Protein AF-A0AAV2RAS2-F1 (afdb_monomer_lite)

Sequence (590 aa):
PCSGCARPYAFRNDLPLNDNPDSFKSKVSEVAISGNLDSPEGGLEALLQVMRCWEYVGWTNYSRRIIVYSTDAKFHVAGDGLLAGIINRHDGQCHLDPVTQEYTHYAHLDYPSVGQLNEIAKAEDINIIFAVSKYEKLYRDLADAIEPSTYGKLNKDSKNVVDLVEEQYLAISSKVELKDNSDQLDKFVRVEYLAKCPGKNIFANTSVCDSLREGDEIQYTLSVTLLKCPETAEPFVLEVKTSQEKLMIEIEPLCDCGCDELGHKMREENSPTCKGHGTLACGVCNCNQGYHGSNCLCSDSDLGPGEVRSCQKGEPDECSGNGFCSCGHCVCHPNYSGKRCQCNRRSCLSLSSAGEVCSGNGGCDCSSCRCDPGYHGPWCECPDENICIQPGSDLVCSGKGYCDCGTCKCNDTLGFFGKYCEECSACGEGKCNEYGDCVQCFAFSGGPTTIESCQKNCSALNNSLLYEDNLETEIAQDAHLCTYTDENDGCLFNFTYRYRHQEGDYVITVQRTKSCIPPPDVTSIVLGVVGAIVMVGLITLLLWKFITTVHDRKEYARFQEEQSRVRFADDNPLYNNPSTTIVNPTYGKT

Organism: Meganyctiphanes norvegica (NCBI:txid48144)

Structure (mmCIF, N/CA/C/O backbone):
data_AF-A0AAV2RAS2-F1
#
_entry.id   AF-A0AAV2RAS2-F1
#
loop_
_atom_site.group_PDB
_atom_site.id
_atom_site.type_symbol
_atom_site.label_atom_id
_atom_site.label_alt_id
_atom_site.label_comp_id
_atom_site.label_asym_id
_atom_site.label_entity_id
_atom_site.label_seq_id
_atom_site.pdbx_PDB_ins_code
_atom_site.Cartn_x
_atom_site.Cartn_y
_atom_site.Cartn_z
_atom_site.occupancy
_atom_site.B_iso_or_equiv
_atom_site.auth_seq_id
_atom_site.auth_comp_id
_atom_site.auth_asym_id
_atom_site.auth_atom_id
_atom_site.pdbx_PDB_model_num
ATOM 1 N N . PRO A 1 1 ? -30.838 -18.715 27.133 1.00 55.78 1 PRO A N 1
ATOM 2 C CA . PRO A 1 1 ? -31.689 -18.240 26.018 1.00 55.78 1 PRO A CA 1
ATOM 3 C C . PRO A 1 1 ? -32.686 -17.173 26.488 1.00 55.78 1 PRO A C 1
ATOM 5 O O . PRO A 1 1 ? -33.429 -17.401 27.439 1.00 55.78 1 PRO A O 1
ATOM 8 N N . CYS A 1 2 ? -32.668 -16.006 25.849 1.00 68.00 2 CYS A N 1
ATOM 9 C CA . CYS A 1 2 ? -33.693 -14.983 26.036 1.00 68.00 2 CYS A CA 1
ATOM 10 C C . CYS A 1 2 ? -35.041 -15.438 25.441 1.00 68.00 2 CYS A C 1
ATOM 12 O O . CYS A 1 2 ? -35.088 -16.260 24.525 1.00 68.00 2 CYS A O 1
ATOM 14 N N . SER A 1 3 ? -36.151 -14.954 26.006 1.00 75.81 3 SER A N 1
ATOM 15 C CA . SER A 1 3 ? -37.502 -15.304 25.546 1.00 75.81 3 SER A CA 1
ATOM 16 C C . SER A 1 3 ? -37.779 -14.663 24.185 1.00 75.81 3 SER A C 1
ATOM 18 O O . SER A 1 3 ? -37.695 -13.445 24.071 1.00 75.81 3 SER A O 1
ATOM 20 N N . GLY A 1 4 ? -38.131 -15.467 23.177 1.00 80.12 4 GLY A N 1
ATOM 21 C CA . GLY A 1 4 ? -38.383 -14.994 21.806 1.00 80.12 4 GLY A CA 1
ATOM 22 C C . GLY A 1 4 ? -37.135 -14.865 20.925 1.00 80.12 4 GLY A C 1
ATOM 23 O O . GLY A 1 4 ? -37.237 -14.356 19.815 1.00 80.12 4 GLY A O 1
ATOM 24 N N . CYS A 1 5 ? -35.977 -15.328 21.397 1.00 86.38 5 CYS A N 1
ATOM 25 C CA . CYS A 1 5 ? -34.735 -15.279 20.633 1.00 86.38 5 CYS A CA 1
ATOM 26 C C . CYS A 1 5 ? -34.600 -16.446 19.647 1.00 86.38 5 CYS A C 1
ATOM 28 O O . CYS A 1 5 ? -35.063 -17.561 19.913 1.00 86.38 5 CYS A O 1
ATOM 30 N N . ALA A 1 6 ? -33.940 -16.189 18.519 1.00 86.88 6 ALA A N 1
ATOM 31 C CA . ALA A 1 6 ? -33.575 -17.213 17.550 1.00 86.88 6 ALA A CA 1
ATOM 32 C C . ALA A 1 6 ? -32.544 -18.193 18.139 1.00 86.88 6 ALA A C 1
ATOM 34 O O . ALA A 1 6 ? -31.880 -17.909 19.141 1.00 86.88 6 ALA A O 1
ATOM 35 N N . ARG A 1 7 ? -32.401 -19.371 17.517 1.00 89.69 7 ARG A N 1
ATOM 36 C CA . ARG A 1 7 ? -31.274 -20.265 17.829 1.00 89.69 7 ARG A CA 1
ATOM 37 C C . ARG A 1 7 ? -29.960 -19.618 17.363 1.00 89.69 7 ARG A C 1
ATOM 39 O O . ARG A 1 7 ? -30.000 -18.844 16.409 1.00 89.69 7 ARG A O 1
ATOM 46 N N . PRO A 1 8 ? -28.816 -19.926 17.997 1.00 91.00 8 PRO A N 1
ATOM 47 C CA . PRO A 1 8 ? -27.516 -19.490 17.498 1.00 91.00 8 PRO A CA 1
ATOM 48 C C . PRO A 1 8 ? -27.275 -20.009 16.078 1.00 91.00 8 PRO A C 1
ATOM 50 O O . PRO A 1 8 ? -27.545 -21.177 15.796 1.00 91.00 8 PRO A O 1
ATOM 53 N N . TYR A 1 9 ? -26.773 -19.137 15.213 1.00 92.31 9 TYR A N 1
ATOM 54 C CA . TYR A 1 9 ? -26.326 -19.432 13.854 1.00 92.31 9 TYR A CA 1
ATOM 55 C C . TYR A 1 9 ? -25.067 -18.601 13.584 1.00 92.31 9 TYR A C 1
ATOM 57 O O . TYR A 1 9 ? -24.899 -17.543 14.188 1.00 92.31 9 TYR A O 1
ATOM 65 N N . ALA A 1 10 ? -24.184 -19.079 12.707 1.00 93.69 10 ALA A N 1
ATOM 66 C CA . ALA A 1 10 ? -22.944 -18.372 12.379 1.00 93.69 10 ALA A CA 1
ATOM 67 C C . ALA A 1 10 ? -23.201 -17.199 11.418 1.00 93.69 10 ALA A C 1
ATOM 69 O O . ALA A 1 10 ? -22.877 -16.054 11.715 1.00 93.69 10 ALA A O 1
ATOM 70 N N . PHE A 1 11 ? -23.852 -17.475 10.285 1.00 96.12 11 PHE A N 1
ATOM 71 C CA . PHE A 1 11 ? -24.254 -16.467 9.307 1.00 96.12 11 PHE A CA 1
ATOM 72 C C . PHE A 1 11 ? -25.534 -16.904 8.591 1.00 96.12 11 PHE A C 1
ATOM 74 O O . PHE A 1 11 ? -25.710 -18.090 8.305 1.00 96.12 11 PHE A O 1
ATOM 81 N N . ARG A 1 12 ? -26.411 -15.941 8.292 1.00 95.44 12 ARG A N 1
ATOM 82 C CA . ARG A 1 12 ? -27.591 -16.122 7.447 1.00 95.44 12 ARG A CA 1
ATOM 83 C C . ARG A 1 12 ? -27.765 -14.915 6.535 1.00 95.44 12 ARG A C 1
ATOM 85 O O . ARG A 1 12 ? -27.731 -13.781 7.006 1.00 95.44 12 ARG A O 1
ATOM 92 N N . ASN A 1 13 ? -27.995 -15.164 5.253 1.00 95.81 13 ASN A N 1
ATOM 93 C CA . ASN A 1 13 ? -28.387 -14.140 4.296 1.00 95.81 13 ASN A CA 1
ATOM 94 C C . ASN A 1 13 ? -29.918 -13.979 4.305 1.00 95.81 13 ASN A C 1
ATOM 96 O O . ASN A 1 13 ? -30.643 -14.724 3.651 1.00 95.81 13 ASN A O 1
ATOM 100 N N . ASP A 1 14 ? -30.421 -13.030 5.097 1.00 94.69 14 ASP A N 1
ATOM 101 C CA . ASP A 1 14 ? -31.864 -12.814 5.273 1.00 94.69 14 ASP A CA 1
ATOM 102 C C . ASP A 1 14 ? -32.538 -12.114 4.075 1.00 94.69 14 ASP A C 1
ATOM 104 O O . ASP A 1 14 ? -33.741 -12.298 3.861 1.00 94.69 14 ASP A O 1
ATOM 108 N N . LEU A 1 15 ? -31.801 -11.303 3.307 1.00 95.19 15 LEU A N 1
ATOM 109 C CA . LEU A 1 15 ? -32.332 -10.546 2.171 1.00 95.19 15 LEU A CA 1
ATOM 110 C C . LEU A 1 15 ? -31.245 -10.305 1.108 1.00 95.19 15 LEU A C 1
ATOM 112 O O . LEU A 1 15 ? -30.336 -9.514 1.361 1.00 95.19 15 LEU A O 1
ATOM 116 N N . PRO A 1 16 ? -31.369 -10.903 -0.090 1.00 95.06 16 PRO A N 1
ATOM 117 C CA . PRO A 1 16 ? -30.538 -10.543 -1.234 1.00 95.06 16 PRO A CA 1
ATOM 118 C C . PRO A 1 16 ? -30.723 -9.075 -1.636 1.00 95.06 16 PRO A C 1
ATOM 120 O O . PRO A 1 16 ? -31.815 -8.508 -1.487 1.00 95.06 16 PRO A O 1
ATOM 123 N N . LEU A 1 17 ? -29.669 -8.479 -2.195 1.00 95.06 17 LEU A N 1
ATOM 124 C CA . LEU A 1 17 ? -29.669 -7.107 -2.692 1.00 95.06 17 LEU A CA 1
ATOM 125 C C . LEU A 1 17 ? -30.805 -6.894 -3.699 1.00 95.06 17 LEU A C 1
ATOM 127 O O . LEU A 1 17 ? -30.970 -7.646 -4.660 1.00 95.06 17 LEU A O 1
ATOM 131 N N . ASN A 1 18 ? -31.599 -5.853 -3.464 1.00 92.69 18 ASN A N 1
ATOM 132 C CA . ASN A 1 18 ? -32.686 -5.433 -4.337 1.00 92.69 18 ASN A CA 1
ATOM 133 C C . ASN A 1 18 ? -32.910 -3.918 -4.221 1.00 92.69 18 ASN A C 1
ATOM 135 O O . ASN A 1 18 ? -32.363 -3.258 -3.339 1.00 92.69 18 ASN A O 1
ATOM 139 N N . ASP A 1 19 ? -33.713 -3.371 -5.126 1.00 92.75 19 ASP A N 1
ATOM 140 C CA . ASP A 1 19 ? -34.006 -1.943 -5.260 1.00 92.75 19 ASP A CA 1
ATOM 141 C C . ASP A 1 19 ? -35.193 -1.464 -4.402 1.00 92.75 19 ASP A C 1
ATOM 143 O O . ASP A 1 19 ? -35.515 -0.275 -4.402 1.00 92.75 19 ASP A O 1
ATOM 147 N N . ASN A 1 20 ? -35.846 -2.359 -3.650 1.00 94.69 20 ASN A N 1
ATOM 148 C CA . ASN A 1 20 ? -37.045 -2.056 -2.878 1.00 94.69 20 ASN A CA 1
ATOM 149 C C . ASN A 1 20 ? -36.731 -1.811 -1.383 1.00 94.69 20 ASN A C 1
ATOM 151 O O . ASN A 1 20 ? -36.598 -2.776 -0.618 1.00 94.69 20 ASN A O 1
ATOM 155 N N . PRO A 1 21 ? -36.724 -0.549 -0.905 1.00 93.44 21 PRO A N 1
ATOM 156 C CA . PRO A 1 21 ? -36.419 -0.228 0.492 1.00 93.44 21 PRO A CA 1
ATOM 157 C C . PRO A 1 21 ? -37.462 -0.762 1.488 1.00 93.44 21 PRO A C 1
ATOM 159 O O . PRO A 1 21 ? -37.134 -1.015 2.651 1.00 93.44 21 PRO A O 1
ATOM 162 N N . ASP A 1 22 ? -38.709 -0.980 1.058 1.00 95.50 22 ASP A N 1
ATOM 163 C CA . ASP A 1 22 ? -39.746 -1.544 1.928 1.00 95.50 22 ASP A CA 1
ATOM 164 C C . ASP A 1 22 ? -39.474 -3.019 2.251 1.00 95.50 22 ASP A C 1
ATOM 166 O O . ASP A 1 22 ? -39.800 -3.478 3.349 1.00 95.50 22 ASP A O 1
ATOM 170 N N . SER A 1 23 ? -38.821 -3.752 1.338 1.00 94.88 23 SER A N 1
ATOM 171 C CA . SER A 1 23 ? -38.416 -5.142 1.580 1.00 94.88 23 SER A CA 1
ATOM 172 C C . SER A 1 23 ? -37.393 -5.231 2.716 1.00 94.88 23 SER A C 1
ATOM 174 O O . SER A 1 23 ? -37.550 -6.043 3.630 1.00 94.88 23 SER A O 1
ATOM 176 N N . PHE A 1 24 ? -36.417 -4.316 2.725 1.00 94.19 24 PHE A N 1
ATOM 177 C CA . PHE A 1 24 ? -35.426 -4.182 3.788 1.00 94.19 24 PHE A CA 1
ATOM 178 C C . PHE A 1 24 ? -36.094 -3.858 5.123 1.00 94.19 24 PHE A C 1
ATOM 180 O O . PHE A 1 24 ? -35.861 -4.539 6.121 1.00 94.19 24 PHE A O 1
ATOM 187 N N . LYS A 1 25 ? -36.998 -2.871 5.135 1.00 93.81 25 LYS A N 1
ATOM 188 C CA . LYS A 1 25 ? -37.729 -2.480 6.345 1.00 93.81 25 LYS A CA 1
ATOM 189 C C . LYS A 1 25 ? -38.558 -3.629 6.923 1.00 93.81 25 LYS A C 1
ATOM 191 O O . LYS A 1 25 ? -38.528 -3.835 8.137 1.00 93.81 25 LYS A O 1
ATOM 196 N N . SER A 1 26 ? -39.277 -4.371 6.075 1.00 94.75 26 SER A N 1
ATOM 197 C CA . SER A 1 26 ? -40.038 -5.551 6.504 1.00 94.75 26 SER A CA 1
ATOM 198 C C . SER A 1 26 ? -39.102 -6.590 7.105 1.00 94.75 26 SER A C 1
ATOM 200 O O . SER A 1 26 ? -39.301 -7.006 8.247 1.00 94.75 26 SER A O 1
ATOM 202 N N . LYS A 1 27 ? -38.024 -6.941 6.393 1.00 93.69 27 LYS A N 1
ATOM 203 C CA . LYS A 1 27 ? -37.132 -8.016 6.823 1.00 93.69 27 LYS A CA 1
ATOM 204 C C . LYS A 1 27 ? -36.417 -7.698 8.130 1.00 93.69 27 LYS A C 1
ATOM 206 O O . LYS A 1 27 ? -36.419 -8.530 9.029 1.00 93.69 27 LYS A O 1
ATOM 211 N N . VAL A 1 28 ? -35.893 -6.483 8.288 1.00 92.31 28 VAL A N 1
ATOM 212 C CA . VAL A 1 28 ? -35.246 -6.046 9.537 1.00 92.31 28 VAL A CA 1
ATOM 213 C C . VAL A 1 28 ? -36.203 -6.138 10.729 1.00 92.31 28 VAL A C 1
ATOM 215 O O . VAL A 1 28 ? -35.779 -6.505 11.821 1.00 92.31 28 VAL A O 1
ATOM 218 N N . SER A 1 29 ? -37.496 -5.857 10.533 1.00 90.19 29 SER A N 1
ATOM 219 C CA . SER A 1 29 ? -38.494 -5.967 11.607 1.00 90.19 29 SER A CA 1
ATOM 220 C C . SER A 1 29 ? -38.855 -7.410 11.986 1.00 90.19 29 SER A C 1
ATOM 222 O O . SER A 1 29 ? -39.326 -7.651 13.096 1.00 90.19 29 SER A O 1
ATOM 224 N N . GLU A 1 30 ? -38.627 -8.365 11.081 1.00 90.69 30 GLU A N 1
ATOM 225 C CA . GLU A 1 30 ? -38.892 -9.793 11.286 1.00 90.69 30 GLU A CA 1
ATOM 226 C C . GLU A 1 30 ? -37.722 -10.527 11.960 1.00 90.69 30 GLU A C 1
ATOM 228 O O . GLU A 1 30 ? -37.934 -11.565 12.593 1.00 90.69 30 GLU A O 1
ATOM 233 N N . VAL A 1 31 ? -36.489 -10.024 11.822 1.00 88.38 31 VAL A N 1
ATOM 234 C CA . VAL A 1 31 ? -35.286 -10.686 12.345 1.00 88.38 31 VAL A CA 1
ATOM 235 C C . VAL A 1 31 ? -35.294 -10.681 13.877 1.00 88.38 31 VAL A C 1
ATOM 237 O O . VAL A 1 31 ? -35.255 -9.639 14.530 1.00 88.38 31 VAL A O 1
ATOM 240 N N . ALA A 1 32 ? -35.317 -11.879 14.463 1.00 86.31 32 ALA A N 1
ATOM 241 C CA . ALA A 1 32 ? -35.228 -12.070 15.905 1.00 86.31 32 ALA A CA 1
ATOM 242 C C . ALA A 1 32 ? -33.769 -12.063 16.384 1.00 86.31 32 ALA A C 1
ATOM 244 O O . ALA A 1 32 ? -32.893 -12.662 15.763 1.00 86.31 32 ALA A O 1
ATOM 245 N N . ILE A 1 33 ? -33.533 -11.447 17.543 1.00 86.31 33 ILE A N 1
ATOM 246 C CA . ILE A 1 33 ? -32.223 -11.427 18.207 1.00 86.31 33 ILE A CA 1
ATOM 247 C C . ILE A 1 33 ? -31.811 -12.861 18.583 1.00 86.31 33 ILE A C 1
ATOM 249 O O . ILE A 1 33 ? -32.646 -13.660 19.012 1.00 86.31 33 ILE A O 1
ATOM 253 N N . SER A 1 34 ? -30.528 -13.187 18.435 1.00 88.38 34 SER A N 1
ATOM 254 C CA . SER A 1 34 ? -29.929 -14.452 18.881 1.00 88.38 34 SER A CA 1
ATOM 255 C C . SER A 1 34 ? -28.967 -14.209 20.055 1.00 88.38 34 SER A C 1
ATOM 257 O O . SER A 1 34 ? -28.969 -13.135 20.652 1.00 88.38 34 SER A O 1
ATOM 259 N N . GLY A 1 35 ? -28.165 -15.198 20.442 1.00 84.25 35 GLY A N 1
ATOM 260 C CA . GLY A 1 35 ? -27.140 -15.002 21.468 1.00 84.25 35 GLY A CA 1
ATOM 261 C C . GLY A 1 35 ? -26.023 -16.036 21.415 1.00 84.25 35 GLY A C 1
ATOM 262 O O . GLY A 1 35 ? -26.219 -17.148 20.928 1.00 84.25 35 GLY A O 1
ATOM 263 N N . ASN A 1 36 ? -24.869 -15.663 21.959 1.00 84.62 36 ASN A N 1
ATOM 264 C CA . ASN A 1 36 ? -23.660 -16.472 22.096 1.00 84.62 36 ASN A CA 1
ATOM 265 C C . ASN A 1 36 ? -23.327 -16.747 23.577 1.00 84.62 36 ASN A C 1
ATOM 267 O O . ASN A 1 36 ? -24.020 -16.286 24.490 1.00 84.62 36 ASN A O 1
ATOM 271 N N . LEU A 1 37 ? -22.317 -17.590 23.813 1.00 84.62 37 LEU A N 1
ATOM 272 C CA . LEU A 1 37 ? -21.885 -17.994 25.156 1.00 84.62 37 LEU A CA 1
ATOM 273 C C . LEU A 1 37 ? -20.685 -17.176 25.646 1.00 84.62 37 LEU A C 1
ATOM 275 O O . LEU A 1 37 ? -20.617 -16.819 26.822 1.00 84.62 37 LEU A O 1
ATOM 279 N N . ASP A 1 38 ? -19.736 -16.917 24.758 1.00 85.38 38 ASP A N 1
ATOM 280 C CA . ASP A 1 38 ? -18.527 -16.145 24.989 1.00 85.38 38 ASP A CA 1
ATOM 281 C C . ASP A 1 38 ? -18.634 -14.730 24.402 1.00 85.38 38 ASP A C 1
ATOM 283 O O . ASP A 1 38 ? -19.688 -14.320 23.933 1.00 85.38 38 ASP A O 1
ATOM 287 N N . SER A 1 39 ? -17.579 -13.922 24.549 1.00 88.69 39 SER A N 1
ATOM 288 C CA . SER A 1 39 ? -17.626 -12.502 24.173 1.00 88.69 39 SER A CA 1
ATOM 289 C C . SER A 1 39 ? -17.288 -12.215 22.706 1.00 88.69 39 SER A C 1
ATOM 291 O O . SER A 1 39 ? -17.892 -11.279 22.184 1.00 88.69 39 SER A O 1
ATOM 293 N N . PRO A 1 40 ? -16.304 -12.872 22.061 1.00 91.94 40 PRO A N 1
ATOM 294 C CA . PRO A 1 40 ? -16.077 -12.695 20.631 1.00 91.94 40 PRO A CA 1
ATOM 295 C C . PRO A 1 40 ? -17.185 -13.346 19.791 1.00 91.94 40 PRO A C 1
ATOM 297 O O . PRO A 1 40 ? -17.852 -14.281 20.225 1.00 91.94 40 PRO A O 1
ATOM 300 N N . GLU A 1 41 ? -17.392 -12.827 18.585 1.00 93.62 41 GLU A N 1
ATOM 301 C CA . GLU A 1 41 ? -18.393 -13.315 17.635 1.00 93.62 41 GLU A CA 1
ATOM 302 C C . GLU A 1 41 ? -17.741 -13.784 16.326 1.00 93.62 41 GLU A C 1
ATOM 304 O O . GLU A 1 41 ? -16.650 -13.346 15.953 1.00 93.62 41 GLU A O 1
ATOM 309 N N . GLY A 1 42 ? -18.430 -14.656 15.587 1.00 93.81 42 GLY A N 1
ATOM 310 C CA . GLY A 1 42 ? -17.976 -15.215 14.304 1.00 93.81 42 GLY A CA 1
ATOM 311 C C . GLY A 1 42 ? -18.172 -14.296 13.094 1.00 93.81 42 GLY A C 1
ATOM 312 O O . GLY A 1 42 ? -18.351 -14.768 11.974 1.00 93.81 42 GLY A O 1
ATOM 313 N N . GLY A 1 43 ? -18.182 -12.974 13.277 1.00 95.38 43 GLY A N 1
ATOM 314 C CA . GLY A 1 43 ? -18.556 -12.056 12.198 1.00 95.38 43 GLY A CA 1
ATOM 315 C C . GLY A 1 43 ? -17.579 -12.034 11.012 1.00 95.38 43 GLY A C 1
ATOM 316 O O . GLY A 1 43 ? -17.992 -11.732 9.893 1.00 95.38 43 GLY A O 1
ATOM 317 N N . LEU A 1 44 ? -16.313 -12.427 11.195 1.00 96.88 44 LEU A N 1
ATOM 318 C CA . LEU A 1 44 ? -15.372 -12.544 10.074 1.00 96.88 44 LEU A CA 1
ATOM 319 C C . LEU A 1 44 ? -15.747 -13.666 9.088 1.00 96.88 44 LEU A C 1
ATOM 321 O O . LEU A 1 44 ? -15.489 -13.527 7.893 1.00 96.88 44 LEU A O 1
ATOM 325 N N . GLU A 1 45 ? -16.397 -14.742 9.544 1.00 95.19 45 GLU A N 1
ATOM 326 C CA . GLU A 1 45 ? -16.940 -15.775 8.647 1.00 95.19 45 GLU A CA 1
ATOM 327 C C . GLU A 1 45 ? -18.102 -15.224 7.826 1.00 95.19 45 GLU A C 1
ATOM 329 O O . GLU A 1 45 ? -18.145 -15.421 6.613 1.00 95.19 45 GLU A O 1
ATOM 334 N N . ALA A 1 46 ? -19.011 -14.483 8.471 1.00 96.94 46 ALA A N 1
ATOM 335 C CA . ALA A 1 46 ? -20.104 -13.803 7.783 1.00 96.94 46 ALA A CA 1
ATOM 336 C C . ALA A 1 46 ? -19.565 -12.856 6.703 1.00 96.94 46 ALA A C 1
ATOM 338 O O . ALA A 1 46 ? -20.017 -12.901 5.561 1.00 96.94 46 ALA A O 1
ATOM 339 N N . LEU A 1 47 ? -18.547 -12.056 7.037 1.00 97.81 47 LEU A N 1
ATOM 340 C CA . LEU A 1 47 ? -17.898 -11.145 6.099 1.00 97.81 47 LEU A CA 1
ATOM 341 C C . LEU A 1 47 ? -17.326 -11.890 4.884 1.00 97.81 47 LEU A C 1
ATOM 343 O O . LEU A 1 47 ? -17.567 -11.482 3.750 1.00 97.81 47 LEU A O 1
ATOM 347 N N . LEU A 1 48 ? -16.627 -13.009 5.097 1.00 97.44 48 LEU A N 1
ATOM 348 C CA . LEU A 1 48 ? -16.107 -13.822 3.997 1.00 97.44 48 LEU A CA 1
ATOM 349 C C . LEU A 1 48 ? -17.229 -14.396 3.127 1.00 97.44 48 LEU A C 1
ATOM 351 O O . LEU A 1 48 ? -17.160 -14.292 1.901 1.00 97.44 48 LEU A O 1
ATOM 355 N N . GLN A 1 49 ? -18.264 -14.977 3.740 1.00 97.56 49 GLN A N 1
ATOM 356 C CA . GLN A 1 49 ? -19.391 -15.550 3.003 1.00 97.56 49 GLN A CA 1
ATOM 357 C C . GLN A 1 49 ? -20.101 -14.481 2.164 1.00 97.56 49 GLN A C 1
ATOM 359 O O . GLN A 1 49 ? -20.379 -14.729 0.994 1.00 97.56 49 GLN A O 1
ATOM 364 N N . VAL A 1 50 ? -20.301 -13.268 2.689 1.00 97.50 50 VAL A N 1
ATOM 365 C CA . VAL A 1 50 ? -20.883 -12.153 1.920 1.00 97.50 50 VAL A CA 1
ATOM 366 C C . VAL A 1 50 ? -20.010 -11.762 0.722 1.00 97.50 50 VAL A C 1
ATOM 368 O O . VAL A 1 50 ? -20.540 -11.475 -0.351 1.00 97.50 50 VAL A O 1
ATOM 371 N N . MET A 1 51 ? -18.682 -11.773 0.864 1.00 96.94 51 MET A N 1
ATOM 372 C CA . MET A 1 51 ? -17.774 -11.439 -0.240 1.00 96.94 51 MET A CA 1
ATOM 373 C C . MET A 1 51 ? -17.718 -12.520 -1.330 1.00 96.94 51 MET A C 1
ATOM 375 O O . MET A 1 51 ? -17.507 -12.197 -2.495 1.00 96.94 51 MET A O 1
ATOM 379 N N . ARG A 1 52 ? -17.904 -13.801 -0.982 1.00 96.31 52 ARG A N 1
ATOM 380 C CA . ARG A 1 52 ? -17.745 -14.929 -1.924 1.00 96.31 52 ARG A CA 1
ATOM 381 C C . ARG A 1 52 ? -19.056 -15.458 -2.495 1.00 96.31 52 ARG A C 1
ATOM 383 O O . ARG A 1 52 ? -19.072 -15.953 -3.619 1.00 96.31 52 ARG A O 1
ATOM 390 N N . CYS A 1 53 ? -20.161 -15.352 -1.765 1.00 96.75 53 CYS A N 1
ATOM 391 C CA . CYS A 1 53 ? -21.473 -15.847 -2.183 1.00 96.75 53 CYS A CA 1
ATOM 392 C C . CYS A 1 53 ? -22.212 -14.867 -3.103 1.00 96.75 53 CYS A C 1
ATOM 394 O O . CYS A 1 53 ? -23.330 -14.444 -2.810 1.00 96.75 53 CYS A O 1
ATOM 396 N N . TRP A 1 54 ? -21.590 -14.529 -4.233 1.00 93.94 54 TRP A N 1
ATOM 397 C CA . TRP A 1 54 ? -22.064 -13.526 -5.189 1.00 93.94 54 TRP A CA 1
ATOM 398 C C . TRP A 1 54 ? -23.526 -13.677 -5.606 1.00 93.94 54 TRP A C 1
ATOM 400 O O . TRP A 1 54 ? -24.282 -12.712 -5.527 1.00 93.94 54 TRP A O 1
ATOM 410 N N . GLU A 1 55 ? -23.928 -14.877 -6.024 1.00 94.25 55 GLU A N 1
ATOM 411 C CA . GLU A 1 55 ? -25.283 -15.141 -6.520 1.00 94.25 55 GLU A CA 1
ATOM 412 C C . GLU A 1 55 ? -26.340 -15.000 -5.417 1.00 94.25 55 GLU A C 1
ATOM 414 O O . GLU A 1 55 ? -27.393 -14.408 -5.638 1.00 94.25 55 GLU A O 1
ATOM 419 N N . TYR A 1 56 ? -26.042 -15.492 -4.213 1.00 95.88 56 TYR A N 1
ATOM 420 C CA . TYR A 1 56 ? -26.969 -15.456 -3.083 1.00 95.88 56 TYR A CA 1
ATOM 421 C C . TYR A 1 56 ? -27.129 -14.050 -2.502 1.00 95.88 56 TYR A C 1
ATOM 423 O O . TYR A 1 56 ? -28.237 -13.645 -2.154 1.00 95.88 56 TYR A O 1
ATOM 431 N N . VAL A 1 57 ? -26.031 -13.296 -2.406 1.00 95.94 57 VAL A N 1
ATOM 432 C CA . VAL A 1 57 ? -26.058 -11.900 -1.948 1.00 95.94 57 VAL A CA 1
ATOM 433 C C . VAL A 1 57 ? -26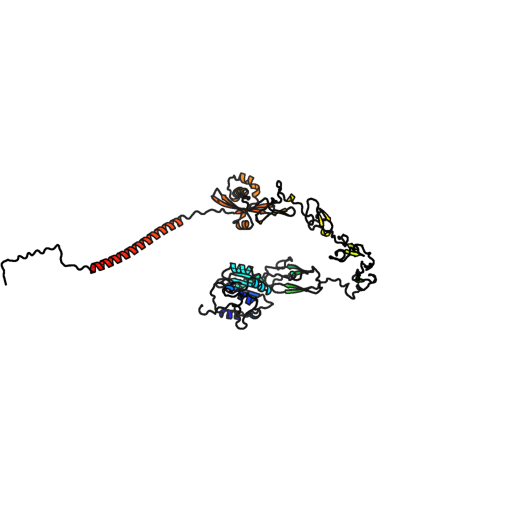.653 -10.987 -3.022 1.00 95.94 57 VAL A C 1
ATOM 435 O O . VAL A 1 57 ? -27.359 -10.042 -2.684 1.00 95.94 57 VAL A O 1
ATOM 438 N N . GLY A 1 58 ? -26.419 -11.278 -4.304 1.00 94.69 58 GLY A N 1
ATOM 439 C CA . GLY A 1 58 ? -26.911 -10.485 -5.433 1.00 94.69 58 GLY A CA 1
ATOM 440 C C . GLY A 1 58 ? -25.952 -9.376 -5.875 1.00 94.69 58 GLY A C 1
ATOM 441 O O . GLY A 1 58 ? -26.397 -8.302 -6.278 1.00 94.69 58 GLY A O 1
ATOM 442 N N . TRP A 1 59 ? -24.636 -9.599 -5.784 1.00 93.25 59 TRP A N 1
ATOM 443 C CA . TRP A 1 59 ? -23.646 -8.630 -6.269 1.00 93.25 59 TRP A CA 1
ATOM 444 C C . TRP A 1 59 ? -23.726 -8.448 -7.791 1.00 93.25 59 TRP A C 1
ATOM 446 O O . TRP A 1 59 ? -23.956 -9.401 -8.536 1.00 93.25 59 TRP A O 1
ATOM 456 N N . THR A 1 60 ? -23.491 -7.220 -8.266 1.00 86.25 60 THR A N 1
ATOM 457 C CA . THR A 1 60 ? -23.447 -6.906 -9.702 1.00 86.25 60 THR A CA 1
ATOM 458 C C . THR A 1 60 ? -22.058 -6.434 -10.123 1.00 86.25 60 THR A C 1
ATOM 460 O O . THR A 1 60 ? -21.315 -5.865 -9.325 1.00 86.25 60 THR A O 1
ATOM 463 N N . ASN A 1 61 ? -21.719 -6.631 -11.399 1.00 78.12 61 ASN A N 1
ATOM 464 C CA . ASN A 1 61 ? -20.415 -6.248 -11.951 1.00 78.12 61 ASN A CA 1
ATOM 465 C C . ASN A 1 61 ? -20.243 -4.737 -12.174 1.00 78.12 61 ASN A C 1
ATOM 467 O O . ASN A 1 61 ? -19.127 -4.300 -12.425 1.00 78.12 61 ASN A O 1
ATOM 471 N N . TYR A 1 62 ? -21.323 -3.953 -12.117 1.00 75.12 62 TYR A N 1
ATOM 472 C CA . TYR A 1 62 ? -21.330 -2.537 -12.516 1.00 75.12 62 TYR A CA 1
ATOM 473 C C . TYR A 1 62 ? -21.686 -1.590 -11.362 1.00 75.12 62 TYR A C 1
ATOM 475 O O . TYR A 1 62 ? -21.959 -0.413 -11.578 1.00 75.12 62 TYR A O 1
ATOM 483 N N . SER A 1 63 ? -21.724 -2.102 -10.131 1.00 80.50 63 SER A N 1
ATOM 484 C CA . SER A 1 63 ? -22.061 -1.336 -8.932 1.00 80.50 63 SER A CA 1
ATOM 485 C C . SER A 1 63 ? -20.895 -1.318 -7.959 1.00 80.50 63 SER A C 1
ATOM 487 O O . SER A 1 63 ? -20.226 -2.333 -7.775 1.00 80.50 63 SER A O 1
ATOM 489 N N . ARG A 1 64 ? -20.719 -0.202 -7.247 1.00 81.56 64 ARG A N 1
ATOM 490 C CA . ARG A 1 64 ? -19.811 -0.157 -6.100 1.00 81.56 64 ARG A CA 1
ATOM 491 C C . ARG A 1 64 ? -20.322 -1.097 -5.010 1.00 81.56 64 ARG A C 1
ATOM 493 O O . ARG A 1 64 ? -21.462 -0.970 -4.569 1.00 81.56 64 ARG A O 1
ATOM 500 N N . ARG A 1 65 ? -19.474 -2.025 -4.575 1.00 90.00 65 ARG A N 1
ATOM 501 C CA . ARG A 1 65 ? -19.817 -3.012 -3.548 1.00 90.00 65 ARG A CA 1
ATOM 502 C C . ARG A 1 65 ? -19.367 -2.501 -2.191 1.00 90.00 65 ARG A C 1
ATOM 504 O O . ARG A 1 65 ? -18.181 -2.235 -1.990 1.00 90.00 65 ARG A O 1
ATOM 511 N N . ILE A 1 66 ? -20.324 -2.325 -1.288 1.00 92.00 66 ILE A N 1
ATOM 512 C CA . ILE A 1 66 ? -20.090 -1.807 0.059 1.00 92.00 66 ILE A CA 1
ATOM 513 C C . ILE A 1 66 ? -20.722 -2.764 1.057 1.00 92.00 66 ILE A C 1
ATOM 515 O O . ILE A 1 66 ? -21.914 -3.054 0.974 1.00 92.00 66 ILE A O 1
ATOM 519 N N . ILE A 1 67 ? -19.922 -3.227 2.010 1.00 96.00 67 ILE A N 1
ATOM 520 C CA . ILE A 1 67 ? -20.379 -4.006 3.154 1.00 96.00 67 ILE A CA 1
ATOM 521 C C . ILE A 1 67 ? -20.309 -3.115 4.385 1.00 96.00 67 ILE A C 1
ATOM 523 O O . ILE A 1 67 ? -19.248 -2.599 4.721 1.00 96.00 67 ILE A O 1
ATOM 527 N N . VAL A 1 68 ? -21.426 -2.972 5.092 1.00 96.19 68 VAL A N 1
ATOM 528 C CA . VAL A 1 68 ? -21.455 -2.323 6.406 1.00 96.19 68 VAL A CA 1
ATOM 529 C C . VAL A 1 68 ? -21.419 -3.413 7.470 1.00 96.19 68 VAL A C 1
ATOM 531 O O . VAL A 1 68 ? -22.388 -4.145 7.656 1.00 96.19 68 VAL A O 1
ATOM 534 N N . TYR A 1 69 ? -20.287 -3.536 8.155 1.00 96.62 69 TYR A N 1
ATOM 535 C CA . TYR A 1 69 ? -20.086 -4.484 9.241 1.00 96.62 69 TYR A CA 1
ATOM 536 C C . TYR A 1 69 ? -20.360 -3.796 10.579 1.00 96.62 69 TYR A C 1
ATOM 538 O O . TYR A 1 69 ? -19.576 -2.953 11.016 1.00 96.62 69 TYR A O 1
ATOM 546 N N . SER A 1 70 ? -21.464 -4.150 11.241 1.00 94.62 70 SER A N 1
ATOM 547 C CA . SER A 1 70 ? -21.873 -3.533 12.507 1.00 94.62 70 SER A CA 1
ATOM 548 C C . SER A 1 70 ? -21.818 -4.499 13.686 1.00 94.62 70 SER A C 1
ATOM 550 O O . SER A 1 70 ? -22.456 -5.548 13.643 1.00 94.62 70 SER A O 1
ATOM 552 N N . THR A 1 71 ? -21.122 -4.129 14.764 1.00 94.06 71 THR A N 1
ATOM 553 C CA . THR A 1 71 ? -21.067 -4.929 16.004 1.00 94.06 71 THR A CA 1
ATOM 554 C C . THR A 1 71 ? -20.693 -4.083 17.228 1.00 94.06 71 THR A C 1
ATOM 556 O O . THR A 1 71 ? -20.172 -2.966 17.123 1.00 94.06 71 THR A O 1
ATOM 559 N N . ASP A 1 72 ? -20.958 -4.611 18.421 1.00 92.81 72 ASP A N 1
ATOM 560 C CA . ASP A 1 72 ? -20.486 -4.084 19.702 1.00 92.81 72 ASP A CA 1
ATOM 561 C C . ASP A 1 72 ? -19.550 -5.053 20.453 1.00 92.81 72 ASP A C 1
ATOM 563 O O . ASP A 1 72 ? -19.205 -4.798 21.614 1.00 92.81 72 ASP A O 1
ATOM 567 N N . ALA A 1 73 ? -19.112 -6.129 19.792 1.00 93.88 73 ALA A N 1
ATOM 568 C CA . ALA A 1 73 ? -18.302 -7.208 20.348 1.00 93.88 73 ALA A CA 1
ATOM 569 C C . ALA A 1 73 ? -16.934 -7.344 19.651 1.00 93.88 73 ALA A C 1
ATOM 571 O O . ALA A 1 73 ? -16.635 -6.669 18.664 1.00 93.88 73 ALA A O 1
ATOM 572 N N . LYS A 1 74 ? -16.064 -8.208 20.189 1.00 96.06 74 LYS A N 1
ATOM 573 C CA . LYS A 1 74 ? -14.824 -8.631 19.509 1.00 96.06 74 LYS A CA 1
ATOM 574 C C . LYS A 1 74 ? -15.151 -9.678 18.437 1.00 96.06 74 LYS A C 1
ATOM 576 O O . LYS A 1 74 ? -16.252 -10.212 18.429 1.00 96.06 74 LYS A O 1
ATOM 581 N N . PHE A 1 75 ? -14.187 -10.016 17.591 1.00 95.88 75 PHE A N 1
ATOM 582 C CA . PHE A 1 75 ? -14.318 -11.094 16.611 1.00 95.88 75 PHE A CA 1
ATOM 583 C C . PHE A 1 75 ? -13.378 -12.262 16.922 1.00 95.88 75 PHE A C 1
ATOM 585 O O . PHE A 1 75 ? -12.316 -12.056 17.515 1.00 95.88 75 PHE A O 1
ATOM 592 N N . HIS A 1 76 ? -13.767 -13.461 16.496 1.00 96.31 76 HIS A N 1
ATOM 593 C CA . HIS A 1 76 ? -12.858 -14.596 16.366 1.00 96.31 76 HIS A CA 1
ATOM 594 C C . HIS A 1 76 ? -12.039 -14.519 15.078 1.00 96.31 76 HIS A C 1
ATOM 596 O O . HIS A 1 76 ? -12.495 -13.978 14.068 1.00 96.31 76 HIS A O 1
ATOM 602 N N . VAL A 1 77 ? -10.829 -15.074 15.114 1.00 95.25 77 VAL A N 1
ATOM 603 C CA . VAL A 1 77 ? -9.891 -15.113 13.983 1.00 95.25 77 VAL A CA 1
ATOM 604 C C . VAL A 1 77 ? -9.332 -16.523 13.795 1.00 95.25 77 VAL A C 1
ATOM 606 O O . VAL A 1 77 ? -9.408 -17.350 14.703 1.00 95.25 77 VAL A O 1
ATOM 609 N N . ALA A 1 78 ? -8.773 -16.805 12.614 1.00 96.44 78 ALA A N 1
ATOM 610 C CA . ALA A 1 78 ? -8.097 -18.069 12.322 1.00 96.44 78 ALA A CA 1
ATOM 611 C C . ALA A 1 78 ? -7.183 -18.530 13.474 1.00 96.44 78 ALA A C 1
ATOM 613 O O . ALA A 1 78 ? -6.317 -17.785 13.937 1.00 96.44 78 ALA A O 1
ATOM 614 N N . GLY A 1 79 ? -7.364 -19.776 13.900 1.00 95.44 79 GLY A N 1
ATOM 615 C CA . GLY A 1 79 ? -6.730 -20.396 15.057 1.00 95.44 79 GLY A CA 1
ATOM 616 C C . GLY A 1 79 ? -7.671 -20.564 16.252 1.00 95.44 79 GLY A C 1
ATOM 617 O O . GLY A 1 79 ? -7.500 -21.519 17.012 1.00 95.44 79 GLY A O 1
ATOM 618 N N . ASP A 1 80 ? -8.684 -19.706 16.411 1.00 94.88 80 ASP A N 1
ATOM 619 C CA . ASP A 1 80 ? -9.613 -19.773 17.549 1.00 94.88 80 ASP A CA 1
ATOM 620 C C . ASP A 1 80 ? -10.509 -21.023 17.504 1.00 94.88 80 ASP A C 1
ATOM 622 O O . ASP A 1 80 ? -10.827 -21.597 18.552 1.00 94.88 80 ASP A O 1
ATOM 626 N N . GLY A 1 81 ? -10.867 -21.508 16.308 1.00 94.19 81 GLY A N 1
ATOM 627 C CA . GLY A 1 81 ? -11.676 -22.716 16.122 1.00 94.19 81 GLY A CA 1
ATOM 628 C C . GLY A 1 81 ? -11.017 -23.988 16.664 1.00 94.19 81 GLY A C 1
ATOM 629 O O . GLY A 1 81 ? -11.714 -24.963 16.965 1.00 94.19 81 GLY A O 1
ATOM 630 N N . LEU A 1 82 ? -9.700 -23.968 16.907 1.00 94.44 82 LEU A N 1
ATOM 631 C CA . LEU A 1 82 ? -8.974 -25.078 17.526 1.00 94.44 82 LEU A CA 1
ATOM 632 C C . LEU A 1 82 ? -9.543 -25.441 18.907 1.00 94.44 82 LEU A C 1
ATOM 634 O O . LEU A 1 82 ? -9.584 -26.620 19.264 1.00 94.44 82 LEU A O 1
ATOM 638 N N . LEU A 1 83 ? -10.039 -24.456 19.666 1.00 91.88 83 LEU A N 1
ATOM 639 C CA . LEU A 1 83 ? -10.682 -24.684 20.966 1.00 91.88 83 LEU A CA 1
ATOM 640 C C . LEU A 1 83 ? -11.995 -25.471 20.845 1.00 91.88 83 LEU A C 1
ATOM 642 O O . LEU A 1 83 ? -12.365 -26.195 21.770 1.00 91.88 83 LEU A O 1
ATOM 646 N N . ALA A 1 84 ? -12.672 -25.366 19.701 1.00 91.06 84 ALA A N 1
ATOM 647 C CA . ALA A 1 84 ? -13.870 -26.127 19.362 1.00 91.06 84 ALA A CA 1
ATOM 648 C C . ALA A 1 84 ? -13.554 -27.461 18.652 1.00 91.06 84 ALA A C 1
ATOM 650 O O . ALA A 1 84 ? -14.470 -28.181 18.255 1.00 91.06 84 ALA A O 1
ATOM 651 N N . GLY A 1 85 ? -12.271 -27.814 18.498 1.00 94.88 85 GLY A N 1
ATOM 652 C CA . GLY A 1 85 ? -11.829 -29.016 17.785 1.00 94.88 85 GLY A CA 1
ATOM 653 C C . GLY A 1 85 ? -11.849 -28.885 16.259 1.00 94.88 85 GLY A C 1
ATOM 654 O O . GLY A 1 85 ? -11.728 -29.893 15.562 1.00 94.88 85 GLY A O 1
ATOM 655 N N . ILE A 1 86 ? -11.989 -27.666 15.734 1.00 95.81 86 ILE A N 1
ATOM 656 C CA . ILE A 1 86 ? -11.966 -27.382 14.300 1.00 95.81 86 ILE A CA 1
ATOM 657 C C . ILE A 1 86 ? -10.515 -27.131 13.886 1.00 95.81 86 ILE A C 1
ATOM 659 O O . ILE A 1 86 ? -9.872 -26.202 14.363 1.00 95.81 86 ILE A O 1
ATOM 663 N N . ILE A 1 87 ? -9.982 -27.993 13.017 1.00 94.06 87 ILE A N 1
ATOM 664 C CA . ILE A 1 87 ? -8.566 -27.962 12.600 1.00 94.06 87 ILE A CA 1
ATOM 665 C C . ILE A 1 87 ? -8.368 -27.614 11.122 1.00 94.06 87 ILE A C 1
ATOM 667 O O . ILE A 1 87 ? -7.239 -27.385 10.686 1.00 94.06 87 ILE A O 1
ATOM 671 N N . ASN A 1 88 ? -9.442 -27.614 10.329 1.00 96.38 88 ASN A N 1
ATOM 672 C CA . ASN A 1 88 ? -9.348 -27.295 8.912 1.00 96.38 88 ASN A CA 1
ATOM 673 C C . ASN A 1 88 ? -9.372 -25.781 8.745 1.00 96.38 88 ASN A C 1
ATOM 675 O O . ASN A 1 88 ? -10.283 -25.116 9.227 1.00 96.38 88 ASN A O 1
ATOM 679 N N . ARG A 1 89 ? -8.391 -25.244 8.024 1.00 95.81 89 ARG A N 1
ATOM 680 C CA . ARG A 1 89 ? -8.366 -23.821 7.669 1.00 95.81 89 ARG A CA 1
ATOM 681 C C . ARG A 1 89 ? -9.546 -23.472 6.766 1.00 95.81 89 ARG A C 1
ATOM 683 O O . ARG A 1 89 ? -9.945 -24.297 5.946 1.00 95.81 89 ARG A O 1
ATOM 690 N N . HIS A 1 90 ? -10.023 -22.235 6.867 1.00 96.56 90 HIS A N 1
ATOM 691 C CA . HIS A 1 90 ? -11.028 -21.709 5.952 1.00 96.56 90 HIS A CA 1
ATOM 692 C C . HIS A 1 90 ? -10.534 -21.775 4.494 1.00 96.56 90 HIS A C 1
ATOM 694 O O . HIS A 1 90 ? -9.411 -21.357 4.194 1.00 96.56 90 HIS A O 1
ATOM 700 N N . ASP A 1 91 ? -11.364 -22.285 3.585 1.00 96.38 91 ASP A N 1
ATOM 701 C CA . ASP A 1 91 ? -11.018 -22.534 2.173 1.00 96.38 91 ASP A CA 1
ATOM 702 C C . ASP A 1 91 ? -11.259 -21.332 1.240 1.00 96.38 91 ASP A C 1
ATOM 704 O O . ASP A 1 91 ? -10.835 -21.331 0.084 1.00 96.38 91 ASP A O 1
ATOM 708 N N . GLY A 1 92 ? -11.942 -20.307 1.750 1.00 95.81 92 GLY A N 1
ATOM 709 C CA . GLY A 1 92 ? -12.222 -19.068 1.028 1.00 95.81 92 GLY A CA 1
ATOM 710 C C . GLY A 1 92 ? -13.360 -19.201 0.019 1.00 95.81 92 GLY A C 1
ATOM 711 O O . GLY A 1 92 ? -13.447 -18.387 -0.896 1.00 95.81 92 GLY A O 1
ATOM 712 N N . GLN A 1 93 ? -14.214 -20.219 0.141 1.00 96.38 93 GLN A N 1
ATOM 713 C CA . GLN A 1 93 ? -15.320 -20.465 -0.785 1.00 96.38 93 GLN A CA 1
ATOM 714 C C . GLN A 1 93 ? -16.689 -20.149 -0.165 1.00 96.38 93 GLN A C 1
ATOM 716 O O . GLN A 1 93 ? -16.829 -19.954 1.046 1.00 96.38 93 GLN A O 1
ATOM 721 N N . CYS A 1 94 ? -17.701 -20.069 -1.031 1.00 97.31 94 CYS A N 1
ATOM 722 C CA . CYS A 1 94 ? -19.093 -19.889 -0.634 1.00 97.31 94 CYS A CA 1
ATOM 723 C C . CYS A 1 94 ? -19.717 -21.216 -0.180 1.00 97.31 94 CYS A C 1
ATOM 725 O O . CYS A 1 94 ? -19.655 -22.206 -0.906 1.00 97.31 94 CYS A O 1
ATOM 727 N N . HIS A 1 95 ? -20.380 -21.199 0.977 1.00 97.25 95 HIS A N 1
ATOM 728 C CA . HIS A 1 95 ? -20.947 -22.374 1.652 1.00 97.25 95 HIS A CA 1
ATOM 729 C C . HIS A 1 95 ? -22.330 -22.097 2.261 1.00 97.25 95 HIS A C 1
ATOM 731 O O . HIS A 1 95 ? -22.672 -22.599 3.340 1.00 97.25 95 HIS A O 1
ATOM 737 N N . LEU A 1 96 ? -23.128 -21.267 1.591 1.00 96.88 96 LEU A N 1
ATOM 738 C CA . LEU A 1 96 ? -24.527 -21.048 1.954 1.00 96.88 96 LEU A CA 1
ATOM 739 C C . LEU A 1 96 ? -25.404 -22.206 1.482 1.00 96.88 96 LEU A C 1
ATOM 741 O O . LEU A 1 96 ? -25.281 -22.669 0.347 1.00 96.88 96 LEU A O 1
ATOM 745 N N . ASP A 1 97 ? -26.321 -22.645 2.342 1.00 95.56 97 ASP A N 1
ATOM 746 C CA . ASP A 1 97 ? -27.397 -23.533 1.919 1.00 95.56 97 ASP A CA 1
ATOM 747 C C . ASP A 1 97 ? -28.336 -22.778 0.956 1.00 95.56 97 ASP A C 1
ATOM 749 O O . ASP A 1 97 ? -28.826 -21.698 1.306 1.00 95.56 97 ASP A O 1
ATOM 753 N N . PRO A 1 98 ? -28.637 -23.322 -0.237 1.00 93.19 98 PRO A N 1
ATOM 754 C CA . PRO A 1 98 ? -29.464 -22.627 -1.220 1.00 93.19 98 PRO A CA 1
ATOM 755 C C . PRO A 1 98 ? -30.882 -22.306 -0.725 1.00 93.19 98 PRO A C 1
ATOM 757 O O . PRO A 1 98 ? -31.502 -21.361 -1.213 1.00 93.19 98 PRO A O 1
ATOM 760 N N . VAL A 1 99 ? -31.412 -23.087 0.224 1.00 93.00 99 VAL A N 1
ATOM 761 C CA . VAL A 1 99 ? -32.793 -22.986 0.710 1.00 93.00 99 VAL A CA 1
ATOM 762 C C . VAL A 1 99 ? -32.873 -22.146 1.977 1.00 93.00 99 VAL A C 1
ATOM 764 O O . VAL A 1 99 ? -33.686 -21.226 2.047 1.00 93.00 99 VAL A O 1
ATOM 767 N N . THR A 1 100 ? -32.067 -22.457 2.992 1.00 93.06 100 THR A N 1
ATOM 768 C CA . THR A 1 100 ? -32.109 -21.750 4.279 1.00 93.06 100 THR A CA 1
ATOM 769 C C . THR A 1 100 ? -31.314 -20.453 4.263 1.00 93.06 100 THR A C 1
ATOM 771 O O . THR A 1 100 ? -31.532 -19.618 5.139 1.00 93.06 100 THR A O 1
ATOM 774 N N . GLN A 1 101 ? -30.418 -20.277 3.283 1.00 95.25 101 GLN A N 1
ATOM 775 C CA . GLN A 1 101 ? -29.486 -19.152 3.203 1.00 95.25 101 GLN A CA 1
ATOM 776 C C . GLN A 1 101 ? -28.563 -19.048 4.432 1.00 95.25 101 GLN A C 1
ATOM 778 O O . GLN A 1 101 ? -27.998 -17.989 4.701 1.00 95.25 101 GLN A O 1
ATOM 783 N N . GLU A 1 102 ? -28.401 -20.138 5.190 1.00 96.19 102 GLU A N 1
ATOM 784 C CA . GLU A 1 102 ? -27.502 -20.217 6.343 1.00 96.19 102 GLU A CA 1
ATOM 785 C C . GLU A 1 102 ? -26.146 -20.798 5.932 1.00 96.19 102 GLU A C 1
ATOM 787 O O . GLU A 1 102 ? -26.057 -21.689 5.084 1.00 96.19 102 GLU A O 1
ATOM 792 N N . TYR A 1 103 ? -25.073 -20.297 6.543 1.00 97.06 103 TYR A N 1
ATOM 793 C CA . TYR A 1 103 ? -23.738 -20.861 6.374 1.00 97.06 103 TYR A CA 1
ATOM 794 C C . TYR A 1 103 ? -23.677 -22.251 7.007 1.00 97.06 103 TYR A C 1
ATOM 796 O O . TYR A 1 103 ? -24.050 -22.435 8.163 1.00 97.06 103 TYR A O 1
ATOM 804 N N . THR A 1 104 ? -23.204 -23.234 6.243 1.00 96.19 104 THR A N 1
ATOM 805 C CA . THR A 1 104 ? -23.278 -24.657 6.619 1.00 96.19 104 THR A CA 1
ATOM 806 C C . THR A 1 104 ? -21.978 -25.220 7.188 1.00 96.19 104 THR A C 1
ATOM 808 O O . THR A 1 104 ? -22.001 -26.243 7.869 1.00 96.19 104 THR A O 1
ATOM 811 N N . HIS A 1 105 ? -20.840 -24.567 6.937 1.00 95.69 105 HIS A N 1
ATOM 812 C CA . HIS A 1 105 ? -19.512 -25.119 7.235 1.00 95.69 105 HIS A CA 1
ATOM 813 C C . HIS A 1 105 ? -18.881 -24.596 8.539 1.00 95.69 105 HIS A C 1
ATOM 815 O O . HIS A 1 105 ? -17.739 -24.940 8.837 1.00 95.69 105 HIS A O 1
ATOM 821 N N . TYR A 1 106 ? -19.638 -23.867 9.366 1.00 92.69 106 TYR A N 1
ATOM 822 C CA . TYR A 1 106 ? -19.181 -23.288 10.644 1.00 92.69 106 TYR A CA 1
ATOM 823 C C . TYR A 1 106 ? -18.625 -24.306 11.656 1.00 92.69 106 TYR A C 1
ATOM 825 O O . TYR A 1 106 ? -17.914 -23.941 12.583 1.00 92.69 106 TYR A O 1
ATOM 833 N N . ALA A 1 107 ? -18.976 -25.590 11.526 1.00 93.25 107 ALA A N 1
ATOM 834 C CA . ALA A 1 107 ? -18.473 -26.666 12.387 1.00 93.25 107 ALA A CA 1
ATOM 835 C C . ALA A 1 107 ? -17.309 -27.457 11.757 1.00 93.25 107 ALA A C 1
ATOM 837 O O . ALA A 1 107 ? -16.796 -28.399 12.362 1.00 93.25 107 ALA A O 1
ATOM 838 N N . HIS A 1 108 ? -16.930 -27.126 10.522 1.00 95.50 108 HIS A N 1
ATOM 839 C CA . HIS A 1 108 ? -15.971 -27.883 9.718 1.00 95.50 108 HIS A CA 1
ATOM 840 C C . HIS A 1 108 ? -14.747 -27.068 9.319 1.00 95.50 108 HIS A C 1
ATOM 842 O O . HIS A 1 108 ? -13.670 -27.656 9.187 1.00 95.50 108 HIS A O 1
ATOM 848 N N . LEU A 1 109 ? -14.914 -25.760 9.132 1.00 97.25 109 LEU A N 1
ATOM 849 C CA . LEU A 1 109 ? -13.878 -24.808 8.755 1.00 97.25 109 LEU A CA 1
ATOM 850 C C . LEU A 1 109 ? -13.670 -23.811 9.895 1.00 97.25 109 LEU A C 1
ATOM 852 O O . LEU A 1 109 ? -14.629 -23.372 10.519 1.00 97.25 109 LEU A O 1
ATOM 856 N N . ASP A 1 110 ? -12.411 -23.504 10.180 1.00 97.44 110 ASP A N 1
ATOM 857 C CA . ASP A 1 110 ? -12.019 -22.479 11.146 1.00 97.44 110 ASP A CA 1
ATOM 858 C C . ASP A 1 110 ? -12.364 -21.077 10.618 1.00 97.44 110 ASP A C 1
ATOM 860 O O . ASP A 1 110 ? -12.616 -20.894 9.424 1.00 97.44 110 ASP A O 1
ATOM 864 N N . TYR A 1 111 ? -12.315 -20.074 11.491 1.00 97.44 111 TYR A N 1
ATOM 865 C CA . TYR A 1 111 ? -12.493 -18.675 11.118 1.00 97.44 111 TYR A CA 1
ATOM 866 C C . TYR A 1 111 ? -11.457 -18.251 10.059 1.00 97.44 111 TYR A C 1
ATOM 868 O O . TYR A 1 111 ? -10.323 -18.749 10.049 1.00 97.44 111 TYR A O 1
ATOM 876 N N . PRO A 1 112 ? -11.787 -17.307 9.161 1.00 97.31 112 PRO A N 1
ATOM 877 C CA . PRO A 1 112 ? -10.827 -16.820 8.184 1.00 97.31 112 PRO A CA 1
ATOM 878 C C . PRO A 1 112 ? -9.730 -15.970 8.826 1.00 97.31 112 PRO A C 1
ATOM 880 O O . PRO A 1 112 ? -9.915 -15.323 9.861 1.00 97.31 112 PRO A O 1
ATOM 883 N N . SER A 1 113 ? -8.563 -15.945 8.184 1.00 97.12 113 SER A N 1
ATOM 884 C CA . SER A 1 113 ? -7.492 -15.030 8.587 1.00 97.12 113 SER A CA 1
ATOM 885 C C . SER A 1 113 ? -7.724 -13.627 8.019 1.00 97.12 113 SER A C 1
ATOM 887 O O . SER A 1 113 ? -8.316 -13.466 6.952 1.00 97.12 113 SER A O 1
ATOM 889 N N . VAL A 1 114 ? -7.186 -12.601 8.685 1.00 97.25 114 VAL A N 1
ATOM 890 C CA . VAL A 1 114 ? -7.242 -11.209 8.193 1.00 97.25 114 VAL A CA 1
ATOM 891 C C . VAL A 1 114 ? -6.605 -11.081 6.802 1.00 97.25 114 VAL A C 1
ATOM 893 O O . VAL A 1 114 ? -7.126 -10.371 5.947 1.00 97.25 114 VAL A O 1
ATOM 896 N N . GLY A 1 115 ? -5.527 -11.829 6.538 1.00 96.75 115 GLY A N 1
ATOM 897 C CA . GLY A 1 115 ? -4.886 -11.870 5.221 1.00 96.75 115 GLY A CA 1
ATOM 898 C C . GLY A 1 115 ? -5.801 -12.422 4.126 1.00 96.75 115 GLY A C 1
ATOM 899 O O . GLY A 1 115 ? -5.886 -11.823 3.059 1.00 96.75 115 GLY A O 1
ATOM 900 N N . GLN A 1 116 ? -6.542 -13.501 4.411 1.00 96.44 116 GLN A N 1
ATOM 901 C CA . GLN A 1 116 ? -7.527 -14.056 3.471 1.00 96.44 116 GLN A CA 1
ATOM 902 C C . GLN A 1 116 ? -8.652 -13.060 3.172 1.00 96.44 116 GLN A C 1
ATOM 904 O O . GLN A 1 116 ? -9.049 -12.917 2.019 1.00 96.44 116 GLN A O 1
ATOM 909 N N . LEU A 1 117 ? -9.151 -12.350 4.189 1.00 97.69 117 LEU A N 1
ATOM 910 C CA . LEU A 1 117 ? -10.172 -11.318 3.990 1.00 97.69 117 LEU A CA 1
ATOM 911 C C . LEU A 1 117 ? -9.654 -10.173 3.115 1.00 97.69 117 LEU A C 1
ATOM 913 O O . LEU A 1 117 ? -10.363 -9.746 2.212 1.00 97.69 117 LEU A O 1
ATOM 917 N N . ASN A 1 118 ? -8.422 -9.710 3.345 1.00 96.44 118 ASN A N 1
ATOM 918 C CA . ASN A 1 118 ? -7.803 -8.650 2.548 1.00 96.44 118 ASN A CA 1
ATOM 919 C C . ASN A 1 118 ? -7.608 -9.067 1.083 1.00 96.44 118 ASN A C 1
ATOM 921 O O . ASN A 1 118 ? -7.904 -8.297 0.173 1.00 96.44 118 ASN A O 1
ATOM 925 N N . GLU A 1 119 ? -7.141 -10.293 0.845 1.00 94.19 119 GLU A N 1
ATOM 926 C CA . GLU A 1 119 ? -6.975 -10.840 -0.503 1.00 94.19 119 GLU A CA 1
ATOM 927 C C . GLU A 1 119 ? -8.313 -10.908 -1.249 1.00 94.19 119 GLU A C 1
ATOM 929 O O . GLU A 1 119 ? -8.419 -10.402 -2.366 1.00 94.19 119 GLU A O 1
ATOM 934 N N . ILE A 1 120 ? -9.349 -11.462 -0.609 1.00 95.69 120 ILE A N 1
ATOM 935 C CA . ILE A 1 120 ? -10.688 -11.575 -1.197 1.00 95.69 120 ILE A CA 1
ATOM 936 C C . ILE A 1 120 ? -11.293 -10.188 -1.436 1.00 95.69 120 ILE A C 1
ATOM 938 O O . ILE A 1 120 ? -11.759 -9.919 -2.537 1.00 95.69 120 ILE A O 1
ATOM 942 N N . ALA A 1 121 ? -11.251 -9.283 -0.455 1.00 94.31 121 ALA A N 1
ATOM 943 C CA . ALA A 1 121 ? -11.827 -7.946 -0.594 1.00 94.31 121 ALA A CA 1
ATOM 944 C C . ALA A 1 121 ? -11.186 -7.154 -1.748 1.00 94.31 121 ALA A C 1
ATOM 946 O O . ALA A 1 121 ? -11.881 -6.444 -2.471 1.00 94.31 121 ALA A O 1
ATOM 947 N N . LYS A 1 122 ? -9.873 -7.315 -1.968 1.00 89.25 122 LYS A N 1
ATOM 948 C CA . LYS A 1 122 ? -9.157 -6.725 -3.110 1.00 89.25 122 LYS A CA 1
ATOM 949 C C . LYS A 1 122 ? -9.513 -7.381 -4.437 1.00 89.25 122 LYS A C 1
ATOM 951 O O . LYS A 1 122 ? -9.702 -6.680 -5.426 1.00 89.25 122 LYS A O 1
ATOM 956 N N . ALA A 1 123 ? -9.548 -8.712 -4.471 1.00 87.62 123 ALA A N 1
ATOM 957 C CA . ALA A 1 123 ? -9.836 -9.464 -5.687 1.00 87.62 123 ALA A CA 1
ATOM 958 C C . ALA A 1 123 ? -11.261 -9.199 -6.188 1.00 87.62 123 ALA A C 1
ATOM 960 O O . ALA A 1 123 ? -11.475 -9.043 -7.388 1.00 87.62 123 ALA A O 1
ATOM 961 N N . GLU A 1 124 ? -12.210 -9.108 -5.259 1.00 88.25 124 GLU A N 1
ATOM 962 C CA . GLU A 1 124 ? -13.624 -8.873 -5.540 1.00 88.25 124 GLU A CA 1
ATOM 963 C C . GLU A 1 124 ? -13.978 -7.378 -5.596 1.00 88.25 124 GLU A C 1
ATOM 965 O O . GLU A 1 124 ? -15.128 -7.056 -5.866 1.00 88.25 124 GLU A O 1
ATOM 970 N N . ASP A 1 125 ? -13.028 -6.469 -5.335 1.00 84.62 125 ASP A N 1
ATOM 971 C CA . ASP A 1 125 ? -13.237 -5.016 -5.234 1.00 84.62 125 ASP A CA 1
ATOM 972 C C . ASP A 1 125 ? -14.470 -4.665 -4.367 1.00 84.62 125 ASP A C 1
ATOM 974 O O . ASP A 1 125 ? -15.503 -4.150 -4.808 1.00 84.62 125 ASP A O 1
ATOM 978 N N . ILE A 1 126 ? -14.379 -5.034 -3.089 1.00 91.12 126 ILE A N 1
ATOM 979 C CA . ILE A 1 126 ? -15.412 -4.806 -2.078 1.00 91.12 126 ILE A CA 1
ATOM 980 C C . ILE A 1 126 ? -14.867 -3.867 -1.011 1.00 91.12 126 ILE A C 1
ATOM 982 O O . ILE A 1 126 ? -13.827 -4.129 -0.413 1.00 91.12 126 ILE A O 1
ATOM 986 N N . ASN A 1 127 ? -15.616 -2.799 -0.736 1.00 91.19 127 ASN A N 1
ATOM 987 C CA . ASN A 1 127 ? -15.290 -1.844 0.316 1.00 91.19 127 ASN A CA 1
ATOM 988 C C . ASN A 1 127 ? -16.003 -2.233 1.613 1.00 91.19 127 ASN A C 1
ATOM 990 O O . ASN A 1 127 ? -17.216 -2.448 1.612 1.00 91.19 127 ASN A O 1
ATOM 994 N N . ILE A 1 128 ? -15.273 -2.303 2.722 1.00 95.38 128 ILE A N 1
ATOM 995 C CA . ILE A 1 128 ? -15.822 -2.729 4.016 1.00 95.38 128 ILE A CA 1
ATOM 996 C C . ILE A 1 128 ? -15.818 -1.551 4.987 1.00 95.38 128 ILE A C 1
ATOM 998 O O . ILE A 1 128 ? -14.782 -0.952 5.244 1.00 95.38 128 ILE A O 1
ATOM 1002 N N . ILE A 1 129 ? -16.970 -1.237 5.569 1.00 95.50 129 ILE A N 1
ATOM 1003 C CA . ILE A 1 129 ? -17.119 -0.198 6.588 1.00 95.50 129 ILE A CA 1
ATOM 1004 C C . ILE A 1 129 ? -17.362 -0.882 7.931 1.00 95.50 129 ILE A C 1
ATOM 1006 O O . ILE A 1 129 ? -18.439 -1.430 8.170 1.00 95.50 129 ILE A O 1
ATOM 1010 N N . PHE A 1 130 ? -16.383 -0.827 8.830 1.00 96.38 130 PHE A N 1
ATOM 1011 C CA . PHE A 1 130 ? -16.517 -1.309 10.203 1.00 96.38 130 PHE A CA 1
ATOM 1012 C C . PHE A 1 130 ? -17.208 -0.251 11.072 1.00 96.38 130 PHE A C 1
ATOM 1014 O O . PHE A 1 130 ? -16.567 0.657 11.599 1.00 96.38 130 PHE A O 1
ATOM 1021 N N . ALA A 1 131 ? -18.526 -0.377 11.228 1.00 95.12 131 ALA A N 1
ATOM 1022 C CA . ALA A 1 131 ? -19.375 0.493 12.035 1.00 95.12 131 ALA A CA 1
ATOM 1023 C C . ALA A 1 131 ? -19.552 -0.076 13.455 1.00 95.12 131 ALA A C 1
ATOM 1025 O O . ALA A 1 131 ? -20.499 -0.814 13.728 1.00 95.12 131 ALA A O 1
ATOM 1026 N N . VAL A 1 132 ? -18.652 0.253 14.386 1.00 94.56 132 VAL A N 1
ATOM 1027 C CA . VAL A 1 132 ? -18.616 -0.404 15.709 1.00 94.56 132 VAL A CA 1
ATOM 1028 C C . VAL A 1 132 ? -18.842 0.547 16.876 1.00 94.56 132 VAL A C 1
ATOM 1030 O O . VAL A 1 132 ? -18.426 1.704 16.852 1.00 94.56 132 VAL A O 1
ATOM 1033 N N . SER A 1 133 ? -19.505 0.055 17.926 1.00 92.00 133 SER A N 1
ATOM 1034 C CA . SER A 1 133 ? -19.833 0.865 19.116 1.00 92.00 133 SER A CA 1
ATOM 1035 C C . SER A 1 133 ? -18.904 0.643 20.316 1.00 92.00 133 SER A C 1
ATOM 1037 O O . SER A 1 133 ? -18.909 1.431 21.269 1.00 92.00 133 SER A O 1
ATOM 1039 N N . LYS A 1 134 ? -18.086 -0.416 20.284 1.00 91.88 134 LYS A N 1
ATOM 1040 C CA . LYS A 1 134 ? -17.052 -0.741 21.278 1.00 91.88 134 LYS A CA 1
ATOM 1041 C C . LYS A 1 134 ? -15.799 -1.263 20.576 1.00 91.88 134 LYS A C 1
ATOM 1043 O O . LYS A 1 134 ? -15.834 -1.604 19.401 1.00 91.88 134 LYS A O 1
ATOM 1048 N N . TYR A 1 135 ? -14.699 -1.350 21.328 1.00 94.19 135 TYR A N 1
ATOM 1049 C CA . TYR A 1 135 ? -13.414 -1.867 20.839 1.00 94.19 135 TYR A CA 1
ATOM 1050 C C . TYR A 1 135 ? -12.860 -1.074 19.643 1.00 94.19 135 TYR A C 1
ATOM 1052 O O . TYR A 1 135 ? -12.265 -1.645 18.737 1.00 94.19 135 TYR A O 1
ATOM 1060 N N . GLU A 1 136 ? -13.013 0.254 19.677 1.00 93.81 136 GLU A N 1
ATOM 1061 C CA . GLU A 1 136 ? -12.653 1.176 18.586 1.00 93.81 136 GLU A CA 1
ATOM 1062 C C . GLU A 1 136 ? -11.243 0.940 18.035 1.00 93.81 136 GLU A C 1
ATOM 1064 O O . GLU A 1 136 ? -11.052 0.833 16.829 1.00 93.81 136 GLU A O 1
ATOM 1069 N N . LYS A 1 137 ? -10.256 0.795 18.928 1.00 96.25 137 LYS A N 1
ATOM 1070 C CA . LYS A 1 137 ? -8.868 0.537 18.536 1.00 96.25 137 LYS A CA 1
ATOM 1071 C C . LYS A 1 137 ? -8.712 -0.787 17.782 1.00 96.25 137 LYS A C 1
ATOM 1073 O O . LYS A 1 137 ? -8.007 -0.824 16.790 1.00 96.25 137 LYS A O 1
ATOM 1078 N N . LEU A 1 138 ? -9.393 -1.848 18.220 1.00 96.50 138 LEU A N 1
ATOM 1079 C CA . LEU A 1 138 ? -9.296 -3.169 17.592 1.00 96.50 138 LEU A CA 1
ATOM 1080 C C . LEU A 1 138 ? -9.804 -3.142 16.145 1.00 96.50 138 LEU A C 1
ATOM 1082 O O . LEU A 1 138 ? -9.163 -3.703 15.266 1.00 96.50 138 LEU A O 1
ATOM 1086 N N . TYR A 1 139 ? -10.940 -2.488 15.901 1.00 96.88 139 TYR A N 1
ATOM 1087 C CA . TYR A 1 139 ? -11.510 -2.400 14.555 1.00 96.88 139 TYR A CA 1
ATOM 1088 C C . TYR A 1 139 ? -10.826 -1.352 13.679 1.00 96.88 139 TYR A C 1
ATOM 1090 O O . TYR A 1 139 ? -10.825 -1.512 12.466 1.00 96.88 139 TYR A O 1
ATOM 1098 N N . ARG A 1 140 ? -10.207 -0.321 14.267 1.00 95.94 140 ARG A N 1
ATOM 1099 C CA . ARG A 1 140 ? -9.294 0.569 13.540 1.00 95.94 140 ARG A CA 1
ATOM 1100 C C . ARG A 1 140 ? -8.061 -0.195 13.059 1.00 95.94 140 ARG A C 1
ATOM 1102 O O . ARG A 1 140 ? -7.780 -0.171 11.873 1.00 95.94 140 ARG A O 1
ATOM 1109 N N . ASP A 1 141 ? -7.420 -0.952 13.952 1.00 97.25 141 ASP A N 1
ATOM 1110 C CA . ASP A 1 141 ? -6.259 -1.784 13.616 1.00 97.25 141 ASP A CA 1
ATOM 1111 C C . ASP A 1 141 ? -6.635 -2.866 12.566 1.00 97.25 141 ASP A C 1
ATOM 1113 O O . ASP A 1 141 ? -5.839 -3.180 11.683 1.00 97.25 141 ASP A O 1
ATOM 1117 N N . LEU A 1 142 ? -7.861 -3.419 12.616 1.00 96.94 142 LEU A N 1
ATOM 1118 C CA . LEU A 1 142 ? -8.377 -4.333 11.583 1.00 96.94 142 LEU A CA 1
ATOM 1119 C C . LEU A 1 142 ? -8.610 -3.624 10.242 1.00 96.94 142 LEU A C 1
ATOM 1121 O O . LEU A 1 142 ? -8.285 -4.193 9.201 1.00 96.94 142 LEU A O 1
ATOM 1125 N N . ALA A 1 143 ? -9.169 -2.412 10.269 1.00 95.56 143 ALA A N 1
ATOM 1126 C CA . ALA A 1 143 ? -9.408 -1.631 9.063 1.00 95.56 143 ALA A CA 1
ATOM 1127 C C . ALA A 1 143 ? -8.089 -1.275 8.360 1.00 95.56 143 ALA A C 1
ATOM 1129 O O . ALA A 1 143 ? -7.967 -1.427 7.152 1.00 95.56 143 ALA A O 1
ATOM 1130 N N . ASP A 1 144 ? -7.059 -0.918 9.129 1.00 94.94 144 ASP A N 1
ATOM 1131 C CA . ASP A 1 144 ? -5.722 -0.639 8.596 1.00 94.94 144 ASP A CA 1
ATOM 1132 C C . ASP A 1 144 ? -5.066 -1.894 7.974 1.00 94.94 144 ASP A C 1
ATOM 1134 O O . ASP A 1 144 ? -4.247 -1.791 7.059 1.00 94.94 144 ASP A O 1
ATOM 1138 N N . ALA A 1 145 ? -5.429 -3.096 8.441 1.00 96.38 145 ALA A N 1
ATOM 1139 C CA . ALA A 1 145 ? -4.916 -4.364 7.916 1.00 96.38 145 ALA A CA 1
ATOM 1140 C C . ALA A 1 145 ? -5.633 -4.853 6.639 1.00 96.38 145 ALA A C 1
ATOM 1142 O O . ALA A 1 145 ? -5.058 -5.630 5.868 1.00 96.38 145 ALA A O 1
ATOM 1143 N N . ILE A 1 146 ? -6.879 -4.428 6.411 1.00 95.25 146 ILE A N 1
ATOM 1144 C CA . ILE A 1 146 ? -7.682 -4.763 5.228 1.00 95.25 146 ILE A CA 1
ATOM 1145 C C . ILE A 1 146 ? -7.761 -3.511 4.351 1.00 95.25 146 ILE A C 1
ATOM 1147 O O . ILE A 1 146 ? -8.552 -2.614 4.609 1.00 95.25 146 ILE A O 1
ATOM 1151 N N . GLU A 1 147 ? -6.950 -3.451 3.294 1.00 88.50 147 GLU A N 1
ATOM 1152 C CA . GLU A 1 147 ? -6.734 -2.220 2.514 1.00 88.50 147 GLU A CA 1
ATOM 1153 C C . GLU A 1 147 ? -8.031 -1.552 2.007 1.00 88.50 147 GLU A C 1
ATOM 1155 O O . GLU A 1 147 ? -8.151 -0.338 2.166 1.00 88.50 147 GLU A O 1
ATOM 1160 N N . PRO A 1 148 ? -9.027 -2.275 1.443 1.00 87.69 148 PRO A N 1
ATOM 1161 C CA . PRO A 1 148 ? -10.280 -1.662 1.002 1.00 87.69 148 PRO A CA 1
ATOM 1162 C C . PRO A 1 148 ? -11.292 -1.533 2.155 1.00 87.69 148 PRO A C 1
ATOM 1164 O O . PRO A 1 148 ? -12.459 -1.903 2.015 1.00 87.69 148 PRO A O 1
ATOM 1167 N N . SER A 1 149 ? -10.872 -1.059 3.329 1.00 92.38 149 SER A N 1
ATOM 1168 C CA . SER A 1 149 ? -11.782 -0.912 4.464 1.00 92.38 149 SER A CA 1
ATOM 1169 C C . SER A 1 149 ? -11.586 0.370 5.260 1.00 92.38 149 SER A C 1
ATOM 1171 O O . SER A 1 149 ? -10.536 1.006 5.227 1.00 92.38 149 SER A O 1
ATOM 1173 N N . THR A 1 150 ? -12.641 0.771 5.965 1.00 92.19 150 THR A N 1
ATOM 1174 C CA . THR A 1 150 ? -12.651 1.954 6.820 1.00 92.19 150 THR A CA 1
ATOM 1175 C C . THR A 1 150 ? -13.314 1.660 8.158 1.00 92.19 150 THR A C 1
ATOM 1177 O O . THR A 1 150 ? -14.070 0.701 8.322 1.00 92.19 150 THR A O 1
ATOM 1180 N N . TYR A 1 151 ? -13.024 2.507 9.141 1.00 93.69 151 TYR A N 1
ATOM 1181 C CA . TYR A 1 151 ? -13.603 2.442 10.476 1.00 93.69 151 TYR A CA 1
ATOM 1182 C C . TYR A 1 151 ? -14.530 3.637 10.720 1.00 93.69 151 TYR A C 1
ATOM 1184 O O . TYR A 1 151 ? -14.144 4.784 10.490 1.00 93.69 151 TYR A O 1
ATOM 1192 N N . GLY A 1 152 ? -15.708 3.374 11.287 1.00 91.81 152 GLY A N 1
ATOM 1193 C CA . GLY A 1 152 ? -16.642 4.390 11.757 1.00 91.81 152 GLY A CA 1
ATOM 1194 C C . GLY A 1 152 ? -17.185 4.067 13.151 1.00 91.81 152 GLY A C 1
ATOM 1195 O O . GLY A 1 152 ? -17.533 2.928 13.464 1.00 91.81 152 GLY A O 1
ATOM 1196 N N . LYS A 1 153 ? -17.307 5.089 14.005 1.00 91.38 153 LYS A N 1
ATOM 1197 C CA . LYS A 1 153 ? -17.858 4.931 15.356 1.00 91.38 153 LYS A CA 1
ATOM 1198 C C . LYS A 1 153 ? -19.387 4.917 15.333 1.00 91.38 153 LYS A C 1
ATOM 1200 O O . LYS A 1 153 ? -20.022 5.929 15.040 1.00 91.38 153 LYS A O 1
ATOM 1205 N N . LEU A 1 154 ? -19.979 3.798 15.728 1.00 90.88 154 LEU A N 1
ATOM 1206 C CA . LEU A 1 154 ? -21.423 3.638 15.866 1.00 90.88 154 LEU A CA 1
ATOM 1207 C C . LEU A 1 154 ? -21.883 4.021 17.282 1.00 90.88 154 LEU A C 1
ATOM 1209 O O . LEU A 1 154 ? -21.275 3.645 18.287 1.00 90.88 154 LEU A O 1
ATOM 1213 N N . ASN A 1 155 ? -22.989 4.750 17.390 1.00 88.31 155 ASN A N 1
ATOM 1214 C CA . ASN A 1 155 ? -23.631 5.017 18.672 1.00 88.31 155 ASN A CA 1
ATOM 1215 C C . ASN A 1 155 ? -24.196 3.720 19.264 1.00 88.31 155 ASN A C 1
ATOM 1217 O O . ASN A 1 155 ? -24.577 2.804 18.542 1.00 88.31 155 ASN A O 1
ATOM 1221 N N . LYS A 1 156 ? -24.320 3.644 20.595 1.00 83.75 156 LYS A N 1
ATOM 1222 C CA . LYS A 1 156 ? -24.860 2.447 21.273 1.00 83.75 156 LYS A CA 1
ATOM 1223 C C . LYS A 1 156 ? -26.282 2.077 20.833 1.00 83.75 156 LYS A C 1
ATOM 1225 O O . LYS A 1 156 ? -26.674 0.927 20.960 1.00 83.75 156 LYS A O 1
ATOM 1230 N N . ASP A 1 157 ? -27.053 3.050 20.360 1.00 83.00 157 ASP A N 1
ATOM 1231 C CA . ASP A 1 157 ? -28.403 2.874 19.821 1.00 83.00 157 ASP A CA 1
ATOM 1232 C C . ASP A 1 157 ? -28.437 2.821 18.284 1.00 83.00 157 ASP A C 1
ATOM 1234 O O . ASP A 1 157 ? -29.516 2.809 17.699 1.00 83.00 157 ASP A O 1
ATOM 1238 N N . SER A 1 158 ? -27.269 2.797 17.633 1.00 86.50 158 SER A N 1
ATOM 1239 C CA . SER A 1 158 ? -27.078 2.742 16.177 1.00 86.50 158 SER A CA 1
ATOM 1240 C C . SER A 1 158 ? -27.758 3.865 15.383 1.00 86.50 158 SER A C 1
ATOM 1242 O O . SER A 1 158 ? -27.903 3.763 14.167 1.00 86.50 158 SER A O 1
ATOM 1244 N N . LYS A 1 159 ? -28.158 4.969 16.031 1.00 86.81 159 LYS A N 1
ATOM 1245 C CA . LYS A 1 159 ? -28.915 6.045 15.366 1.00 86.81 159 LYS A CA 1
ATOM 1246 C C . LYS A 1 159 ? -28.134 6.797 14.292 1.00 86.81 159 LYS A C 1
ATOM 1248 O O . LYS A 1 159 ? -28.755 7.352 13.398 1.00 86.81 159 LYS A O 1
ATOM 1253 N N . ASN A 1 160 ? -26.806 6.822 14.379 1.00 91.94 160 ASN A N 1
ATOM 1254 C CA . ASN A 1 160 ? -25.942 7.510 13.417 1.00 91.94 160 ASN A CA 1
ATOM 1255 C C . ASN A 1 160 ? -25.489 6.612 12.255 1.00 91.94 160 ASN A C 1
ATOM 1257 O O . ASN A 1 160 ? -24.584 7.000 11.528 1.00 91.94 160 ASN A O 1
ATOM 1261 N N . VAL A 1 161 ? -26.056 5.408 12.087 1.00 89.44 161 VAL A N 1
ATOM 1262 C CA . VAL A 1 161 ? -25.621 4.483 11.025 1.00 89.44 161 VAL A CA 1
ATOM 1263 C C . VAL A 1 161 ? -25.796 5.077 9.625 1.00 89.44 161 VAL A C 1
ATOM 1265 O O . VAL A 1 161 ? -24.955 4.846 8.768 1.00 89.44 161 VAL A O 1
ATOM 1268 N N . VAL A 1 162 ? -26.846 5.874 9.401 1.00 89.81 162 VAL A N 1
ATOM 1269 C CA . VAL A 1 162 ? -27.113 6.505 8.098 1.00 89.81 162 VAL A CA 1
ATOM 1270 C C . VAL A 1 162 ? -26.042 7.545 7.782 1.00 89.81 162 VAL A C 1
ATOM 1272 O O . VAL A 1 162 ? -25.370 7.416 6.764 1.00 89.81 162 VAL A O 1
ATOM 1275 N N . ASP A 1 163 ? -25.826 8.498 8.694 1.00 89.75 163 ASP A N 1
ATOM 1276 C CA . ASP A 1 163 ? -24.809 9.546 8.542 1.00 89.75 163 ASP A CA 1
ATOM 1277 C C . ASP A 1 163 ? -23.408 8.940 8.364 1.00 89.75 163 ASP A C 1
ATOM 1279 O O . ASP A 1 163 ? -22.616 9.400 7.549 1.00 89.75 163 ASP A O 1
ATOM 1283 N N . LEU A 1 164 ? -23.114 7.862 9.100 1.00 89.81 164 LEU A N 1
ATOM 1284 C CA . LEU A 1 164 ? -21.842 7.151 9.023 1.00 89.81 164 LEU A CA 1
ATOM 1285 C C . LEU A 1 164 ? -21.644 6.495 7.656 1.00 89.81 164 LEU A C 1
ATOM 1287 O O . LEU A 1 164 ? -20.576 6.622 7.067 1.00 89.81 164 LEU A O 1
ATOM 1291 N N . VAL A 1 165 ? -22.654 5.795 7.138 1.00 89.44 165 VAL A N 1
ATOM 1292 C CA . VAL A 1 165 ? -22.567 5.166 5.813 1.00 89.44 165 VAL A CA 1
ATOM 1293 C C . VAL A 1 165 ? -22.445 6.225 4.720 1.00 89.44 165 VAL A C 1
ATOM 1295 O O . VAL A 1 165 ? -21.652 6.036 3.803 1.00 89.44 165 VAL A O 1
ATOM 1298 N N . GLU A 1 166 ? -23.162 7.345 4.831 1.00 89.56 166 GLU A N 1
ATOM 1299 C CA . GLU A 1 166 ? -23.056 8.468 3.895 1.00 89.56 166 GLU A CA 1
ATOM 1300 C C . GLU A 1 166 ? -21.654 9.095 3.910 1.00 89.56 166 GLU A C 1
ATOM 1302 O O . GLU A 1 166 ? -21.032 9.236 2.858 1.00 89.56 166 GLU A O 1
ATOM 1307 N N . GLU A 1 167 ? -21.110 9.403 5.089 1.00 87.19 167 GLU A N 1
ATOM 1308 C CA . GLU A 1 167 ? -19.764 9.967 5.242 1.00 87.19 167 GLU A CA 1
ATOM 1309 C C . GLU A 1 167 ? -18.695 9.041 4.648 1.00 87.19 167 GLU A C 1
ATOM 1311 O O . GLU A 1 167 ? -17.830 9.481 3.887 1.00 87.19 167 GLU A O 1
ATOM 1316 N N . GLN A 1 168 ? -18.767 7.744 4.961 1.00 85.25 168 GLN A N 1
ATOM 1317 C CA . GLN A 1 168 ? -17.809 6.761 4.458 1.00 85.25 168 GLN A CA 1
ATOM 1318 C C . GLN A 1 168 ? -17.973 6.529 2.953 1.00 85.25 168 GLN A C 1
ATOM 1320 O O . GLN A 1 168 ? -16.976 6.434 2.240 1.00 85.25 168 GLN A O 1
ATOM 1325 N N . TYR A 1 169 ? -19.205 6.509 2.440 1.00 85.06 169 TYR A N 1
ATOM 1326 C CA . TYR A 1 169 ? -19.461 6.455 1.002 1.00 85.06 169 TYR A CA 1
ATOM 1327 C C . TYR A 1 169 ? -18.810 7.636 0.280 1.00 85.06 169 TYR A C 1
ATOM 1329 O O . TYR A 1 169 ? -18.076 7.424 -0.687 1.00 85.06 169 TYR A O 1
ATOM 1337 N N . LEU A 1 170 ? -19.019 8.855 0.788 1.00 84.25 170 LEU A N 1
ATOM 1338 C CA . LEU A 1 170 ? -18.435 10.075 0.235 1.00 84.25 170 LEU A CA 1
ATOM 1339 C C . LEU A 1 170 ? -16.906 10.051 0.295 1.00 84.25 170 LEU A C 1
ATOM 1341 O O . LEU A 1 170 ? -16.251 10.441 -0.671 1.00 84.25 170 LEU A O 1
ATOM 1345 N N . ALA A 1 171 ? -16.324 9.544 1.384 1.00 81.50 171 ALA A N 1
ATOM 1346 C CA . ALA A 1 171 ? -14.879 9.376 1.504 1.00 81.50 171 ALA A CA 1
ATOM 1347 C C . ALA A 1 171 ? -14.329 8.438 0.415 1.00 81.50 171 ALA A C 1
ATOM 1349 O O . ALA A 1 171 ? -13.378 8.798 -0.279 1.00 81.50 171 ALA A O 1
ATOM 1350 N N . ILE A 1 172 ? -14.972 7.288 0.189 1.00 79.00 172 ILE A N 1
ATOM 1351 C CA . ILE A 1 172 ? -14.564 6.330 -0.851 1.00 79.00 172 ILE A CA 1
ATOM 1352 C C . ILE A 1 172 ? -14.823 6.911 -2.253 1.00 79.00 172 ILE A C 1
ATOM 1354 O O . ILE A 1 172 ? -14.064 6.649 -3.184 1.00 79.00 172 ILE A O 1
ATOM 1358 N N . SER A 1 173 ? -15.900 7.672 -2.478 1.00 80.31 173 SER A N 1
ATOM 1359 C CA . SER A 1 173 ? -16.188 8.275 -3.795 1.00 80.31 173 SER A CA 1
ATOM 1360 C C . SER A 1 173 ? -15.318 9.487 -4.104 1.00 80.31 173 SER A C 1
ATOM 1362 O O . SER A 1 173 ? -15.153 9.835 -5.268 1.00 80.31 173 SER A O 1
ATOM 1364 N N . SER A 1 174 ? -14.734 10.107 -3.080 1.00 85.19 174 SER A N 1
ATOM 1365 C CA . SER A 1 174 ? -13.873 11.277 -3.238 1.00 85.19 174 SER A CA 1
ATOM 1366 C C . SER A 1 174 ? -12.488 10.963 -3.807 1.00 85.19 174 SER A C 1
ATOM 1368 O O . SER A 1 174 ? -11.733 11.893 -4.086 1.00 85.19 174 SER A O 1
ATOM 1370 N N . LYS A 1 175 ? -12.140 9.685 -3.992 1.00 85.31 175 LYS A N 1
ATOM 1371 C CA . LYS A 1 175 ? -10.838 9.251 -4.499 1.00 85.31 175 LYS A CA 1
ATOM 1372 C C . LYS A 1 175 ? -10.991 8.314 -5.692 1.00 85.31 175 LYS A C 1
ATOM 1374 O O . LYS A 1 175 ? -11.724 7.329 -5.632 1.00 85.31 175 LYS A O 1
ATOM 1379 N N . VAL A 1 176 ? -10.243 8.595 -6.755 1.00 86.44 176 VAL A N 1
ATOM 1380 C CA . VAL A 1 176 ? -10.086 7.712 -7.917 1.00 86.44 176 VAL A CA 1
ATOM 1381 C C . VAL A 1 176 ? -8.598 7.501 -8.175 1.00 86.44 176 VAL A C 1
ATOM 1383 O O . VAL A 1 176 ? -7.814 8.450 -8.214 1.00 86.44 176 VAL A O 1
ATOM 1386 N N . GLU A 1 177 ? -8.213 6.240 -8.343 1.00 88.00 177 GLU A N 1
ATOM 1387 C CA . GLU A 1 177 ? -6.845 5.805 -8.611 1.00 88.00 177 GLU A CA 1
ATOM 1388 C C . GLU A 1 177 ? -6.847 4.813 -9.776 1.00 88.00 177 GLU A C 1
ATOM 1390 O O . GLU A 1 177 ? -7.641 3.870 -9.782 1.00 88.00 177 GLU A O 1
ATOM 1395 N N . LEU A 1 178 ? -5.957 5.030 -10.748 1.00 90.75 178 LEU A N 1
ATOM 1396 C CA . LEU A 1 178 ? -5.669 4.059 -11.804 1.00 90.75 178 LEU A CA 1
ATOM 1397 C C . LEU A 1 178 ? -4.517 3.141 -11.390 1.00 90.75 178 LEU A C 1
ATOM 1399 O O . LEU A 1 178 ? -3.475 3.608 -10.927 1.00 90.75 178 LEU A O 1
ATOM 1403 N N . LYS A 1 179 ? -4.708 1.840 -11.600 1.00 89.75 179 LYS A N 1
ATOM 1404 C CA . LYS A 1 179 ? -3.715 0.781 -11.391 1.00 89.75 179 LYS A CA 1
ATOM 1405 C C . LYS A 1 179 ? -3.603 -0.051 -12.664 1.00 89.75 179 LYS A C 1
ATOM 1407 O O . LYS A 1 179 ? -4.622 -0.331 -13.288 1.00 89.75 179 LYS A O 1
ATOM 1412 N N . ASP A 1 180 ? -2.404 -0.486 -13.024 1.00 92.06 180 ASP A N 1
ATOM 1413 C CA . ASP A 1 180 ? -2.178 -1.358 -14.181 1.00 92.06 180 ASP A CA 1
ATOM 1414 C C . ASP A 1 180 ? -1.464 -2.664 -13.826 1.00 92.06 180 ASP A C 1
ATOM 1416 O O . ASP A 1 180 ? -1.008 -2.859 -12.699 1.00 92.06 180 ASP A O 1
ATOM 1420 N N . ASN A 1 181 ? -1.402 -3.578 -14.793 1.00 90.25 181 ASN A N 1
ATOM 1421 C CA . ASN A 1 181 ? -0.743 -4.874 -14.656 1.00 90.25 181 ASN A CA 1
ATOM 1422 C C . ASN A 1 181 ? 0.643 -4.948 -15.329 1.00 90.25 181 ASN A C 1
ATOM 1424 O O . ASN A 1 181 ? 1.121 -6.056 -15.568 1.00 90.25 181 ASN A O 1
ATOM 1428 N N . SER A 1 182 ? 1.310 -3.824 -15.631 1.00 89.00 182 SER A N 1
ATOM 1429 C CA . SER A 1 182 ? 2.599 -3.829 -16.352 1.00 89.00 182 SER A CA 1
ATOM 1430 C C . SER A 1 182 ? 3.698 -4.631 -15.645 1.00 89.00 182 SER A C 1
ATOM 1432 O O . SER A 1 182 ? 4.494 -5.295 -16.312 1.00 89.00 182 SER A O 1
ATOM 1434 N N . ASP A 1 183 ? 3.694 -4.673 -14.310 1.00 84.88 183 ASP A N 1
ATOM 1435 C CA . ASP A 1 183 ? 4.618 -5.494 -13.517 1.00 84.88 183 ASP A CA 1
ATOM 1436 C C . ASP A 1 183 ? 4.464 -7.004 -13.767 1.00 84.88 183 ASP A C 1
ATOM 1438 O O . ASP A 1 183 ? 5.417 -7.758 -13.572 1.00 84.88 183 ASP A O 1
ATOM 1442 N N . GLN A 1 184 ? 3.284 -7.454 -14.209 1.00 84.88 184 GLN A N 1
ATOM 1443 C CA . GLN A 1 184 ? 2.996 -8.859 -14.519 1.00 84.88 184 GLN A CA 1
ATOM 1444 C C . GLN A 1 184 ? 3.374 -9.239 -15.959 1.00 84.88 184 GLN A C 1
ATOM 1446 O O . GLN A 1 184 ? 3.406 -10.420 -16.287 1.00 84.88 184 GLN A O 1
ATOM 1451 N N . LEU A 1 185 ? 3.663 -8.255 -16.818 1.00 84.69 185 LEU A N 1
ATOM 1452 C CA . LEU A 1 185 ? 3.983 -8.438 -18.238 1.00 84.69 185 LEU A CA 1
ATOM 1453 C C . LEU A 1 185 ? 5.502 -8.490 -18.480 1.00 84.69 185 LEU A C 1
ATOM 1455 O O . LEU A 1 185 ? 6.000 -7.832 -19.392 1.00 84.69 185 LEU A O 1
ATOM 1459 N N . ASP A 1 186 ? 6.255 -9.176 -17.610 1.00 79.81 186 ASP A N 1
ATOM 1460 C CA . ASP A 1 186 ? 7.729 -9.297 -17.645 1.00 79.81 186 ASP A CA 1
ATOM 1461 C C . ASP A 1 186 ? 8.482 -7.963 -17.853 1.00 79.81 186 ASP A C 1
ATOM 1463 O O . ASP A 1 186 ? 9.620 -7.923 -18.331 1.00 79.81 186 ASP A O 1
ATOM 1467 N N . LYS A 1 187 ? 7.849 -6.844 -17.474 1.00 75.50 187 LYS A N 1
ATOM 1468 C CA . LYS A 1 187 ? 8.337 -5.472 -17.679 1.00 75.50 187 LYS A CA 1
ATOM 1469 C C . LYS A 1 187 ? 8.622 -5.127 -19.149 1.00 75.50 187 LYS A C 1
ATOM 1471 O O . LYS A 1 187 ? 9.470 -4.275 -19.425 1.00 75.50 187 LYS A O 1
ATOM 1476 N N . PHE A 1 188 ? 7.910 -5.738 -20.103 1.00 83.56 188 PHE A N 1
ATOM 1477 C CA . PHE A 1 188 ? 7.977 -5.340 -21.516 1.00 83.56 188 PHE A CA 1
ATOM 1478 C C . PHE A 1 188 ? 7.526 -3.899 -21.724 1.00 83.56 188 PHE A C 1
ATOM 1480 O O . PHE A 1 188 ? 8.033 -3.225 -22.617 1.00 83.56 188 PHE A O 1
ATOM 1487 N N . VAL A 1 189 ? 6.596 -3.418 -20.899 1.00 90.38 189 VAL A N 1
ATOM 1488 C CA . VAL A 1 189 ? 5.994 -2.090 -21.007 1.00 90.38 189 VAL A CA 1
ATOM 1489 C C . VAL A 1 189 ? 6.148 -1.297 -19.716 1.00 90.38 189 VAL A C 1
ATOM 1491 O O . VAL A 1 189 ? 6.152 -1.856 -18.623 1.00 90.38 189 VAL A O 1
ATOM 1494 N N . ARG A 1 190 ? 6.247 0.025 -19.851 1.00 92.25 190 ARG A N 1
ATOM 1495 C CA . ARG A 1 190 ? 6.151 0.992 -18.754 1.00 92.25 190 ARG A CA 1
ATOM 1496 C C . ARG A 1 190 ? 4.975 1.921 -19.004 1.00 92.25 190 ARG A C 1
ATOM 1498 O O . ARG A 1 190 ? 4.837 2.434 -20.115 1.00 92.25 190 ARG A O 1
ATOM 1505 N N . VAL A 1 191 ? 4.177 2.161 -17.969 1.00 93.75 191 VAL A N 1
ATOM 1506 C CA . VAL A 1 191 ? 3.051 3.098 -18.002 1.00 93.75 191 VAL A CA 1
ATOM 1507 C C . VAL A 1 191 ? 3.371 4.293 -17.112 1.00 93.75 191 VAL A C 1
ATOM 1509 O O . VAL A 1 191 ? 3.739 4.135 -15.951 1.00 93.75 191 VAL A O 1
ATOM 1512 N N . GLU A 1 192 ? 3.250 5.497 -17.662 1.00 94.44 192 GLU A N 1
ATOM 1513 C CA . GLU A 1 192 ? 3.379 6.750 -16.918 1.00 94.44 192 GLU A CA 1
ATOM 1514 C C . GLU A 1 192 ? 2.050 7.512 -16.955 1.00 94.44 192 GLU A C 1
ATOM 1516 O O . GLU A 1 192 ? 1.421 7.635 -18.010 1.00 94.44 192 GLU A O 1
ATOM 1521 N N . TYR A 1 193 ? 1.630 8.028 -15.798 1.00 95.06 193 TYR A N 1
ATOM 1522 C CA . TYR A 1 193 ? 0.329 8.669 -15.617 1.00 95.06 193 TYR A CA 1
ATOM 1523 C C . TYR A 1 193 ? 0.450 10.178 -15.448 1.00 95.06 193 TYR A C 1
ATOM 1525 O O . TYR A 1 193 ? 1.166 10.674 -14.574 1.00 95.06 193 TYR A O 1
ATOM 1533 N N . LEU A 1 194 ? -0.333 10.901 -16.242 1.00 94.81 194 LEU A N 1
ATOM 1534 C CA . LEU A 1 194 ? -0.598 12.320 -16.070 1.00 94.81 194 LEU A CA 1
ATOM 1535 C C . LEU A 1 194 ? -2.085 12.517 -15.800 1.00 94.81 194 LEU A C 1
ATOM 1537 O O . LEU A 1 194 ? -2.907 12.204 -16.657 1.00 94.81 194 LEU A O 1
ATOM 1541 N N . ALA A 1 195 ? -2.435 13.088 -14.653 1.00 94.06 195 ALA A N 1
ATOM 1542 C CA . ALA A 1 195 ? -3.823 13.365 -14.305 1.00 94.06 195 ALA A CA 1
ATOM 1543 C C . ALA A 1 195 ? -4.080 14.865 -14.177 1.00 94.06 195 ALA A C 1
ATOM 1545 O O . ALA A 1 195 ? -3.310 15.605 -13.556 1.00 94.06 195 ALA A O 1
ATOM 1546 N N . LYS A 1 196 ? -5.207 15.313 -14.725 1.00 94.31 196 LYS A N 1
ATOM 1547 C CA . LYS A 1 196 ? -5.792 16.625 -14.465 1.00 94.31 196 LYS A CA 1
ATOM 1548 C C . LYS A 1 196 ? -7.021 16.430 -13.582 1.00 94.31 196 LYS A C 1
ATOM 1550 O O . LYS A 1 196 ? -8.118 16.174 -14.072 1.00 94.31 196 LYS A O 1
ATOM 1555 N N . CYS A 1 197 ? -6.801 16.531 -12.274 1.00 91.00 197 CYS A N 1
ATOM 1556 C CA . CYS A 1 197 ? -7.866 16.431 -11.282 1.00 91.00 197 CYS A CA 1
ATOM 1557 C C . CYS A 1 197 ? -8.738 17.706 -11.259 1.00 91.00 197 CYS A C 1
ATOM 1559 O O . CYS A 1 197 ? -8.239 18.797 -11.567 1.00 91.00 197 CYS A O 1
ATOM 1561 N N . PRO A 1 198 ? -10.006 17.608 -10.830 1.00 87.88 198 PRO A N 1
ATOM 1562 C CA . PRO A 1 198 ? -10.904 18.745 -10.644 1.00 87.88 198 PRO A CA 1
ATOM 1563 C C . PRO A 1 198 ? -10.286 19.850 -9.782 1.00 87.88 198 PRO A C 1
ATOM 1565 O O . PRO A 1 198 ? -9.544 19.597 -8.833 1.00 87.88 198 PRO A O 1
ATOM 1568 N N . GLY A 1 199 ? -10.545 21.107 -10.146 1.00 83.44 199 GLY A N 1
ATOM 1569 C CA . GLY A 1 199 ? -9.967 22.278 -9.474 1.00 83.44 199 GLY A CA 1
ATOM 1570 C C . GLY A 1 199 ? -8.489 22.551 -9.791 1.00 83.44 199 GLY A C 1
ATOM 1571 O O . GLY A 1 199 ? -7.985 23.615 -9.429 1.00 83.44 199 GLY A O 1
ATOM 1572 N N . LYS A 1 200 ? -7.794 21.653 -10.507 1.00 82.62 200 LYS A N 1
ATOM 1573 C CA . LYS A 1 200 ? -6.427 21.875 -11.000 1.00 82.62 200 LYS A CA 1
ATOM 1574 C C . LYS A 1 200 ? -6.441 22.186 -12.498 1.00 82.62 200 LYS A C 1
ATOM 1576 O O . LYS A 1 200 ? -7.049 21.491 -13.306 1.00 82.62 200 LYS A O 1
ATOM 1581 N N . ASN A 1 201 ? -5.715 23.232 -12.890 1.00 81.12 201 ASN A N 1
ATOM 1582 C CA . ASN A 1 201 ? -5.620 23.650 -14.295 1.00 81.12 201 ASN A CA 1
ATOM 1583 C C . ASN A 1 201 ? -4.479 22.969 -15.068 1.00 81.12 201 ASN A C 1
ATOM 1585 O O . ASN A 1 201 ? -4.367 23.166 -16.275 1.00 81.12 201 ASN A O 1
ATOM 1589 N N . ILE A 1 202 ? -3.634 22.188 -14.392 1.00 89.12 202 ILE A N 1
ATOM 1590 C CA . ILE A 1 202 ? -2.398 21.620 -14.941 1.00 89.12 202 ILE A CA 1
ATOM 1591 C C . ILE A 1 202 ? -2.390 20.111 -14.680 1.00 89.12 202 ILE A C 1
ATOM 1593 O O . ILE A 1 202 ? -2.871 19.664 -13.638 1.00 89.12 202 ILE A O 1
ATOM 1597 N N . PHE A 1 203 ? -1.844 19.346 -15.627 1.00 91.50 203 PHE A N 1
ATOM 1598 C CA . PHE A 1 203 ? -1.581 17.919 -15.455 1.00 91.50 203 PHE A CA 1
ATOM 1599 C C . PHE A 1 203 ? -0.453 17.697 -14.444 1.00 91.50 203 PHE A C 1
ATOM 1601 O O . PHE A 1 203 ? 0.591 18.345 -14.519 1.00 91.50 203 PHE A O 1
ATOM 1608 N N . ALA A 1 204 ? -0.655 16.768 -13.516 1.00 90.88 204 ALA A N 1
ATOM 1609 C CA . ALA A 1 204 ? 0.352 16.337 -12.555 1.00 90.88 204 ALA A CA 1
ATOM 1610 C C . ALA A 1 204 ? 0.752 14.881 -12.821 1.00 90.88 204 ALA A C 1
ATOM 1612 O O . ALA A 1 204 ? -0.084 14.083 -13.245 1.00 90.88 204 ALA A O 1
ATOM 1613 N N . ASN A 1 205 ? 2.011 14.535 -12.534 1.00 92.31 205 ASN A N 1
ATOM 1614 C CA . ASN A 1 205 ? 2.518 13.160 -12.583 1.00 92.31 205 ASN A CA 1
ATOM 1615 C C . ASN A 1 205 ? 1.915 12.350 -11.425 1.00 92.31 205 ASN A C 1
ATOM 1617 O O . ASN A 1 205 ? 2.506 12.263 -10.351 1.00 92.31 205 ASN A O 1
ATOM 1621 N N . THR A 1 206 ? 0.705 11.832 -11.610 1.00 92.44 206 THR A N 1
ATOM 1622 C CA . THR A 1 206 ? -0.027 11.047 -10.611 1.00 92.44 206 THR A CA 1
ATOM 1623 C C . THR A 1 206 ? -1.073 10.179 -11.304 1.00 92.44 206 THR A C 1
ATOM 1625 O O . THR A 1 206 ? -1.659 10.590 -12.306 1.00 92.44 206 THR A O 1
ATOM 1628 N N . SER A 1 207 ? -1.332 8.992 -10.757 1.00 91.56 207 SER A N 1
ATOM 1629 C CA . SER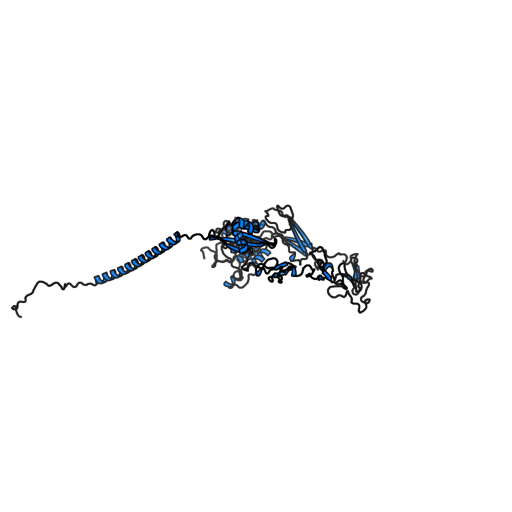 A 1 207 ? -2.485 8.148 -11.105 1.00 91.56 207 SER A CA 1
ATOM 1630 C C . SER A 1 207 ? -3.688 8.386 -10.181 1.00 91.56 207 SER A C 1
ATOM 1632 O O . SER A 1 207 ? -4.770 7.851 -10.424 1.00 91.56 207 SER A O 1
ATOM 1634 N N . VAL A 1 208 ? -3.517 9.212 -9.143 1.00 91.69 208 VAL A N 1
ATOM 1635 C CA . VAL A 1 208 ? -4.489 9.442 -8.067 1.00 91.69 208 VAL A CA 1
ATOM 1636 C C . VAL A 1 208 ? -5.045 10.861 -8.124 1.00 91.69 208 VAL A C 1
ATOM 1638 O O . VAL A 1 208 ? -4.284 11.833 -8.206 1.00 91.69 208 VAL A O 1
ATOM 1641 N N . CYS A 1 209 ? -6.367 10.969 -8.008 1.00 89.88 209 CYS A N 1
ATOM 1642 C CA . CYS A 1 209 ? -7.084 12.209 -7.741 1.00 89.88 209 CYS A CA 1
ATOM 1643 C C . CYS A 1 209 ? -7.973 12.046 -6.503 1.00 89.88 209 CYS A C 1
ATOM 1645 O O . CYS A 1 209 ? -8.821 11.157 -6.463 1.00 89.88 209 CYS A O 1
ATOM 1647 N N . ASP A 1 210 ? -7.795 12.937 -5.528 1.00 88.31 210 ASP A N 1
ATOM 1648 C CA . ASP A 1 210 ? -8.551 12.976 -4.271 1.00 88.31 210 ASP A CA 1
ATOM 1649 C C . ASP A 1 210 ? -9.496 14.191 -4.217 1.00 88.31 210 ASP A C 1
ATOM 1651 O O . ASP A 1 210 ? -9.381 15.123 -5.018 1.00 88.31 210 ASP A O 1
ATOM 1655 N N . SER A 1 211 ? -10.368 14.228 -3.201 1.00 84.88 211 SER A N 1
ATOM 1656 C CA . SER A 1 211 ? -11.337 15.310 -2.940 1.00 84.88 211 SER A CA 1
ATOM 1657 C C . SER A 1 211 ? -12.350 15.551 -4.066 1.00 84.88 211 SER A C 1
ATOM 1659 O O . SER A 1 211 ? -12.801 16.678 -4.279 1.00 84.88 211 SER A O 1
ATOM 1661 N N . LEU A 1 212 ? -12.705 14.485 -4.777 1.00 86.56 212 LEU A N 1
ATOM 1662 C CA . LEU A 1 212 ? -13.674 14.490 -5.865 1.00 86.56 212 LEU A CA 1
ATOM 1663 C C . LEU A 1 212 ? -15.103 14.620 -5.337 1.00 86.56 212 LEU A C 1
ATOM 1665 O O . LEU A 1 212 ? -15.442 14.128 -4.257 1.00 86.56 212 LEU A O 1
ATOM 1669 N N . ARG A 1 213 ? -15.955 15.262 -6.129 1.00 84.88 213 ARG A N 1
ATOM 1670 C CA . ARG A 1 213 ? -17.400 15.330 -5.922 1.00 84.88 213 ARG A CA 1
ATOM 1671 C C . ARG A 1 213 ? -18.117 14.584 -7.034 1.00 84.88 213 ARG A C 1
ATOM 1673 O O . ARG A 1 213 ? -17.590 14.389 -8.126 1.00 84.88 213 ARG A O 1
ATOM 1680 N N . GLU A 1 214 ? -19.344 14.171 -6.756 1.00 80.00 214 GLU A N 1
ATOM 1681 C CA . GLU A 1 214 ? -20.176 13.536 -7.770 1.00 80.00 214 GLU A CA 1
ATOM 1682 C C . GLU A 1 214 ? -20.396 14.484 -8.962 1.00 80.00 214 GLU A C 1
ATOM 1684 O O . GLU A 1 214 ? -20.734 15.657 -8.787 1.00 80.00 214 GLU A O 1
ATOM 1689 N N . GLY A 1 215 ? -20.172 13.971 -10.174 1.00 82.19 215 GLY A N 1
ATOM 1690 C CA . GLY A 1 215 ? -20.239 14.742 -11.418 1.00 82.19 215 GLY A CA 1
ATOM 1691 C C . GLY A 1 215 ? -18.933 15.431 -11.829 1.00 82.19 215 GLY A C 1
ATOM 1692 O O . GLY A 1 215 ? -18.887 16.010 -12.914 1.00 82.19 215 GLY A O 1
ATOM 1693 N N . ASP A 1 216 ? -17.878 15.359 -11.015 1.00 87.56 216 ASP A N 1
ATOM 1694 C CA . ASP A 1 216 ? -16.558 15.840 -11.412 1.00 87.56 216 ASP A CA 1
ATOM 1695 C C . ASP A 1 216 ? -15.951 14.969 -12.528 1.00 87.56 216 ASP A C 1
ATOM 1697 O O . ASP A 1 216 ? -16.018 13.740 -12.494 1.00 87.56 216 ASP A O 1
ATOM 1701 N N . GLU A 1 217 ? -15.299 15.608 -13.504 1.00 88.19 217 GLU A N 1
ATOM 1702 C CA . GLU A 1 217 ? -14.623 14.929 -14.614 1.00 88.19 217 GLU A CA 1
ATOM 1703 C C . GLU A 1 217 ? -13.100 14.974 -14.427 1.00 88.19 217 GLU A C 1
ATOM 1705 O O . GLU A 1 217 ? -12.511 16.038 -14.210 1.00 88.19 217 GLU A O 1
ATOM 1710 N N . ILE A 1 218 ? -12.454 13.812 -14.532 1.00 90.19 218 ILE A N 1
ATOM 1711 C CA . ILE A 1 218 ? -11.000 13.661 -14.429 1.00 90.19 218 ILE A CA 1
ATOM 1712 C C . ILE A 1 218 ? -10.456 13.302 -15.804 1.00 90.19 218 ILE A C 1
ATOM 1714 O O . ILE A 1 218 ? -10.964 12.397 -16.461 1.00 90.19 218 ILE A O 1
ATOM 1718 N N . GLN A 1 219 ? -9.384 13.971 -16.225 1.00 92.06 219 GLN A N 1
ATOM 1719 C CA . GLN A 1 219 ? -8.696 13.631 -17.469 1.00 92.06 219 GLN A CA 1
ATOM 1720 C C . GLN A 1 219 ? -7.357 12.971 -17.166 1.00 92.06 219 GLN A C 1
ATOM 1722 O O . GLN A 1 219 ? -6.483 13.588 -16.552 1.00 92.06 219 GLN A O 1
ATOM 1727 N N . TYR A 1 220 ? -7.193 11.737 -17.635 1.00 92.81 220 TYR A N 1
ATOM 1728 C CA . TYR A 1 220 ? -5.937 11.000 -17.578 1.00 92.81 220 TYR A CA 1
ATOM 1729 C C . TYR A 1 220 ? -5.293 10.931 -18.964 1.00 92.81 220 TYR A C 1
ATOM 1731 O O . TYR A 1 220 ? -5.955 10.629 -19.954 1.00 92.81 220 TYR A O 1
ATOM 1739 N N . THR A 1 221 ? -3.988 11.177 -19.018 1.00 94.12 221 THR A N 1
ATOM 1740 C CA . THR A 1 221 ? -3.133 10.920 -20.178 1.00 94.12 221 THR A CA 1
ATOM 1741 C C . THR A 1 221 ? -2.148 9.829 -19.785 1.00 94.12 221 THR A C 1
ATOM 1743 O O . THR A 1 221 ? -1.374 10.003 -18.842 1.00 94.12 221 THR A O 1
ATOM 1746 N N . LEU A 1 222 ? -2.201 8.701 -20.489 1.00 94.44 222 LEU A N 1
ATOM 1747 C CA . LEU A 1 222 ? -1.331 7.555 -20.252 1.00 94.44 222 LEU A CA 1
ATOM 1748 C C . LEU A 1 222 ? -0.237 7.532 -21.317 1.00 94.44 222 LEU A C 1
ATOM 1750 O O . LEU A 1 222 ? -0.533 7.524 -22.512 1.00 94.44 222 LEU A O 1
ATOM 1754 N N . SER A 1 223 ? 1.016 7.476 -20.881 1.00 94.50 223 SER A N 1
ATOM 1755 C CA . SER A 1 223 ? 2.168 7.261 -21.755 1.00 94.50 223 SER A CA 1
ATOM 1756 C C . SER A 1 223 ? 2.634 5.818 -21.611 1.00 94.50 223 SER A C 1
ATOM 1758 O O . SER A 1 223 ? 3.258 5.460 -20.613 1.00 94.50 223 SER A O 1
ATOM 1760 N N . VAL A 1 224 ? 2.323 4.982 -22.603 1.00 93.75 224 VAL A N 1
ATOM 1761 C CA . VAL A 1 224 ? 2.723 3.568 -22.642 1.00 93.75 224 VAL A CA 1
ATOM 1762 C C . VAL A 1 224 ? 3.983 3.428 -23.494 1.00 93.75 224 VAL A C 1
ATOM 1764 O O . VAL A 1 224 ? 3.987 3.793 -24.667 1.00 93.75 224 VAL A O 1
ATOM 1767 N N . THR A 1 225 ? 5.064 2.913 -22.908 1.00 92.12 225 THR A N 1
ATOM 1768 C CA . THR A 1 225 ? 6.367 2.744 -23.571 1.00 92.12 225 THR A CA 1
ATOM 1769 C C . THR A 1 225 ? 6.765 1.276 -23.600 1.00 92.12 225 THR A C 1
ATOM 1771 O O . THR A 1 225 ? 6.866 0.657 -22.544 1.00 92.12 225 THR A O 1
ATOM 1774 N N . LEU A 1 226 ? 7.058 0.731 -24.782 1.00 89.81 226 LEU A N 1
ATOM 1775 C CA . LEU A 1 226 ? 7.656 -0.598 -24.927 1.00 89.81 226 LEU A CA 1
ATOM 1776 C C . LEU A 1 226 ? 9.161 -0.519 -24.608 1.00 89.81 226 LEU A C 1
ATOM 1778 O O . LEU A 1 226 ? 9.911 0.170 -25.295 1.00 89.81 226 LEU A O 1
ATOM 1782 N N . LEU A 1 227 ? 9.596 -1.191 -23.544 1.00 89.25 227 LEU A N 1
ATOM 1783 C CA . LEU A 1 227 ? 10.985 -1.236 -23.077 1.00 89.25 227 LEU A CA 1
ATOM 1784 C C . LEU A 1 227 ? 11.802 -2.331 -23.768 1.00 89.25 227 LEU A C 1
ATOM 1786 O O . LEU A 1 227 ? 12.995 -2.150 -24.012 1.00 89.25 227 LEU A O 1
ATOM 1790 N N . LYS A 1 228 ? 11.171 -3.473 -24.054 1.00 86.31 228 LYS A N 1
ATOM 1791 C CA . LYS A 1 228 ? 11.804 -4.630 -24.689 1.00 86.31 228 LYS A CA 1
ATOM 1792 C C . LYS A 1 228 ? 10.822 -5.292 -25.650 1.00 86.31 228 LYS A C 1
ATOM 1794 O O . LYS A 1 228 ? 9.643 -5.424 -25.340 1.00 86.31 228 LYS A O 1
ATOM 1799 N N . CYS A 1 229 ? 11.344 -5.743 -26.785 1.00 85.25 229 CYS A N 1
ATOM 1800 C CA . CYS A 1 229 ? 10.622 -6.607 -27.706 1.00 85.25 229 CYS A CA 1
ATOM 1801 C C . CYS A 1 229 ? 10.407 -8.004 -27.098 1.00 85.25 229 CYS A C 1
ATOM 1803 O O . CYS A 1 229 ? 11.395 -8.634 -26.699 1.00 85.25 229 CYS A O 1
ATOM 1805 N N . PRO A 1 230 ? 9.154 -8.484 -27.004 1.00 84.06 230 PRO A N 1
ATOM 1806 C CA . PRO A 1 230 ? 8.868 -9.859 -26.611 1.00 84.06 230 PRO A CA 1
ATOM 1807 C C . PRO A 1 230 ? 9.524 -10.855 -27.581 1.00 84.06 230 PRO A C 1
ATOM 1809 O O . PRO A 1 230 ? 9.733 -10.540 -28.751 1.00 84.06 230 PRO A O 1
ATOM 1812 N N . GLU A 1 231 ? 9.875 -12.050 -27.098 1.00 76.38 231 GLU A N 1
ATOM 1813 C CA . GLU A 1 231 ? 10.537 -13.074 -27.929 1.00 76.38 231 GLU A CA 1
ATOM 1814 C C . GLU A 1 231 ? 9.611 -13.614 -29.023 1.00 76.38 231 GLU A C 1
ATOM 1816 O O . GLU A 1 231 ? 10.041 -13.898 -30.139 1.00 76.38 231 GLU A O 1
ATOM 1821 N N . THR A 1 232 ? 8.325 -13.720 -28.700 1.00 71.56 232 THR A N 1
ATOM 1822 C CA . THR A 1 232 ? 7.246 -13.965 -29.646 1.00 71.56 232 THR A CA 1
ATOM 1823 C C . THR A 1 232 ? 6.589 -12.623 -29.951 1.00 71.56 232 THR A C 1
ATOM 1825 O O . THR A 1 232 ? 6.087 -11.968 -29.044 1.00 71.56 232 THR A O 1
ATOM 1828 N N . ALA A 1 233 ? 6.569 -12.190 -31.215 1.00 69.31 233 ALA A N 1
ATOM 1829 C CA . ALA A 1 233 ? 5.912 -10.947 -31.653 1.00 69.31 233 ALA A CA 1
ATOM 1830 C C . ALA A 1 233 ? 4.365 -11.018 -31.583 1.00 69.31 233 ALA A C 1
ATOM 1832 O O . ALA A 1 233 ? 3.662 -10.458 -32.419 1.00 69.31 233 ALA A O 1
ATOM 1833 N N . GLU A 1 234 ? 3.824 -11.757 -30.614 1.00 83.00 234 GLU A N 1
ATOM 1834 C CA . GLU A 1 234 ? 2.391 -11.915 -30.406 1.00 83.00 234 GLU A CA 1
ATOM 1835 C C . GLU A 1 234 ? 1.819 -10.683 -29.686 1.00 83.00 234 GLU A C 1
ATOM 1837 O O . GLU A 1 234 ? 2.448 -10.161 -28.757 1.00 83.00 234 GLU A O 1
ATOM 1842 N N . PRO A 1 235 ? 0.626 -10.210 -30.088 1.00 88.19 235 PRO A N 1
ATOM 1843 C CA . PRO A 1 235 ? -0.076 -9.158 -29.369 1.00 88.19 235 PRO A CA 1
ATOM 1844 C C . PRO A 1 235 ? -0.378 -9.561 -27.923 1.00 88.19 235 PRO A C 1
ATOM 1846 O O . PRO A 1 235 ? -0.728 -10.707 -27.638 1.00 88.19 235 PRO A O 1
ATOM 1849 N N . PHE A 1 236 ? -0.296 -8.600 -27.007 1.00 90.31 236 PHE A N 1
ATOM 1850 C CA . PHE A 1 236 ? -0.628 -8.793 -25.594 1.00 90.31 236 PHE A CA 1
ATOM 1851 C C . PHE A 1 236 ? -1.480 -7.639 -25.065 1.00 90.31 236 PHE A C 1
ATOM 1853 O O . PHE A 1 236 ? -1.587 -6.589 -25.694 1.00 90.31 236 PHE A O 1
ATOM 1860 N N . VAL A 1 237 ? -2.114 -7.830 -23.904 1.00 92.38 237 VAL A N 1
ATOM 1861 C CA . VAL A 1 237 ? -3.072 -6.861 -23.356 1.00 92.38 237 VAL A CA 1
ATOM 1862 C C . VAL A 1 237 ? -2.558 -6.245 -22.059 1.00 92.38 237 VAL A C 1
ATOM 1864 O O . VAL A 1 237 ? -2.297 -6.947 -21.083 1.00 92.38 237 VAL A O 1
ATOM 1867 N N . LEU A 1 238 ? -2.463 -4.917 -22.051 1.00 93.81 238 LEU A N 1
ATOM 1868 C CA . LEU A 1 238 ? -2.264 -4.094 -20.864 1.00 93.81 238 LEU A CA 1
ATOM 1869 C C . LEU A 1 238 ? -3.635 -3.754 -20.267 1.00 93.81 238 LEU A C 1
ATOM 1871 O O . LEU A 1 238 ? -4.478 -3.145 -20.928 1.00 93.81 238 LEU A O 1
ATOM 1875 N N . GLU A 1 239 ? -3.860 -4.147 -19.018 1.00 92.06 239 GLU A N 1
ATOM 1876 C CA . GLU A 1 239 ? -5.064 -3.801 -18.263 1.00 92.06 239 GLU A CA 1
ATOM 1877 C C . GLU A 1 239 ? -4.758 -2.594 -17.377 1.00 92.06 239 GLU A C 1
ATOM 1879 O O . GLU A 1 239 ? -3.852 -2.648 -16.547 1.00 92.06 239 GLU A O 1
ATOM 1884 N N . VAL A 1 240 ? -5.537 -1.523 -17.533 1.00 92.31 240 VAL A N 1
ATOM 1885 C CA . VAL A 1 240 ? -5.550 -0.376 -16.620 1.00 92.31 240 VAL A CA 1
ATOM 1886 C C . VAL A 1 240 ? -6.931 -0.299 -15.993 1.00 92.31 240 VAL A C 1
ATOM 1888 O O . VAL A 1 240 ? -7.930 -0.226 -16.700 1.00 92.31 240 VAL A O 1
ATOM 1891 N N . LYS A 1 241 ? -7.017 -0.295 -14.670 1.00 86.69 241 LYS A N 1
ATOM 1892 C CA . LYS A 1 241 ? -8.283 -0.338 -13.942 1.00 86.69 241 LYS A CA 1
ATOM 1893 C C . LYS A 1 241 ? -8.388 0.740 -12.877 1.00 86.69 241 LYS A C 1
ATOM 1895 O O . LYS A 1 241 ? -7.393 1.152 -12.285 1.00 86.69 241 LYS A O 1
ATOM 1900 N N . THR A 1 242 ? -9.618 1.159 -12.626 1.00 80.69 242 THR A N 1
ATOM 1901 C CA . THR A 1 242 ? -10.033 1.774 -11.362 1.00 80.69 242 THR A CA 1
ATOM 1902 C C . THR A 1 242 ? -10.588 0.678 -10.445 1.00 80.69 242 THR A C 1
ATOM 1904 O O . THR A 1 242 ? -10.527 -0.507 -10.777 1.00 80.69 242 THR A O 1
ATOM 1907 N N . SER A 1 243 ? -11.161 1.048 -9.299 1.00 69.06 243 SER A N 1
ATOM 1908 C CA . SER A 1 243 ? -12.014 0.123 -8.543 1.00 69.06 243 SER A CA 1
ATOM 1909 C C . SER A 1 243 ? -13.231 -0.328 -9.364 1.00 69.06 243 SER A C 1
ATOM 1911 O O . SER A 1 243 ? -13.619 -1.484 -9.321 1.00 69.06 243 SER A O 1
ATOM 1913 N N . GLN A 1 244 ? -13.806 0.544 -10.194 1.00 67.31 244 GLN A N 1
ATOM 1914 C CA . GLN A 1 244 ? -15.125 0.307 -10.796 1.00 67.31 244 GLN A CA 1
ATOM 1915 C C . GLN A 1 244 ? -15.080 -0.223 -12.230 1.00 67.31 244 GLN A C 1
ATOM 1917 O O . GLN A 1 244 ? -15.961 -0.971 -12.646 1.00 67.31 244 GLN A O 1
ATOM 1922 N N . GLU A 1 245 ? -14.077 0.185 -13.000 1.00 76.19 245 GLU A N 1
ATOM 1923 C CA . GLU A 1 245 ? -14.000 -0.061 -14.438 1.00 76.19 245 GLU A CA 1
ATOM 1924 C C . GLU A 1 245 ? -12.584 -0.430 -14.862 1.00 76.19 245 GLU A C 1
ATOM 1926 O O . GLU A 1 245 ? -11.604 -0.070 -14.207 1.00 76.19 245 GLU A O 1
ATOM 1931 N N . LYS A 1 246 ? -12.477 -1.109 -16.004 1.00 84.44 246 LYS A N 1
ATOM 1932 C CA . LYS A 1 246 ? -11.199 -1.462 -16.614 1.00 84.44 246 LYS A CA 1
ATOM 1933 C C . LYS A 1 246 ? -11.143 -1.067 -18.083 1.00 84.44 246 LYS A C 1
ATOM 1935 O O . LYS A 1 246 ? -12.102 -1.251 -18.830 1.00 84.44 246 LYS A O 1
ATOM 1940 N N . LEU A 1 247 ? -9.985 -0.567 -18.481 1.00 90.31 247 LEU A N 1
ATOM 1941 C CA . LEU A 1 247 ? -9.576 -0.272 -19.840 1.00 90.31 247 LEU A CA 1
ATOM 1942 C C . LEU A 1 247 ? -8.587 -1.352 -20.285 1.00 90.31 247 LEU A C 1
ATOM 1944 O O . LEU A 1 247 ? -7.535 -1.536 -19.673 1.00 90.31 247 LEU A O 1
ATOM 1948 N N . MET A 1 248 ? -8.929 -2.051 -21.364 1.00 92.12 248 MET A N 1
ATOM 1949 C CA . MET A 1 248 ? -8.069 -3.060 -21.981 1.00 92.12 248 MET A CA 1
ATOM 1950 C C . MET A 1 248 ? -7.373 -2.437 -23.190 1.00 92.12 248 MET A C 1
ATOM 1952 O O . MET A 1 248 ? -8.045 -1.978 -24.114 1.00 92.12 248 MET A O 1
ATOM 1956 N N . ILE A 1 249 ? -6.043 -2.411 -23.180 1.00 93.94 249 ILE A N 1
ATOM 1957 C CA . ILE A 1 249 ? -5.214 -1.864 -24.256 1.00 93.94 249 ILE A CA 1
ATOM 1958 C C . ILE A 1 249 ? -4.480 -3.028 -24.919 1.00 93.94 249 ILE A C 1
ATOM 1960 O O . ILE A 1 249 ? -3.575 -3.613 -24.328 1.00 93.94 249 ILE A O 1
ATOM 1964 N N . GLU A 1 250 ? -4.874 -3.375 -26.141 1.00 94.06 250 GLU A N 1
ATOM 1965 C CA . GLU A 1 250 ? -4.170 -4.365 -26.958 1.00 94.06 250 GLU A CA 1
ATOM 1966 C C . GLU A 1 250 ? -2.924 -3.727 -27.585 1.00 94.06 250 GLU A C 1
ATOM 1968 O O . GLU A 1 250 ? -3.003 -2.678 -28.229 1.00 94.06 250 GLU A O 1
ATOM 1973 N N . ILE A 1 251 ? -1.765 -4.337 -27.350 1.00 91.56 251 ILE A N 1
ATOM 1974 C CA . ILE A 1 251 ? -0.458 -3.857 -27.792 1.00 91.56 251 ILE A CA 1
ATOM 1975 C C . ILE A 1 251 ? 0.100 -4.852 -28.803 1.00 91.56 251 ILE A C 1
ATOM 1977 O O . ILE A 1 251 ? 0.385 -6.000 -28.469 1.00 91.56 251 ILE A O 1
ATOM 1981 N N . GLU A 1 252 ? 0.298 -4.376 -30.030 1.00 91.31 252 GLU A N 1
ATOM 1982 C CA . GLU A 1 252 ? 0.980 -5.098 -31.102 1.00 91.31 252 GLU A CA 1
ATOM 1983 C C . GLU A 1 252 ? 2.425 -4.573 -31.223 1.00 91.31 252 GLU A C 1
ATOM 1985 O O . GLU A 1 252 ? 2.636 -3.434 -31.660 1.00 91.31 252 GLU A O 1
ATOM 1990 N N . PRO A 1 253 ? 3.440 -5.338 -30.777 1.00 88.06 253 PRO A N 1
ATOM 1991 C CA . PRO A 1 253 ? 4.821 -4.869 -30.771 1.00 88.06 253 PRO A CA 1
ATOM 1992 C C . PRO A 1 253 ? 5.431 -4.890 -32.182 1.00 88.06 253 PRO A C 1
ATOM 1994 O O . PRO A 1 253 ? 5.547 -5.935 -32.817 1.00 88.06 253 PRO A O 1
ATOM 1997 N N . LEU A 1 254 ? 5.903 -3.734 -32.655 1.00 86.75 254 LEU A N 1
ATOM 1998 C CA . LEU A 1 254 ? 6.614 -3.607 -33.933 1.00 86.75 254 LEU A CA 1
ATOM 1999 C C . LEU A 1 254 ? 8.126 -3.760 -33.728 1.00 86.75 254 LEU A C 1
ATOM 2001 O O . LEU A 1 254 ? 8.843 -2.776 -33.544 1.00 86.75 254 LEU A O 1
ATOM 2005 N N . CYS A 1 255 ? 8.594 -5.007 -33.730 1.00 84.56 255 CYS A N 1
ATOM 2006 C CA . CYS A 1 255 ? 9.989 -5.355 -33.440 1.00 84.56 255 CYS A CA 1
ATOM 2007 C C . CYS A 1 255 ? 10.847 -5.612 -34.683 1.00 84.56 255 CYS A C 1
ATOM 2009 O O . CYS A 1 255 ? 12.056 -5.383 -34.646 1.00 84.56 255 CYS A O 1
ATOM 2011 N N . ASP A 1 256 ? 10.221 -6.023 -35.786 1.00 80.62 256 ASP A N 1
ATOM 2012 C CA . ASP A 1 256 ? 10.903 -6.356 -37.031 1.00 80.62 256 ASP A CA 1
ATOM 2013 C C . ASP A 1 256 ? 10.733 -5.268 -38.095 1.00 80.62 256 ASP A C 1
ATOM 2015 O O . ASP A 1 256 ? 9.722 -4.571 -38.177 1.00 80.62 256 ASP A O 1
ATOM 2019 N N . CYS A 1 257 ? 11.731 -5.148 -38.973 1.00 81.62 257 CYS A N 1
ATOM 2020 C CA . CYS A 1 257 ? 11.719 -4.189 -40.080 1.00 81.62 257 CYS A CA 1
ATOM 2021 C C . CYS A 1 257 ? 10.860 -4.641 -41.280 1.00 81.62 257 CYS A C 1
ATOM 2023 O O . CYS A 1 257 ? 10.763 -3.902 -42.261 1.00 81.62 257 CYS A O 1
ATOM 2025 N N . GLY A 1 258 ? 10.336 -5.875 -41.275 1.00 80.31 258 GLY A N 1
ATOM 2026 C CA . GLY A 1 258 ? 9.560 -6.491 -42.369 1.00 80.31 258 GLY A CA 1
ATOM 2027 C C . GLY A 1 258 ? 10.337 -6.773 -43.669 1.00 80.31 258 GLY A C 1
ATOM 2028 O O . GLY A 1 258 ? 9.874 -7.493 -44.549 1.00 80.31 258 GLY A O 1
ATOM 2029 N N . CYS A 1 259 ? 11.553 -6.241 -43.826 1.00 84.12 259 CYS A N 1
ATOM 2030 C CA . CYS A 1 259 ? 12.329 -6.356 -45.065 1.00 84.12 259 CYS A CA 1
ATOM 2031 C C . CYS A 1 259 ? 13.016 -7.714 -45.278 1.00 84.12 259 CYS A C 1
ATOM 2033 O O . CYS A 1 259 ? 13.482 -7.970 -46.394 1.00 84.12 259 CYS A O 1
ATOM 2035 N N . ASP A 1 260 ? 13.065 -8.550 -44.239 1.00 81.00 260 ASP A N 1
ATOM 2036 C CA . ASP A 1 260 ? 13.541 -9.937 -44.281 1.00 81.00 260 ASP A CA 1
ATOM 2037 C C . ASP A 1 260 ? 12.382 -10.946 -44.412 1.00 81.00 260 ASP A C 1
ATOM 2039 O O . ASP A 1 260 ? 12.582 -12.152 -44.333 1.00 81.00 260 ASP A O 1
ATOM 2043 N N . GLU A 1 261 ? 11.148 -10.497 -44.646 1.00 84.12 261 GLU A N 1
ATOM 2044 C CA . GLU A 1 261 ? 10.031 -11.413 -44.882 1.00 84.12 261 GLU A CA 1
ATOM 2045 C C . GLU A 1 261 ? 10.178 -12.165 -46.216 1.00 84.12 261 GLU A C 1
ATOM 2047 O O . GLU A 1 261 ? 10.661 -11.636 -47.227 1.00 84.12 261 GLU A O 1
ATOM 2052 N N . LEU A 1 262 ? 9.735 -13.427 -46.241 1.00 79.69 262 LEU A N 1
ATOM 2053 C CA . LEU A 1 262 ? 9.742 -14.254 -47.449 1.00 79.69 262 LEU A CA 1
ATOM 2054 C C . LEU A 1 262 ? 8.905 -13.599 -48.559 1.00 79.69 262 LEU A C 1
ATOM 2056 O O . LEU A 1 262 ? 7.716 -13.343 -48.395 1.00 79.69 262 LEU A O 1
ATOM 2060 N N . GLY A 1 263 ? 9.527 -13.355 -49.715 1.00 78.38 263 GLY A N 1
ATOM 2061 C CA . GLY A 1 263 ? 8.886 -12.699 -50.861 1.00 78.38 263 GLY A CA 1
ATOM 2062 C C . GLY A 1 263 ? 8.984 -11.169 -50.865 1.00 78.38 263 GLY A C 1
ATOM 2063 O O . GLY A 1 263 ? 8.545 -10.537 -51.831 1.00 78.38 263 GLY A O 1
ATOM 2064 N N . HIS A 1 264 ? 9.595 -10.559 -49.845 1.00 84.75 264 HIS A N 1
ATOM 2065 C CA . HIS A 1 264 ? 9.882 -9.130 -49.851 1.00 84.75 264 HIS A CA 1
ATOM 2066 C C . HIS A 1 264 ? 10.950 -8.784 -50.906 1.00 84.75 264 HIS A C 1
ATOM 2068 O O . HIS A 1 264 ? 11.925 -9.504 -51.094 1.00 84.75 264 HIS A O 1
ATOM 2074 N N . LYS A 1 265 ? 10.810 -7.641 -51.595 1.00 85.44 265 LYS A N 1
ATOM 2075 C CA . LYS A 1 265 ? 11.703 -7.249 -52.712 1.00 85.44 265 LYS A CA 1
ATOM 2076 C C . LYS A 1 265 ? 13.163 -7.034 -52.307 1.00 85.44 265 LYS A C 1
ATOM 2078 O O . LYS A 1 265 ? 14.037 -7.026 -53.166 1.00 85.44 265 LYS A O 1
ATOM 2083 N N . MET A 1 266 ? 13.406 -6.787 -51.021 1.00 83.75 266 MET A N 1
ATOM 2084 C CA . MET A 1 266 ? 14.747 -6.610 -50.452 1.00 83.75 266 MET A CA 1
ATOM 2085 C C . MET A 1 266 ? 15.328 -7.907 -49.879 1.00 83.75 266 MET A C 1
ATOM 2087 O O . MET A 1 266 ? 16.400 -7.855 -49.278 1.00 83.75 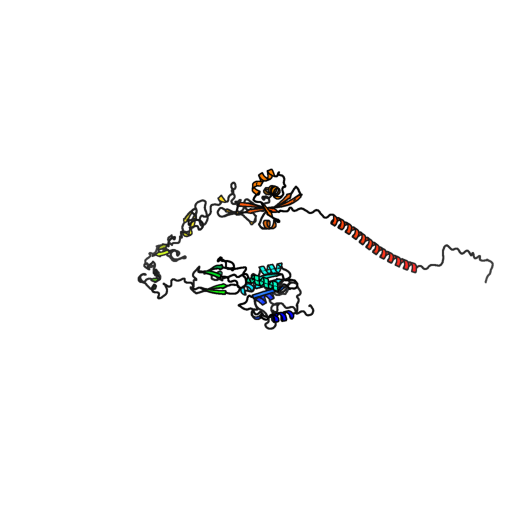266 MET A O 1
ATOM 2091 N N . ARG A 1 267 ? 14.628 -9.035 -50.060 1.00 90.00 267 ARG A N 1
ATOM 2092 C CA . ARG A 1 267 ? 15.106 -10.372 -49.738 1.00 90.00 267 ARG A CA 1
ATOM 2093 C C . ARG A 1 267 ? 15.394 -11.135 -51.030 1.00 90.00 267 ARG A C 1
ATOM 2095 O O . ARG A 1 267 ? 14.501 -11.368 -51.839 1.00 90.00 267 ARG A O 1
ATOM 2102 N N . GLU A 1 268 ? 16.643 -11.535 -51.221 1.00 90.94 268 GLU A N 1
ATOM 2103 C CA . GLU A 1 268 ? 17.089 -12.337 -52.360 1.00 90.94 268 GLU A CA 1
ATOM 2104 C C . GLU A 1 268 ? 17.912 -13.522 -51.846 1.00 90.94 268 GLU A C 1
ATOM 2106 O O . GLU A 1 268 ? 19.047 -13.366 -51.384 1.00 90.94 268 GLU A O 1
ATOM 2111 N N . GLU A 1 269 ? 17.331 -14.720 -51.907 1.00 90.38 269 GLU A N 1
ATOM 2112 C CA . GLU A 1 269 ? 18.026 -15.952 -51.534 1.00 90.38 269 GLU A CA 1
ATOM 2113 C C . GLU A 1 269 ? 19.159 -16.254 -52.515 1.00 90.38 269 GLU A C 1
ATOM 2115 O O . GLU A 1 269 ? 18.995 -16.136 -53.729 1.00 90.38 269 GLU A O 1
ATOM 2120 N N . ASN A 1 270 ? 20.313 -16.671 -51.988 1.00 90.62 270 ASN A N 1
ATOM 2121 C CA . ASN A 1 270 ? 21.526 -16.929 -52.772 1.00 90.62 270 ASN A CA 1
ATOM 2122 C C . ASN A 1 270 ? 21.908 -15.747 -53.684 1.00 90.62 270 ASN A C 1
ATOM 2124 O O . ASN A 1 270 ? 22.297 -15.937 -54.839 1.00 90.62 270 ASN A O 1
ATOM 2128 N N . SER A 1 271 ? 21.803 -14.521 -53.159 1.00 91.38 271 SER A N 1
ATOM 2129 C CA . SER A 1 271 ? 22.043 -13.299 -53.927 1.00 91.38 271 SER A CA 1
ATOM 2130 C C . SER A 1 271 ? 23.449 -13.285 -54.544 1.00 91.38 271 SER A C 1
ATOM 2132 O O . SER A 1 271 ? 24.435 -13.600 -53.860 1.00 91.38 271 SER A O 1
ATOM 2134 N N . PRO A 1 272 ? 23.601 -12.834 -55.8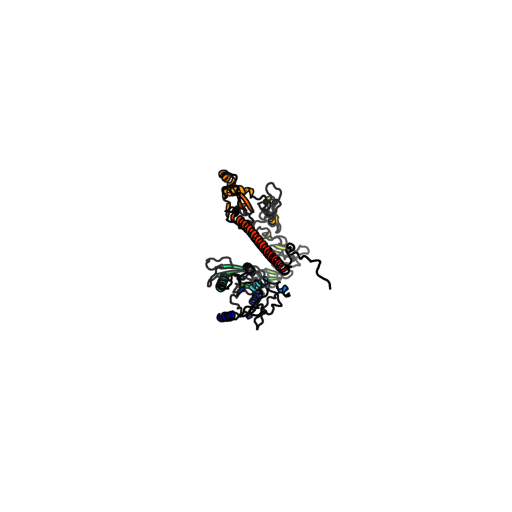04 1.00 90.75 272 PRO A N 1
ATOM 2135 C CA . PRO A 1 272 ? 24.907 -12.587 -56.414 1.00 90.75 272 PRO A CA 1
ATOM 2136 C C . PRO A 1 272 ? 25.771 -11.597 -55.617 1.00 90.75 272 PRO A C 1
ATOM 2138 O O . PRO A 1 272 ? 27.003 -11.691 -55.631 1.00 90.75 272 PRO A O 1
ATOM 2141 N N . THR A 1 273 ? 25.136 -10.669 -54.892 1.00 89.69 273 THR A N 1
ATOM 2142 C CA . THR A 1 273 ? 25.803 -9.718 -53.986 1.00 89.69 273 THR A CA 1
ATOM 2143 C C . THR A 1 273 ? 26.518 -10.457 -52.854 1.00 89.69 273 THR A C 1
ATOM 2145 O O . THR A 1 273 ? 27.667 -10.150 -52.543 1.00 89.69 273 THR A O 1
ATOM 2148 N N . CYS A 1 274 ? 25.887 -11.519 -52.350 1.00 90.50 274 CYS A N 1
ATOM 2149 C CA . CYS A 1 274 ? 26.418 -12.450 -51.354 1.00 90.50 274 CYS A CA 1
ATOM 2150 C C . CYS A 1 274 ? 27.182 -13.625 -51.990 1.00 90.50 274 CYS A C 1
ATOM 2152 O O . CYS A 1 274 ? 27.295 -14.696 -51.398 1.00 90.50 274 CYS A O 1
ATOM 2154 N N . LYS A 1 275 ? 27.641 -13.463 -53.241 1.00 89.88 275 LYS A N 1
ATOM 2155 C CA . LYS A 1 275 ? 28.386 -14.467 -54.023 1.00 89.88 275 LYS A CA 1
ATOM 2156 C C . LYS A 1 275 ? 27.678 -15.813 -54.194 1.00 89.88 275 LYS A C 1
ATOM 2158 O O . LYS A 1 275 ? 28.335 -16.815 -54.447 1.00 89.88 275 LYS A O 1
ATOM 2163 N N . GLY A 1 276 ? 26.350 -15.838 -54.097 1.00 89.94 276 GLY A N 1
ATOM 2164 C CA . GLY A 1 276 ? 25.573 -17.078 -54.147 1.00 89.94 276 GLY A CA 1
ATOM 2165 C C . GLY A 1 276 ? 25.695 -17.939 -52.886 1.00 89.94 276 GLY A C 1
ATOM 2166 O O . GLY A 1 276 ? 25.219 -19.069 -52.874 1.00 89.94 276 GLY A O 1
ATOM 2167 N N . HIS A 1 277 ? 26.320 -17.414 -51.829 1.00 89.50 277 HIS A N 1
ATOM 2168 C CA . HIS A 1 277 ? 26.591 -18.114 -50.575 1.00 89.50 277 HIS A CA 1
ATOM 2169 C C . HIS A 1 277 ? 25.853 -17.493 -49.383 1.00 89.50 277 HIS A C 1
ATOM 2171 O O . HIS A 1 277 ? 26.276 -17.649 -48.242 1.00 89.50 277 HIS A O 1
ATOM 2177 N N . GLY A 1 278 ? 24.752 -16.785 -49.629 1.00 90.12 278 GLY A N 1
ATOM 2178 C CA . GLY A 1 278 ? 23.934 -16.190 -48.580 1.00 90.12 278 GLY A CA 1
ATOM 2179 C C . GLY A 1 278 ? 22.676 -15.528 -49.120 1.00 90.12 278 GLY A C 1
ATOM 2180 O O . GLY A 1 278 ? 22.532 -15.317 -50.325 1.00 90.12 278 GLY A O 1
ATOM 2181 N N . THR A 1 279 ? 21.772 -15.185 -48.213 1.00 91.31 279 THR A N 1
ATOM 2182 C CA . THR A 1 279 ? 20.555 -14.424 -48.509 1.00 91.31 279 THR A CA 1
ATOM 2183 C C . THR A 1 279 ? 20.834 -12.945 -48.295 1.00 91.31 279 THR A C 1
ATOM 2185 O O . THR A 1 279 ? 21.270 -12.555 -47.217 1.00 91.31 279 THR A O 1
ATOM 2188 N N . LEU A 1 280 ? 20.593 -12.111 -49.303 1.00 90.88 280 LEU A N 1
ATOM 2189 C CA . LEU A 1 280 ? 20.609 -10.662 -49.123 1.00 90.88 280 LEU A CA 1
ATOM 2190 C C . LEU A 1 280 ? 19.272 -10.264 -48.507 1.00 90.88 280 LEU A C 1
ATOM 2192 O O . LEU A 1 280 ? 18.251 -10.463 -49.153 1.00 90.88 280 LEU A O 1
ATOM 2196 N N . ALA A 1 281 ? 19.275 -9.716 -47.298 1.00 90.75 281 ALA A N 1
ATOM 2197 C CA . ALA A 1 281 ? 18.086 -9.252 -46.594 1.00 90.75 281 ALA A CA 1
ATOM 2198 C C . ALA A 1 281 ? 18.333 -7.851 -46.037 1.00 90.75 281 ALA A C 1
ATOM 2200 O O . ALA A 1 281 ? 19.377 -7.584 -45.442 1.00 90.75 281 ALA A O 1
ATOM 2201 N N . CYS A 1 282 ? 17.399 -6.926 -46.267 1.00 88.06 282 CYS A N 1
ATOM 2202 C CA . CYS A 1 282 ? 17.504 -5.541 -45.786 1.00 88.06 282 CYS A CA 1
ATOM 2203 C C . CYS A 1 282 ? 18.828 -4.833 -46.173 1.00 88.06 282 CYS A C 1
ATOM 2205 O O . CYS A 1 282 ? 19.297 -3.942 -45.469 1.00 88.06 282 CYS A O 1
ATOM 2207 N N . GLY A 1 283 ? 19.448 -5.232 -47.292 1.00 86.62 283 GLY A N 1
ATOM 2208 C CA . GLY A 1 283 ? 20.726 -4.683 -47.763 1.00 86.62 283 GLY A CA 1
ATOM 2209 C C . GLY A 1 283 ? 21.987 -5.304 -47.146 1.00 86.62 283 GLY A C 1
ATOM 2210 O O . GLY A 1 283 ? 23.084 -4.840 -47.453 1.00 86.62 283 GLY A O 1
ATOM 2211 N N . VAL A 1 284 ? 21.859 -6.351 -46.326 1.00 87.62 284 VAL A N 1
ATOM 2212 C CA . VAL A 1 284 ? 22.978 -7.077 -45.701 1.00 87.62 284 VAL A CA 1
ATOM 2213 C C . VAL A 1 284 ? 22.919 -8.562 -46.070 1.00 87.62 284 VAL A C 1
ATOM 2215 O O . VAL A 1 284 ? 21.843 -9.131 -46.225 1.00 87.62 284 VAL A O 1
ATOM 2218 N N . CYS A 1 285 ? 24.074 -9.203 -46.244 1.00 87.50 285 CYS A N 1
ATOM 2219 C CA . CYS A 1 285 ? 24.148 -10.633 -46.531 1.00 87.50 285 CYS A CA 1
ATOM 2220 C C . CYS A 1 285 ? 24.099 -11.472 -45.251 1.00 87.50 285 CYS A C 1
ATOM 2222 O O . CYS A 1 285 ? 24.982 -11.366 -44.403 1.00 87.50 285 CYS A O 1
ATOM 2224 N N . ASN A 1 286 ? 23.115 -12.362 -45.159 1.00 88.69 286 ASN A N 1
ATOM 2225 C CA . ASN A 1 286 ? 23.065 -13.445 -44.189 1.00 88.69 286 ASN A CA 1
ATOM 2226 C C . ASN A 1 286 ? 23.673 -14.710 -44.816 1.00 88.69 286 ASN A C 1
ATOM 2228 O O . ASN A 1 286 ? 23.065 -15.333 -45.692 1.00 88.69 286 ASN A O 1
ATOM 2232 N N . CYS A 1 287 ? 24.908 -15.042 -44.442 1.00 86.44 287 CYS A N 1
ATOM 2233 C CA . CYS A 1 287 ? 25.680 -16.092 -45.102 1.00 86.44 287 CYS A CA 1
ATOM 2234 C C . CYS A 1 287 ? 25.201 -17.502 -44.749 1.00 86.44 287 CYS A C 1
ATOM 2236 O O . CYS A 1 287 ? 24.829 -17.803 -43.616 1.00 86.44 287 CYS A O 1
ATOM 2238 N N . ASN A 1 288 ? 25.259 -18.389 -45.740 1.00 86.25 288 ASN A N 1
ATOM 2239 C CA . ASN A 1 288 ? 25.012 -19.810 -45.560 1.00 86.25 288 ASN A CA 1
ATOM 2240 C C . ASN A 1 288 ? 26.085 -20.411 -44.637 1.00 86.25 288 ASN A C 1
ATOM 2242 O O . ASN A 1 288 ? 27.208 -19.912 -44.538 1.00 86.25 288 ASN A O 1
ATOM 2246 N N . GLN A 1 289 ? 25.751 -21.523 -43.982 1.00 82.25 289 GLN A N 1
ATOM 2247 C CA . GLN A 1 289 ? 26.654 -22.197 -43.050 1.00 82.25 289 GLN A CA 1
ATOM 2248 C C . GLN A 1 289 ? 28.029 -22.482 -43.689 1.00 82.25 289 GLN A C 1
ATOM 2250 O O . GLN A 1 289 ? 28.112 -23.116 -44.739 1.00 82.25 289 GLN A O 1
ATOM 2255 N N . GLY A 1 290 ? 29.102 -22.022 -43.035 1.00 74.88 290 GLY A N 1
ATOM 2256 C CA . GLY A 1 290 ? 30.493 -22.201 -43.477 1.00 74.88 290 GLY A CA 1
ATOM 2257 C C . GLY A 1 290 ? 31.069 -21.067 -44.335 1.00 74.88 290 GLY A C 1
ATOM 2258 O O . GLY A 1 290 ? 32.242 -21.138 -44.710 1.00 74.88 290 GLY A O 1
ATOM 2259 N N . TYR A 1 291 ? 30.278 -20.027 -44.624 1.00 79.50 291 TYR A N 1
ATOM 2260 C CA . TYR A 1 291 ? 30.708 -18.815 -45.323 1.00 79.50 291 TYR A CA 1
ATOM 2261 C C . TYR A 1 291 ? 30.601 -17.584 -44.422 1.00 79.50 291 TYR A C 1
ATOM 2263 O O . TYR A 1 291 ? 29.653 -17.454 -43.653 1.00 79.50 291 TYR A O 1
ATOM 2271 N N . HIS A 1 292 ? 31.559 -16.664 -44.545 1.00 75.44 292 HIS A N 1
ATOM 2272 C CA . HIS A 1 292 ? 31.713 -15.522 -43.638 1.00 75.44 292 HIS A CA 1
ATOM 2273 C C . HIS A 1 292 ? 32.080 -14.227 -44.373 1.00 75.44 292 HIS A C 1
ATOM 2275 O O . HIS A 1 292 ? 32.576 -14.231 -45.506 1.00 75.44 292 HIS A O 1
ATOM 2281 N N . GLY A 1 293 ? 31.902 -13.103 -43.676 1.00 72.31 293 GLY A N 1
ATOM 2282 C CA . GLY A 1 293 ? 32.202 -11.756 -44.161 1.00 72.31 293 GLY A CA 1
ATOM 2283 C C . GLY A 1 293 ? 30.998 -11.055 -44.792 1.00 72.31 293 GLY A C 1
ATOM 2284 O O . GLY A 1 293 ? 30.007 -11.684 -45.145 1.00 72.31 293 GLY A O 1
ATOM 2285 N N . SER A 1 294 ? 31.102 -9.735 -44.974 1.00 78.00 294 SER A N 1
ATOM 2286 C CA . SER A 1 294 ? 29.984 -8.863 -45.380 1.00 78.00 294 SER A CA 1
ATOM 2287 C C . SER A 1 294 ? 29.294 -9.243 -46.697 1.00 78.00 294 SER A C 1
ATOM 2289 O O . SER A 1 294 ? 28.130 -8.912 -46.880 1.00 78.00 294 SER A O 1
ATOM 2291 N N . ASN A 1 295 ? 29.996 -9.954 -47.586 1.00 85.44 295 ASN A N 1
ATOM 2292 C CA . ASN A 1 295 ? 29.479 -10.462 -48.861 1.00 85.44 295 ASN A CA 1
ATOM 2293 C C . ASN A 1 295 ? 29.637 -11.993 -48.996 1.00 85.44 295 ASN A C 1
ATOM 2295 O O . ASN A 1 295 ? 29.663 -12.499 -50.116 1.00 85.44 295 ASN A O 1
ATOM 2299 N N . CYS A 1 296 ? 29.820 -12.721 -47.887 1.00 83.81 296 CYS A N 1
ATOM 2300 C CA . CYS A 1 296 ? 30.021 -14.181 -47.864 1.00 83.81 296 CYS A CA 1
ATOM 2301 C C . CYS A 1 296 ? 31.204 -14.667 -48.724 1.00 83.81 296 CYS A C 1
ATOM 2303 O O . CYS A 1 296 ? 31.131 -15.684 -49.410 1.00 83.81 296 CYS A O 1
ATOM 2305 N N . LEU A 1 297 ? 32.296 -13.895 -48.721 1.00 83.44 297 LEU A N 1
ATOM 2306 C CA . LEU A 1 297 ? 33.470 -14.114 -49.574 1.00 83.44 297 LEU A CA 1
ATOM 2307 C C . LEU A 1 297 ? 34.410 -15.211 -49.065 1.00 83.44 297 LEU A C 1
ATOM 2309 O O . LEU A 1 297 ? 35.169 -15.757 -49.857 1.00 83.44 297 LEU A O 1
ATOM 2313 N N . CYS A 1 298 ? 34.405 -15.484 -47.762 1.00 76.25 298 CYS A N 1
ATOM 2314 C CA . CYS A 1 298 ? 35.389 -16.347 -47.117 1.00 76.25 298 CYS A CA 1
ATOM 2315 C C . CYS A 1 298 ? 34.750 -17.681 -46.743 1.00 76.25 298 CYS A C 1
ATOM 2317 O O . CYS A 1 298 ? 33.703 -17.683 -46.100 1.00 76.25 298 CYS A O 1
ATOM 2319 N N . SER A 1 299 ? 35.378 -18.798 -47.114 1.00 76.31 299 SER A N 1
ATOM 2320 C CA . SER A 1 299 ? 34.946 -20.134 -46.695 1.00 76.31 299 SER A CA 1
ATOM 2321 C C . SER A 1 299 ? 35.770 -20.640 -45.510 1.00 76.31 299 SER A C 1
ATOM 2323 O O . SER A 1 299 ? 36.931 -20.261 -45.337 1.00 76.31 299 SER A O 1
ATOM 2325 N N . ASP A 1 300 ? 35.211 -21.552 -44.715 1.00 67.69 300 ASP A N 1
ATOM 2326 C CA . ASP A 1 300 ? 35.946 -22.238 -43.638 1.00 67.69 300 ASP A CA 1
ATOM 2327 C C . ASP A 1 300 ? 37.233 -22.948 -44.126 1.00 67.69 300 ASP A C 1
ATOM 2329 O O . ASP A 1 300 ? 38.132 -23.205 -43.321 1.00 67.69 300 ASP A O 1
ATOM 2333 N N . SER A 1 301 ? 37.336 -23.248 -45.429 1.00 64.69 301 SER A N 1
ATOM 2334 C CA . SER A 1 301 ? 38.502 -23.850 -46.093 1.00 64.69 301 SER A CA 1
ATOM 2335 C C . SER A 1 301 ? 39.626 -22.873 -46.455 1.00 64.69 301 SER A C 1
ATOM 2337 O O . SER A 1 301 ? 40.750 -23.324 -46.668 1.00 64.69 301 SER A O 1
ATOM 2339 N N . ASP A 1 302 ? 39.359 -21.565 -46.502 1.00 61.94 302 ASP A N 1
ATOM 2340 C CA . ASP A 1 302 ? 40.363 -20.545 -46.854 1.00 61.94 302 ASP A CA 1
ATOM 2341 C C . ASP A 1 302 ? 41.211 -20.101 -45.645 1.00 61.94 302 ASP A C 1
ATOM 2343 O O . ASP A 1 302 ? 42.232 -19.429 -45.795 1.00 61.94 302 ASP A O 1
ATOM 2347 N N . LEU A 1 303 ? 40.802 -20.488 -44.433 1.00 56.44 303 LEU A N 1
ATOM 2348 C CA . LEU A 1 303 ? 41.435 -20.116 -43.169 1.00 56.44 303 LEU A CA 1
ATOM 2349 C C . LEU A 1 303 ? 42.363 -21.245 -42.698 1.00 56.44 303 LEU A C 1
ATOM 2351 O O . LEU A 1 303 ? 41.908 -22.320 -42.299 1.00 56.44 303 LEU A O 1
ATOM 2355 N N . GLY A 1 304 ? 43.676 -21.005 -42.749 1.00 54.47 304 GLY A N 1
ATOM 2356 C CA . GLY A 1 304 ? 44.702 -21.995 -42.411 1.00 54.47 304 GLY A CA 1
ATOM 2357 C C . GLY A 1 304 ? 44.582 -22.558 -40.980 1.00 54.47 304 GLY A C 1
ATOM 2358 O O . GLY A 1 304 ? 44.149 -21.858 -40.059 1.00 54.47 304 GLY A O 1
ATOM 2359 N N . PRO A 1 305 ? 44.986 -23.821 -40.745 1.00 46.38 305 PRO A N 1
ATOM 2360 C CA . PRO A 1 305 ? 44.940 -24.433 -39.422 1.00 46.38 305 PRO A CA 1
ATOM 2361 C C . PRO A 1 305 ? 46.004 -23.799 -38.513 1.00 46.38 305 PRO A C 1
ATOM 2363 O O . PRO A 1 305 ? 47.189 -24.096 -38.637 1.00 46.38 305 PRO A O 1
ATOM 2366 N N . GLY A 1 306 ? 45.587 -22.921 -37.598 1.00 52.91 306 GLY A N 1
ATOM 2367 C CA . GLY A 1 306 ? 46.470 -22.340 -36.578 1.00 52.91 306 GLY A CA 1
ATOM 2368 C C . GLY A 1 306 ? 46.331 -20.835 -36.350 1.00 52.91 306 GLY A C 1
ATOM 2369 O O . GLY A 1 306 ? 46.850 -20.338 -35.352 1.00 52.91 306 GLY A O 1
ATOM 2370 N N . GLU A 1 307 ? 45.605 -20.102 -37.197 1.00 52.62 307 GLU A N 1
ATOM 2371 C CA . GLU A 1 307 ? 45.190 -18.742 -36.842 1.00 52.62 307 GLU A CA 1
ATOM 2372 C C . GLU A 1 307 ? 44.076 -18.818 -35.794 1.00 52.62 307 GLU A C 1
ATOM 2374 O O . GLU A 1 307 ? 43.055 -19.481 -35.989 1.00 52.62 307 GLU A O 1
ATOM 2379 N N . VAL A 1 308 ? 44.284 -18.169 -34.644 1.00 51.41 308 VAL A N 1
ATOM 2380 C CA . VAL A 1 308 ? 43.265 -18.053 -33.595 1.00 51.41 308 VAL A CA 1
ATOM 2381 C C . VAL A 1 308 ? 42.069 -17.319 -34.198 1.00 51.41 308 VAL A C 1
ATOM 2383 O O . VAL A 1 308 ? 42.079 -16.091 -34.302 1.00 51.41 308 VAL A O 1
ATOM 2386 N N . ARG A 1 309 ? 41.046 -18.078 -34.607 1.00 60.62 309 ARG A N 1
ATOM 2387 C CA . ARG A 1 309 ? 39.771 -17.562 -35.112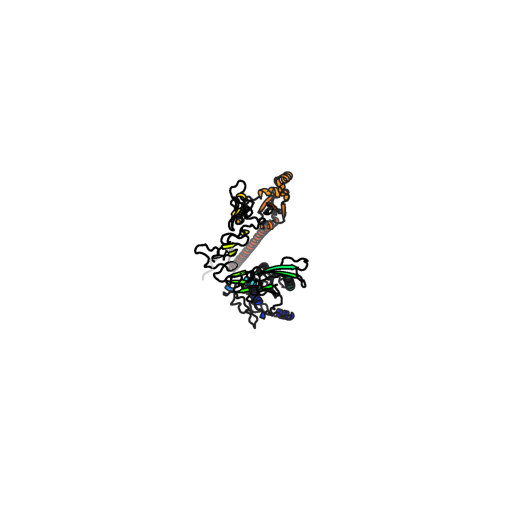 1.00 60.62 309 ARG A CA 1
ATOM 2388 C C . ARG A 1 309 ? 39.209 -16.612 -34.055 1.00 60.62 309 ARG A C 1
ATOM 2390 O O . ARG A 1 309 ? 38.736 -17.036 -32.999 1.00 60.62 309 ARG A O 1
ATOM 2397 N N . SER A 1 310 ? 39.304 -15.309 -34.304 1.00 61.56 310 SER A N 1
ATOM 2398 C CA . SER A 1 310 ? 38.839 -14.302 -33.343 1.00 61.56 310 SER A CA 1
ATOM 2399 C C . SER A 1 310 ? 37.309 -14.288 -33.269 1.00 61.56 310 SER A C 1
ATOM 2401 O O . SER A 1 310 ? 36.752 -13.950 -32.233 1.00 61.56 310 SER A O 1
ATOM 2403 N N . CYS A 1 311 ? 36.654 -14.778 -34.323 1.00 65.38 311 CYS A N 1
ATOM 2404 C CA . CYS A 1 311 ? 35.206 -14.928 -34.452 1.00 65.38 311 CYS A CA 1
ATOM 2405 C C . CYS A 1 311 ? 34.655 -16.294 -34.006 1.00 65.38 311 CYS A C 1
ATOM 2407 O O . CYS A 1 311 ? 33.505 -16.612 -34.288 1.00 65.38 311 CYS A O 1
ATOM 2409 N N . GLN A 1 312 ? 35.470 -17.165 -33.399 1.00 62.16 312 GLN A N 1
ATOM 2410 C CA . GLN A 1 312 ? 35.026 -18.523 -33.077 1.00 62.16 312 GLN A CA 1
ATOM 2411 C C . GLN A 1 312 ? 33.835 -18.502 -32.106 1.00 62.16 312 GLN A C 1
ATOM 2413 O O . GLN A 1 312 ? 33.947 -17.928 -31.025 1.00 62.16 312 GLN A O 1
ATOM 2418 N N . LYS A 1 313 ? 32.735 -19.172 -32.483 1.00 53.03 313 LYS A N 1
ATOM 2419 C CA . LYS A 1 313 ? 31.553 -19.382 -31.634 1.00 53.03 313 LYS A CA 1
ATOM 2420 C C . LYS A 1 313 ? 31.948 -20.060 -30.319 1.00 53.03 313 LYS A C 1
ATOM 2422 O O . LYS A 1 313 ? 32.282 -21.243 -30.290 1.00 53.03 313 LYS A O 1
ATOM 2427 N N . GLY A 1 314 ? 31.892 -19.285 -29.249 1.00 52.00 314 GLY A N 1
ATOM 2428 C CA . GLY A 1 314 ? 31.891 -19.700 -27.855 1.00 52.00 314 GLY A CA 1
ATOM 2429 C C . GLY A 1 314 ? 31.308 -18.534 -27.070 1.00 52.00 314 GLY A C 1
ATOM 2430 O O . GLY A 1 314 ? 31.661 -17.393 -27.362 1.00 52.00 314 GLY A O 1
ATOM 2431 N N . GLU A 1 315 ? 30.371 -18.810 -26.166 1.00 42.47 315 GLU A N 1
ATOM 2432 C CA . GLU A 1 315 ? 29.625 -17.766 -25.462 1.00 42.47 315 GLU A CA 1
ATOM 2433 C C . GLU A 1 315 ? 30.545 -16.729 -24.785 1.00 42.47 315 GLU A C 1
ATOM 2435 O O . GLU A 1 315 ? 31.538 -17.114 -24.153 1.00 42.47 315 GLU A O 1
ATOM 2440 N N . PRO A 1 316 ? 30.209 -15.426 -24.873 1.00 51.06 316 PRO A N 1
ATOM 2441 C CA . PRO A 1 316 ? 29.121 -14.849 -25.667 1.00 51.06 316 PRO A CA 1
ATOM 2442 C C . PRO A 1 316 ? 29.589 -14.495 -27.094 1.00 51.06 316 PRO A C 1
ATOM 2444 O O . PRO A 1 316 ? 30.639 -13.875 -27.251 1.00 51.06 316 PRO A O 1
ATOM 2447 N N . ASP A 1 317 ? 28.779 -14.904 -28.080 1.00 65.62 317 ASP A N 1
ATOM 2448 C CA . ASP A 1 317 ? 28.665 -14.518 -29.501 1.00 65.62 317 ASP A CA 1
ATOM 2449 C C . ASP A 1 317 ? 29.898 -14.167 -30.362 1.00 65.62 317 ASP A C 1
ATOM 2451 O O . ASP A 1 317 ? 30.985 -13.791 -29.925 1.00 65.62 317 ASP A O 1
ATOM 2455 N N . GLU A 1 318 ? 29.709 -14.290 -31.677 1.00 68.00 318 GLU A N 1
ATOM 2456 C CA . GLU A 1 318 ? 30.668 -13.849 -32.689 1.00 68.00 318 GLU A CA 1
ATOM 2457 C C . GLU A 1 318 ? 31.086 -12.391 -32.424 1.00 68.00 318 GLU A C 1
ATOM 2459 O O . GLU A 1 318 ? 30.254 -11.487 -32.377 1.00 68.00 318 GLU A O 1
ATOM 2464 N N . CYS A 1 319 ? 32.381 -12.163 -32.173 1.00 74.44 319 CYS A N 1
ATOM 2465 C CA . CYS A 1 319 ? 32.916 -10.848 -31.797 1.00 74.44 319 CYS A CA 1
ATOM 2466 C C . CYS A 1 319 ? 32.252 -10.220 -30.557 1.00 74.44 319 CYS A C 1
ATOM 2468 O O . CYS A 1 319 ? 32.082 -8.998 -30.484 1.00 74.44 319 CYS A O 1
ATOM 2470 N N . SER A 1 320 ? 31.866 -11.062 -29.590 1.00 77.69 320 SER A N 1
ATOM 2471 C CA . SER A 1 320 ? 31.224 -10.661 -28.335 1.00 77.69 320 SER A CA 1
ATOM 2472 C C . SER A 1 320 ? 29.955 -9.824 -28.537 1.00 77.69 320 SER A C 1
ATOM 2474 O O . SER A 1 320 ? 29.623 -9.011 -27.678 1.00 77.69 320 SER A O 1
ATOM 2476 N N . GLY A 1 321 ? 29.284 -9.971 -29.690 1.00 77.31 321 GLY A N 1
ATOM 2477 C CA . GLY A 1 321 ? 28.090 -9.204 -30.068 1.00 77.31 321 GLY A CA 1
ATOM 2478 C C . GLY A 1 321 ? 28.336 -7.711 -30.334 1.00 77.31 321 GLY A C 1
ATOM 2479 O O . GLY A 1 321 ? 27.393 -6.965 -30.573 1.00 77.31 321 GLY A O 1
ATOM 2480 N N . ASN A 1 322 ? 29.594 -7.257 -30.299 1.00 84.25 322 ASN A N 1
ATOM 2481 C CA . ASN A 1 322 ? 29.974 -5.840 -30.355 1.00 84.25 322 ASN A CA 1
ATOM 2482 C C . ASN A 1 322 ? 30.791 -5.488 -31.610 1.00 84.25 322 ASN A C 1
ATOM 2484 O O . ASN A 1 322 ? 31.535 -4.501 -31.659 1.00 84.25 322 ASN A O 1
ATOM 2488 N N . GLY A 1 323 ? 30.665 -6.310 -32.640 1.00 79.00 323 GLY A N 1
ATOM 2489 C CA . GLY A 1 323 ? 31.295 -6.136 -33.934 1.00 79.00 323 GLY A CA 1
ATOM 2490 C C . GLY A 1 323 ? 30.803 -7.198 -34.903 1.00 79.00 323 GLY A C 1
ATOM 2491 O O . GLY A 1 323 ? 30.043 -8.086 -34.531 1.00 79.00 323 GLY A O 1
ATOM 2492 N N . PHE A 1 324 ? 31.271 -7.129 -36.142 1.00 74.38 324 PHE A N 1
ATOM 2493 C CA . PHE A 1 324 ? 30.993 -8.153 -37.145 1.00 74.38 324 PHE A CA 1
ATOM 2494 C C . PHE A 1 324 ? 32.276 -8.896 -37.504 1.00 74.38 324 PHE A C 1
ATOM 2496 O O . PHE A 1 324 ? 33.365 -8.311 -37.546 1.00 74.38 324 PHE A O 1
ATOM 2503 N N . CYS A 1 325 ? 32.160 -10.194 -37.773 1.00 71.19 325 CYS A N 1
ATOM 2504 C CA . CYS A 1 325 ? 33.294 -10.958 -38.255 1.00 71.19 325 CYS A CA 1
ATOM 2505 C C . CYS A 1 325 ? 33.529 -10.714 -39.741 1.00 71.19 325 CYS A C 1
ATOM 2507 O O . CYS A 1 325 ? 32.648 -10.892 -40.583 1.00 71.19 325 CYS A O 1
ATOM 2509 N N . SER A 1 326 ? 34.766 -10.382 -40.077 1.00 70.69 326 SER A N 1
ATOM 2510 C CA . SER A 1 326 ? 35.252 -10.360 -41.444 1.00 70.69 326 SER A CA 1
ATOM 2511 C C . SER A 1 326 ? 36.407 -11.345 -41.561 1.00 70.69 326 SER A C 1
ATOM 2513 O O . SER A 1 326 ? 37.527 -11.048 -41.149 1.00 70.69 326 SER A O 1
ATOM 2515 N N . CYS A 1 327 ? 36.127 -12.525 -42.122 1.00 69.06 327 CYS A N 1
ATOM 2516 C CA . CYS A 1 327 ? 37.129 -13.544 -42.458 1.00 69.06 327 CYS A CA 1
ATOM 2517 C C . CYS A 1 327 ? 38.037 -13.934 -41.276 1.00 69.06 327 CYS A C 1
ATOM 2519 O O . CYS A 1 327 ? 39.258 -13.907 -41.378 1.00 69.06 327 CYS A O 1
ATOM 2521 N N . GLY A 1 328 ? 37.438 -14.269 -40.129 1.00 68.00 328 GLY A N 1
ATOM 2522 C CA . GLY A 1 328 ? 38.170 -14.730 -38.944 1.00 68.00 328 GLY A CA 1
ATOM 2523 C C . GLY A 1 328 ? 38.676 -13.624 -38.008 1.00 68.00 328 GLY A C 1
ATOM 2524 O O . GLY A 1 328 ? 39.136 -13.946 -36.907 1.00 68.00 328 GLY A O 1
ATOM 2525 N N . HIS A 1 329 ? 38.518 -12.347 -38.381 1.00 76.12 329 HIS A N 1
ATOM 2526 C CA . HIS A 1 329 ? 38.842 -11.181 -37.555 1.00 76.12 329 HIS A CA 1
ATOM 2527 C C . HIS A 1 329 ? 37.606 -10.348 -37.217 1.00 76.12 329 HIS A C 1
ATOM 2529 O O . HIS A 1 329 ? 36.740 -10.126 -38.061 1.00 76.12 329 HIS A O 1
ATOM 2535 N N . CYS A 1 330 ? 37.553 -9.839 -35.989 1.00 78.50 330 CYS A N 1
ATOM 2536 C CA . CYS A 1 330 ? 36.463 -8.986 -35.544 1.00 78.50 330 CYS A CA 1
ATOM 2537 C C . CYS A 1 330 ? 36.696 -7.525 -35.921 1.00 78.50 330 CYS A C 1
ATOM 2539 O O . CYS A 1 330 ? 37.736 -6.950 -35.595 1.00 78.50 330 CYS A O 1
ATOM 2541 N N . VAL A 1 331 ? 35.706 -6.918 -36.573 1.00 82.81 331 VAL A N 1
ATOM 2542 C CA . VAL A 1 331 ? 35.643 -5.476 -36.812 1.00 82.81 331 VAL A CA 1
ATOM 2543 C C . VAL A 1 331 ? 34.669 -4.881 -35.802 1.00 82.81 331 VAL A C 1
ATOM 2545 O O . VAL A 1 331 ? 33.462 -5.099 -35.885 1.00 82.81 331 VAL A O 1
ATOM 2548 N N . CYS A 1 332 ? 35.203 -4.159 -34.820 1.00 83.50 332 CYS A N 1
ATOM 2549 C CA . CYS A 1 332 ? 34.420 -3.666 -33.690 1.00 83.50 332 CYS A CA 1
ATOM 2550 C C . CYS A 1 332 ? 33.556 -2.463 -34.054 1.00 83.50 332 CYS A C 1
ATOM 2552 O O . CYS A 1 332 ? 33.979 -1.578 -34.802 1.00 83.50 332 CYS A O 1
ATOM 2554 N N . HIS A 1 333 ? 32.357 -2.406 -33.477 1.00 83.31 333 HIS A N 1
ATOM 2555 C CA . HIS A 1 333 ? 31.524 -1.212 -33.516 1.00 83.31 333 HIS A CA 1
ATOM 2556 C C . HIS A 1 333 ? 32.216 -0.035 -32.798 1.00 83.31 333 HIS A C 1
ATOM 2558 O O . HIS A 1 333 ? 33.095 -0.242 -31.952 1.00 83.31 333 HIS A O 1
ATOM 2564 N N . PRO A 1 334 ? 31.844 1.225 -33.099 1.00 79.81 334 PRO A N 1
ATOM 2565 C CA . PRO A 1 334 ? 32.418 2.388 -32.428 1.00 79.81 334 PRO A CA 1
ATOM 2566 C C . PRO A 1 334 ? 32.329 2.279 -30.898 1.00 79.81 334 PRO A C 1
ATOM 2568 O O . PRO A 1 334 ? 31.268 1.975 -30.357 1.00 79.81 334 PRO A O 1
ATOM 2571 N N . ASN A 1 335 ? 33.423 2.607 -30.202 1.00 78.75 335 ASN A N 1
ATOM 2572 C CA . ASN A 1 335 ? 33.629 2.476 -28.745 1.00 78.75 335 ASN A CA 1
ATOM 2573 C C . ASN A 1 335 ? 33.950 1.067 -28.220 1.00 78.75 335 ASN A C 1
ATOM 2575 O O . ASN A 1 335 ? 34.221 0.943 -27.024 1.00 78.75 335 ASN A O 1
ATOM 2579 N N . TYR A 1 336 ? 34.004 0.055 -29.087 1.00 84.25 336 TYR A N 1
ATOM 2580 C CA . TYR A 1 336 ? 34.460 -1.287 -28.735 1.00 84.25 336 TYR A CA 1
ATOM 2581 C C . TYR A 1 336 ? 35.848 -1.572 -29.315 1.00 84.25 336 TYR A C 1
ATOM 2583 O O . TYR A 1 336 ? 36.219 -1.067 -30.376 1.00 84.25 336 TYR A O 1
ATOM 2591 N N . SER A 1 337 ? 36.651 -2.352 -28.599 1.00 82.81 337 SER A N 1
ATOM 2592 C CA . SER A 1 337 ? 38.021 -2.697 -28.975 1.00 82.81 337 SER A CA 1
ATOM 2593 C C . SER A 1 337 ? 38.424 -4.080 -28.448 1.00 82.81 337 SER A C 1
ATOM 2595 O O . SER A 1 337 ? 37.653 -4.768 -27.778 1.00 82.81 337 SER A O 1
ATOM 2597 N N . GLY A 1 338 ? 39.640 -4.517 -28.781 1.00 78.62 338 GLY A N 1
ATOM 2598 C CA . GLY A 1 338 ? 40.136 -5.858 -28.465 1.00 78.62 338 GLY A CA 1
ATOM 2599 C C . GLY A 1 338 ? 39.938 -6.846 -29.617 1.00 78.62 338 GLY A C 1
ATOM 2600 O O . GLY A 1 338 ? 39.161 -6.612 -30.537 1.00 78.62 338 GLY A O 1
ATOM 2601 N N . LYS A 1 339 ? 40.674 -7.965 -29.587 1.00 79.44 339 LYS A N 1
ATOM 2602 C CA . LYS A 1 339 ? 40.682 -8.963 -30.678 1.00 79.44 339 LYS A CA 1
ATOM 2603 C C . LYS A 1 339 ? 39.306 -9.580 -30.957 1.00 79.44 339 LYS A C 1
ATOM 2605 O O . LYS A 1 339 ? 39.070 -10.011 -32.078 1.00 79.44 339 LYS A O 1
ATOM 2610 N N . ARG A 1 340 ? 38.423 -9.621 -29.956 1.00 80.31 340 ARG A N 1
ATOM 2611 C CA . ARG A 1 340 ? 37.043 -10.112 -30.052 1.00 80.31 340 ARG A CA 1
ATOM 2612 C C . ARG A 1 340 ? 36.011 -9.011 -29.794 1.00 80.31 340 ARG A C 1
ATOM 2614 O O . ARG A 1 340 ? 34.875 -9.331 -29.500 1.00 80.31 340 ARG A O 1
ATOM 2621 N N . CYS A 1 341 ? 36.394 -7.733 -29.860 1.00 84.75 341 CYS A N 1
ATOM 2622 C CA . CYS A 1 341 ? 35.520 -6.598 -29.519 1.00 84.75 341 CYS A CA 1
ATOM 2623 C C . CYS A 1 341 ? 34.935 -6.649 -28.101 1.00 84.75 341 CYS A C 1
ATOM 2625 O O . CYS A 1 341 ? 33.891 -6.068 -27.819 1.00 84.75 341 CYS A O 1
ATOM 2627 N N . GLN A 1 342 ? 35.638 -7.329 -27.197 1.00 83.94 342 GLN A N 1
ATOM 2628 C CA . GLN A 1 342 ? 35.188 -7.562 -25.833 1.00 83.94 342 GLN A CA 1
ATOM 2629 C C . GLN A 1 342 ? 35.352 -6.341 -24.915 1.00 83.94 342 GLN A C 1
ATOM 2631 O O . GLN A 1 342 ? 34.776 -6.310 -23.835 1.00 83.94 342 GLN A O 1
ATOM 2636 N N . CYS A 1 343 ? 36.148 -5.344 -25.315 1.00 84.94 343 CYS A N 1
ATOM 2637 C CA . CYS A 1 343 ? 36.420 -4.165 -24.501 1.00 84.94 343 CYS A CA 1
ATOM 2638 C C . CYS A 1 343 ? 35.496 -3.013 -24.919 1.00 84.94 343 CYS A C 1
ATOM 2640 O O . CYS A 1 343 ? 35.686 -2.412 -25.971 1.00 84.94 343 CYS A O 1
ATOM 2642 N N . ASN A 1 344 ? 34.533 -2.654 -24.083 1.00 84.38 344 ASN A N 1
ATOM 2643 C CA . ASN A 1 344 ? 33.720 -1.447 -24.195 1.00 84.38 344 ASN A CA 1
ATOM 2644 C C . ASN A 1 344 ? 34.373 -0.260 -23.463 1.00 84.38 344 ASN A C 1
ATOM 2646 O O . ASN A 1 344 ? 34.580 -0.310 -22.251 1.00 84.38 344 ASN A O 1
ATOM 2650 N N . ARG A 1 345 ? 34.657 0.833 -24.180 1.00 75.69 345 ARG A N 1
ATOM 2651 C CA . ARG A 1 345 ? 35.223 2.070 -23.612 1.00 75.69 345 ARG A CA 1
ATOM 2652 C C . ARG A 1 345 ? 34.185 2.932 -22.883 1.00 75.69 345 ARG A C 1
ATOM 2654 O O . ARG A 1 345 ? 34.560 3.737 -22.036 1.00 75.69 345 ARG A O 1
ATOM 2661 N N . ARG A 1 346 ? 32.891 2.783 -23.199 1.00 76.62 346 ARG A N 1
ATOM 2662 C CA . ARG A 1 346 ? 31.800 3.480 -22.490 1.00 76.62 346 ARG A CA 1
ATOM 2663 C C . ARG A 1 346 ? 31.551 2.901 -21.109 1.00 76.62 346 ARG A C 1
ATOM 2665 O O . ARG A 1 346 ? 31.176 3.645 -20.216 1.00 76.62 346 ARG A O 1
ATOM 2672 N N . SER A 1 347 ? 31.866 1.624 -20.913 1.00 76.88 347 SER A N 1
ATOM 2673 C CA . SER A 1 347 ? 31.939 0.978 -19.600 1.00 76.88 347 SER A CA 1
ATOM 2674 C C . SER A 1 347 ? 33.103 1.482 -18.750 1.00 76.88 347 SER A C 1
ATOM 2676 O O . SER A 1 347 ? 33.586 0.727 -17.937 1.00 76.88 347 SER A O 1
ATOM 2678 N N . CYS A 1 348 ? 33.618 2.685 -18.987 1.00 76.12 348 CYS A N 1
ATOM 2679 C CA . CYS A 1 348 ? 34.578 3.394 -18.144 1.00 76.12 348 CYS A CA 1
ATOM 2680 C C . CYS A 1 348 ? 34.133 4.849 -17.925 1.00 76.12 348 CYS A C 1
ATOM 2682 O O . CYS A 1 348 ? 34.882 5.631 -17.353 1.00 76.12 348 CYS A O 1
ATOM 2684 N N . LEU A 1 349 ? 32.966 5.252 -18.441 1.00 73.62 349 LEU A N 1
ATOM 2685 C CA . LEU A 1 349 ? 32.440 6.605 -18.289 1.00 73.62 349 LEU A CA 1
ATOM 2686 C C . LEU A 1 349 ? 31.650 6.679 -16.987 1.00 73.62 349 LEU A C 1
ATOM 2688 O O . LEU A 1 349 ? 30.706 5.915 -16.792 1.00 73.62 349 LEU A O 1
ATOM 2692 N N . SER A 1 350 ? 32.029 7.612 -16.120 1.00 63.56 350 SER A N 1
ATOM 2693 C CA . SER A 1 350 ? 31.297 7.862 -14.884 1.00 63.56 350 SER A CA 1
ATOM 2694 C C . SER A 1 350 ? 30.012 8.651 -15.165 1.00 63.56 350 SER A C 1
ATOM 2696 O O . SER A 1 350 ? 30.010 9.589 -15.965 1.00 63.56 350 SER A O 1
ATOM 2698 N N . LEU A 1 351 ? 28.907 8.275 -14.509 1.00 58.22 351 LEU A N 1
ATOM 2699 C CA . LEU A 1 351 ? 27.614 8.972 -14.604 1.00 58.22 351 LEU A CA 1
ATOM 2700 C C . LEU A 1 351 ? 27.595 10.299 -13.821 1.00 58.22 351 LEU A C 1
ATOM 2702 O O . LEU A 1 351 ? 26.740 11.142 -14.082 1.00 58.22 351 LEU A O 1
ATOM 2706 N N . SER A 1 352 ? 28.511 10.484 -12.865 1.00 54.12 352 SER A N 1
ATOM 2707 C CA . SER A 1 352 ? 28.486 11.583 -11.889 1.00 54.12 352 SER A CA 1
ATOM 2708 C C . SER A 1 352 ? 29.291 12.823 -12.297 1.00 54.12 352 SER A C 1
ATOM 2710 O O . SER A 1 352 ? 29.045 13.901 -11.758 1.00 54.12 352 SER A O 1
ATOM 2712 N N . SER A 1 353 ? 30.196 12.728 -13.276 1.00 51.62 353 SER A N 1
ATOM 2713 C CA . SER A 1 353 ? 31.025 13.853 -13.734 1.00 51.62 353 SER A CA 1
ATOM 2714 C C . SER A 1 353 ? 31.124 13.901 -15.260 1.00 51.62 353 SER A C 1
ATOM 2716 O O . SER A 1 353 ? 31.853 13.128 -15.865 1.00 51.62 353 SER A O 1
ATOM 2718 N N . ALA A 1 354 ? 30.363 14.809 -15.886 1.00 56.00 354 ALA A N 1
ATOM 2719 C CA . ALA A 1 354 ? 30.547 15.363 -17.242 1.00 56.00 354 ALA A CA 1
ATOM 2720 C C . ALA A 1 354 ? 31.095 14.439 -18.370 1.00 56.00 354 ALA A C 1
ATOM 2722 O O . ALA A 1 354 ? 31.722 14.926 -19.309 1.00 56.00 354 ALA A O 1
ATOM 2723 N N . GLY A 1 355 ? 30.842 13.127 -18.325 1.00 61.88 355 GLY A N 1
ATOM 2724 C CA . GLY A 1 355 ? 31.350 12.162 -19.302 1.00 61.88 355 GLY A CA 1
ATOM 2725 C C . GLY A 1 355 ? 32.865 11.912 -19.256 1.00 61.88 355 GLY A C 1
ATOM 2726 O O . GLY A 1 355 ? 33.432 11.520 -20.278 1.00 61.88 355 GLY A O 1
ATOM 2727 N N . GLU A 1 356 ? 33.538 12.127 -18.122 1.00 74.75 356 GLU A N 1
ATOM 2728 C CA . GLU A 1 356 ? 34.970 11.830 -17.990 1.00 74.75 356 GLU A CA 1
ATOM 2729 C C . GLU A 1 356 ? 35.223 10.329 -17.751 1.00 74.75 356 GLU A C 1
ATOM 2731 O O . GLU A 1 356 ? 34.500 9.640 -17.023 1.00 74.75 356 GLU A O 1
ATOM 2736 N N . VAL A 1 357 ? 36.260 9.795 -18.404 1.00 77.75 357 VAL A N 1
ATOM 2737 C CA . VAL A 1 357 ? 36.668 8.391 -18.259 1.00 77.75 357 VAL A CA 1
ATOM 2738 C C . VAL A 1 357 ? 37.277 8.199 -16.866 1.00 77.75 357 VAL A C 1
ATOM 2740 O O . VAL A 1 357 ? 38.204 8.918 -16.505 1.00 77.75 357 VAL A O 1
ATOM 2743 N N . CYS A 1 358 ? 36.761 7.236 -16.099 1.00 81.25 358 CYS A N 1
ATOM 2744 C CA . CYS A 1 358 ? 37.185 6.902 -14.736 1.00 81.25 358 CYS A CA 1
ATOM 2745 C C . CYS A 1 358 ? 37.169 8.104 -13.783 1.00 81.25 358 CYS A C 1
ATOM 2747 O O . CYS A 1 358 ? 38.101 8.306 -13.007 1.00 81.25 358 CYS A O 1
ATOM 2749 N N . SER A 1 359 ? 36.128 8.938 -13.902 1.00 82.50 359 SER A N 1
ATOM 2750 C CA . SER A 1 359 ? 35.921 10.152 -13.097 1.00 82.50 359 SER A CA 1
ATOM 2751 C C . SER A 1 359 ? 37.097 11.144 -13.132 1.00 82.50 359 SER A C 1
ATOM 2753 O O . SER A 1 359 ? 37.218 11.970 -12.234 1.00 82.50 359 SER A O 1
ATOM 2755 N N . GLY A 1 360 ? 37.976 11.045 -14.139 1.00 82.69 360 GLY A N 1
ATOM 2756 C CA . GLY A 1 360 ? 39.195 11.852 -14.248 1.00 82.69 360 GLY A CA 1
ATOM 2757 C C . GLY A 1 360 ? 40.369 11.386 -13.372 1.00 82.69 360 GLY A C 1
ATOM 2758 O O . GLY A 1 360 ? 41.446 11.966 -13.476 1.00 82.69 360 GLY A O 1
ATOM 2759 N N . ASN A 1 361 ? 40.197 10.325 -12.570 1.00 85.75 361 ASN A N 1
ATOM 2760 C CA . ASN A 1 361 ? 41.162 9.843 -11.568 1.00 85.75 361 ASN A CA 1
ATOM 2761 C C . ASN A 1 361 ? 41.715 8.444 -11.899 1.00 85.75 361 ASN A C 1
ATOM 2763 O O . ASN A 1 361 ? 41.928 7.610 -11.013 1.00 85.75 361 ASN A O 1
ATOM 2767 N N . GLY A 1 362 ? 41.873 8.131 -13.184 1.00 85.94 362 GLY A N 1
ATOM 2768 C CA . GLY A 1 362 ? 42.424 6.851 -13.610 1.00 85.94 362 GLY A CA 1
ATOM 2769 C C . GLY A 1 362 ? 42.399 6.624 -15.117 1.00 85.94 362 GLY A C 1
ATOM 2770 O O . GLY A 1 362 ? 41.906 7.431 -15.906 1.00 85.94 362 GLY A O 1
ATOM 2771 N N . GL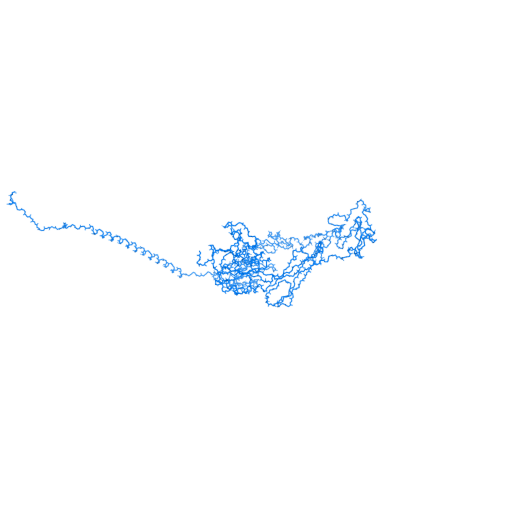Y A 1 363 ? 42.930 5.475 -15.530 1.00 85.38 363 GLY A N 1
ATOM 2772 C CA . GLY A 1 363 ? 42.917 5.021 -16.920 1.00 85.38 363 GLY A CA 1
ATOM 2773 C C . GLY A 1 363 ? 41.937 3.871 -17.143 1.00 85.38 363 GLY A C 1
ATOM 2774 O O . GLY A 1 363 ? 41.870 2.952 -16.337 1.00 85.38 363 GLY A O 1
ATOM 2775 N N . CYS A 1 364 ? 41.223 3.873 -18.268 1.00 84.25 364 CYS A N 1
ATOM 2776 C CA . CYS A 1 364 ? 40.387 2.737 -18.669 1.00 84.25 364 CYS A CA 1
ATOM 2777 C C . CYS A 1 364 ? 41.242 1.624 -19.290 1.00 84.25 364 CYS A C 1
ATOM 2779 O O . CYS A 1 364 ? 41.891 1.842 -20.317 1.00 84.25 364 CYS A O 1
ATOM 2781 N N . ASP A 1 365 ? 41.201 0.435 -18.695 1.00 83.94 365 ASP A N 1
ATOM 2782 C CA . ASP A 1 365 ? 41.820 -0.788 -19.197 1.00 83.94 365 ASP A CA 1
ATOM 2783 C C . ASP A 1 365 ? 40.731 -1.839 -19.461 1.00 83.94 365 ASP A C 1
ATOM 2785 O O . ASP A 1 365 ? 40.113 -2.358 -18.538 1.00 83.94 365 ASP A O 1
ATOM 2789 N N . CYS A 1 366 ? 40.447 -2.090 -20.744 1.00 81.44 366 CYS A N 1
ATOM 2790 C CA . CYS A 1 366 ? 39.442 -3.040 -21.240 1.00 81.44 366 CYS A CA 1
ATOM 2791 C C . CYS A 1 366 ? 38.156 -3.144 -20.380 1.00 81.44 366 CYS A C 1
ATOM 2793 O O . CYS A 1 366 ? 37.886 -4.179 -19.777 1.00 81.44 366 CYS A O 1
ATOM 2795 N N . SER A 1 367 ? 37.352 -2.071 -20.353 1.00 81.50 367 SER A N 1
ATOM 2796 C CA . SER A 1 367 ? 36.070 -1.973 -19.615 1.00 81.50 367 SER A CA 1
ATOM 2797 C C . SER A 1 367 ? 36.147 -1.920 -18.093 1.00 81.50 367 SER A C 1
ATOM 2799 O O . SER A 1 367 ? 35.103 -1.939 -17.448 1.00 81.50 367 SER A O 1
ATOM 2801 N N . SER A 1 368 ? 37.343 -1.816 -17.520 1.00 84.69 368 SER A N 1
ATOM 2802 C CA . SER A 1 368 ? 37.529 -1.557 -16.096 1.00 84.69 368 SER A CA 1
ATOM 2803 C C . SER A 1 368 ? 38.392 -0.321 -15.894 1.00 84.69 368 SER A C 1
ATOM 2805 O O . SER A 1 368 ? 39.359 -0.089 -16.622 1.00 84.69 368 SER A O 1
ATOM 2807 N N . CYS A 1 369 ? 38.070 0.473 -14.881 1.00 86.00 369 CYS A N 1
ATOM 2808 C CA . CYS A 1 369 ? 38.914 1.588 -14.488 1.00 86.00 369 CYS A CA 1
ATOM 2809 C C . CYS A 1 369 ? 40.088 1.111 -13.630 1.00 86.00 369 CYS A C 1
ATOM 2811 O O . CYS A 1 369 ? 39.924 0.333 -12.693 1.00 86.00 369 CYS A O 1
ATOM 2813 N N . ARG A 1 370 ? 41.288 1.581 -13.967 1.00 89.88 370 ARG A N 1
ATOM 2814 C CA . ARG A 1 370 ? 42.495 1.465 -13.152 1.00 89.88 370 ARG A CA 1
ATOM 2815 C C . ARG A 1 370 ? 42.752 2.822 -12.511 1.00 89.88 370 ARG A C 1
ATOM 2817 O O . ARG A 1 370 ? 43.176 3.745 -13.208 1.00 89.88 370 ARG A O 1
ATOM 2824 N N . CYS A 1 371 ? 42.479 2.914 -11.216 1.00 86.69 371 CYS A N 1
ATOM 2825 C CA . CYS A 1 371 ? 42.526 4.168 -10.474 1.00 86.69 371 CYS A CA 1
ATOM 2826 C C . CYS A 1 371 ? 43.949 4.643 -10.201 1.00 86.69 371 CYS A C 1
ATOM 2828 O O . CYS A 1 371 ? 44.867 3.837 -10.017 1.00 86.69 371 CYS A O 1
ATOM 2830 N N . ASP A 1 372 ? 44.109 5.962 -10.192 1.00 86.00 372 ASP A N 1
ATOM 2831 C CA . ASP A 1 372 ? 45.324 6.621 -9.744 1.00 86.00 372 ASP A CA 1
ATOM 2832 C C . ASP A 1 372 ? 45.489 6.454 -8.219 1.00 86.00 372 ASP A C 1
ATOM 2834 O O . ASP A 1 372 ? 44.500 6.274 -7.502 1.00 86.00 372 ASP A O 1
ATOM 2838 N N . PRO A 1 373 ? 46.726 6.501 -7.686 1.00 83.44 373 PRO A N 1
ATOM 2839 C CA . PRO A 1 373 ? 46.961 6.386 -6.248 1.00 83.44 373 PRO A CA 1
ATOM 2840 C C . PRO A 1 373 ? 46.166 7.435 -5.459 1.00 83.44 373 PRO A C 1
ATOM 2842 O O . PRO A 1 373 ? 46.252 8.624 -5.770 1.00 83.44 373 PRO A O 1
ATOM 2845 N N . GLY A 1 374 ? 45.435 7.011 -4.425 1.00 79.25 374 GLY A N 1
ATOM 2846 C CA . GLY A 1 374 ? 44.547 7.890 -3.658 1.00 79.25 374 GLY A CA 1
ATOM 2847 C C . GLY A 1 374 ? 43.061 7.755 -4.001 1.00 79.25 374 GLY A C 1
ATOM 2848 O O . GLY A 1 374 ? 42.251 8.401 -3.338 1.00 79.25 374 GLY A O 1
ATOM 2849 N N . TYR A 1 375 ? 42.709 6.959 -5.019 1.00 84.44 375 TYR A N 1
ATOM 2850 C CA . TYR A 1 375 ? 41.333 6.731 -5.456 1.00 84.44 375 TYR A CA 1
ATOM 2851 C C . TYR A 1 375 ? 41.019 5.243 -5.632 1.00 84.44 375 TYR A C 1
ATOM 2853 O O . TYR A 1 375 ? 41.858 4.446 -6.058 1.00 84.44 375 TYR A O 1
ATOM 2861 N N . HIS A 1 376 ? 39.767 4.882 -5.373 1.00 82.25 376 HIS A N 1
ATOM 2862 C CA . HIS A 1 376 ? 39.224 3.542 -5.540 1.00 82.25 376 HIS A CA 1
ATOM 2863 C C . HIS A 1 376 ? 37.761 3.590 -6.014 1.00 82.25 376 HIS A C 1
ATOM 2865 O O . HIS A 1 376 ? 37.175 4.654 -6.213 1.00 82.25 376 HIS A O 1
ATOM 2871 N N . GLY A 1 377 ? 37.169 2.412 -6.211 1.00 80.00 377 GLY A N 1
ATOM 2872 C CA . GLY A 1 377 ? 35.817 2.259 -6.750 1.00 80.00 377 GLY A CA 1
ATOM 2873 C C . GLY A 1 377 ? 35.812 1.833 -8.223 1.00 80.00 377 GLY A C 1
ATOM 2874 O O . GLY A 1 377 ? 36.837 1.925 -8.903 1.00 80.00 377 GLY A O 1
ATOM 2875 N N . PRO A 1 378 ? 34.681 1.308 -8.724 1.00 81.56 378 PRO A N 1
ATOM 2876 C CA . PRO A 1 378 ? 34.562 0.796 -10.093 1.00 81.56 378 PRO A CA 1
ATOM 2877 C C . PRO A 1 378 ? 34.786 1.872 -11.168 1.00 81.56 378 PRO A C 1
ATOM 2879 O O . PRO A 1 378 ? 35.180 1.540 -12.287 1.00 81.56 378 PRO A O 1
ATOM 2882 N N . TRP A 1 379 ? 34.585 3.147 -10.824 1.00 85.06 379 TRP A N 1
ATOM 2883 C CA . TRP A 1 379 ? 34.751 4.312 -11.689 1.00 85.06 379 TRP A CA 1
ATOM 2884 C C . TRP A 1 379 ? 35.806 5.301 -11.175 1.00 85.06 379 TRP A C 1
ATOM 2886 O O . TRP A 1 379 ? 35.870 6.419 -11.689 1.00 85.06 379 TRP A O 1
ATOM 2896 N N . CYS A 1 380 ? 36.624 4.911 -10.189 1.00 85.44 380 CYS A N 1
ATOM 2897 C CA . CYS A 1 380 ? 37.591 5.776 -9.494 1.00 85.44 380 CYS A CA 1
ATOM 2898 C C . CYS A 1 380 ? 36.961 7.054 -8.919 1.00 85.44 380 CYS A C 1
ATOM 2900 O O . CYS A 1 380 ? 37.542 8.141 -8.935 1.00 85.44 380 CYS A O 1
ATOM 2902 N N . GLU A 1 381 ? 35.723 6.912 -8.460 1.00 82.56 381 GLU A N 1
ATOM 2903 C CA . GLU A 1 381 ? 34.888 7.979 -7.930 1.00 82.56 381 GLU A CA 1
ATOM 2904 C C . GLU A 1 381 ? 35.174 8.276 -6.453 1.00 82.56 381 GLU A C 1
ATOM 2906 O O . GLU A 1 381 ? 34.871 9.374 -5.988 1.00 82.56 381 GLU A O 1
ATOM 2911 N N . CYS A 1 382 ? 35.769 7.326 -5.725 1.00 83.56 382 CYS A N 1
ATOM 2912 C CA . CYS A 1 382 ? 35.967 7.439 -4.288 1.00 83.56 382 CYS A CA 1
ATOM 2913 C C . CYS A 1 382 ? 37.418 7.762 -3.937 1.00 83.56 382 CYS A C 1
ATOM 2915 O O . CYS A 1 382 ? 38.315 7.038 -4.363 1.00 83.56 382 CYS A O 1
ATOM 2917 N N . PRO A 1 383 ? 37.674 8.815 -3.148 1.00 79.50 383 PRO A N 1
ATOM 2918 C CA . PRO A 1 383 ? 38.989 9.057 -2.569 1.00 79.50 383 PRO A CA 1
ATOM 2919 C C . PRO A 1 383 ? 39.258 8.124 -1.373 1.00 79.50 383 PRO A C 1
ATOM 2921 O O . PRO A 1 383 ? 38.326 7.717 -0.679 1.00 79.50 383 PRO A O 1
ATOM 2924 N N . ASP A 1 384 ? 40.532 7.828 -1.110 1.00 76.00 384 ASP A N 1
ATOM 2925 C CA . ASP A 1 384 ? 40.973 6.939 -0.024 1.00 76.00 384 ASP A CA 1
ATOM 2926 C C . ASP A 1 384 ? 40.528 7.403 1.383 1.00 76.00 384 ASP A C 1
ATOM 2928 O O . ASP A 1 384 ? 40.344 8.593 1.665 1.00 76.00 384 ASP A O 1
ATOM 2932 N N . GLU A 1 385 ? 40.439 6.439 2.311 1.00 71.00 385 GLU A N 1
ATOM 2933 C CA . GLU A 1 385 ? 39.851 6.554 3.662 1.00 71.00 385 GLU A CA 1
ATOM 2934 C C . GLU A 1 385 ? 40.470 7.631 4.576 1.00 71.00 385 GLU A C 1
ATOM 2936 O O . GLU A 1 385 ? 39.895 7.973 5.610 1.00 71.00 385 GLU A O 1
ATOM 2941 N N . ASN A 1 386 ? 41.606 8.223 4.194 1.00 75.31 386 ASN A N 1
ATOM 2942 C CA . ASN A 1 386 ? 42.292 9.270 4.959 1.00 75.31 386 ASN A CA 1
ATOM 2943 C C . ASN A 1 386 ? 41.417 10.512 5.207 1.00 75.31 386 ASN A C 1
ATOM 2945 O O . ASN A 1 386 ? 41.627 11.232 6.181 1.00 75.31 386 ASN A O 1
ATOM 2949 N N . ILE A 1 387 ? 40.420 10.766 4.353 1.00 79.62 387 ILE A N 1
ATOM 2950 C CA . ILE A 1 387 ? 39.474 11.886 4.511 1.00 79.62 387 ILE A CA 1
ATOM 2951 C C . ILE A 1 387 ? 38.505 11.652 5.681 1.00 79.62 387 ILE A C 1
ATOM 2953 O O . ILE A 1 387 ? 38.020 12.611 6.281 1.00 79.62 387 ILE A O 1
ATOM 2957 N N . CYS A 1 388 ? 38.269 10.391 6.040 1.00 84.06 388 CYS A N 1
ATOM 2958 C CA . CYS A 1 388 ? 37.396 9.957 7.127 1.00 84.06 388 CYS A CA 1
ATOM 2959 C C . CYS A 1 388 ? 38.121 9.839 8.479 1.00 84.06 388 CYS A C 1
ATOM 2961 O O . CYS A 1 388 ? 37.569 9.281 9.430 1.00 84.06 388 CYS A O 1
ATOM 2963 N N . ILE A 1 389 ? 39.351 10.347 8.585 1.00 85.62 389 ILE A N 1
ATOM 2964 C CA . ILE A 1 389 ? 40.129 10.351 9.824 1.00 85.62 389 ILE A CA 1
ATOM 2965 C C . ILE A 1 389 ? 40.066 11.747 10.449 1.00 85.62 389 ILE A C 1
ATOM 2967 O O . ILE A 1 389 ? 40.325 12.761 9.795 1.00 85.62 389 ILE A O 1
ATOM 2971 N N . GLN A 1 390 ? 39.713 11.809 11.733 1.00 83.88 390 GLN A N 1
ATOM 2972 C CA . GLN A 1 390 ? 39.692 13.064 12.478 1.00 83.88 390 GLN A CA 1
ATOM 2973 C C . GLN A 1 390 ? 41.123 13.619 12.621 1.00 83.88 390 GLN A C 1
ATOM 2975 O O . GLN A 1 390 ? 42.033 12.859 12.960 1.00 83.88 390 GLN A O 1
ATOM 2980 N N . PRO A 1 391 ? 41.353 14.934 12.434 1.00 78.62 391 PRO A N 1
ATOM 2981 C CA . PRO A 1 391 ? 42.669 15.533 12.641 1.00 78.62 391 PRO A CA 1
ATOM 2982 C C . PRO A 1 391 ? 43.228 15.227 14.041 1.00 78.62 391 PRO A C 1
ATOM 2984 O O . PRO A 1 391 ? 42.666 15.663 15.043 1.00 78.62 391 PRO A O 1
ATOM 2987 N N . GLY A 1 392 ? 44.340 14.486 14.105 1.00 77.50 392 GLY A N 1
ATOM 2988 C CA . GLY A 1 392 ? 44.984 14.067 15.361 1.00 77.50 392 GLY A CA 1
ATOM 2989 C C . GLY A 1 392 ? 44.624 12.658 15.850 1.00 77.50 392 GLY A C 1
ATOM 2990 O O . GLY A 1 392 ? 45.117 12.249 16.898 1.00 77.50 392 GLY A O 1
ATOM 2991 N N . SER A 1 393 ? 43.803 11.919 15.104 1.00 81.56 393 SER A N 1
ATOM 2992 C CA . SER A 1 393 ? 43.512 10.498 15.312 1.00 81.56 393 SER A CA 1
ATOM 2993 C C . SER A 1 393 ? 44.112 9.666 14.175 1.00 81.56 393 SER A C 1
ATOM 2995 O O . SER A 1 393 ? 44.315 10.183 13.081 1.00 81.56 393 SER A O 1
ATOM 2997 N N . ASP A 1 394 ? 44.342 8.377 14.422 1.00 84.88 394 ASP A N 1
ATOM 2998 C CA . ASP A 1 394 ? 44.713 7.388 13.394 1.00 84.88 394 ASP A CA 1
ATOM 2999 C C . ASP A 1 394 ? 43.535 6.449 13.055 1.00 84.88 394 ASP A C 1
ATOM 3001 O O . ASP A 1 394 ? 43.679 5.488 12.300 1.00 84.88 394 ASP A O 1
ATOM 3005 N N . LEU A 1 395 ? 42.361 6.687 13.652 1.00 84.94 395 LEU A N 1
ATOM 3006 C CA . LEU A 1 395 ? 41.185 5.830 13.517 1.00 84.94 395 LEU A CA 1
ATOM 3007 C C . LEU A 1 395 ? 40.219 6.378 12.461 1.00 84.94 395 LEU A C 1
ATOM 3009 O O . LEU A 1 395 ? 39.668 7.471 12.616 1.00 84.94 395 LEU A O 1
ATOM 3013 N N . VAL A 1 396 ? 39.956 5.571 11.430 1.00 86.06 396 VAL A N 1
ATOM 3014 C CA . VAL A 1 396 ? 38.913 5.830 10.426 1.00 86.06 396 VAL A CA 1
ATOM 3015 C C . VAL A 1 396 ? 37.551 5.851 11.115 1.00 86.06 396 VAL A C 1
ATOM 3017 O O . VAL A 1 396 ? 37.194 4.907 11.824 1.00 86.06 396 VAL A O 1
ATOM 3020 N N . CYS A 1 397 ? 36.813 6.950 10.950 1.00 87.81 397 CYS A N 1
ATOM 3021 C CA . CYS A 1 397 ? 35.515 7.184 11.587 1.00 87.81 397 CYS A CA 1
ATOM 3022 C C . CYS A 1 397 ? 35.530 6.891 13.095 1.00 87.81 397 CYS A C 1
ATOM 3024 O O . CYS A 1 397 ? 34.637 6.224 13.625 1.00 87.81 397 CYS A O 1
ATOM 3026 N N . SER A 1 398 ? 36.611 7.311 13.767 1.00 87.25 398 SER A N 1
ATOM 3027 C CA . SER A 1 398 ? 36.847 7.113 15.205 1.00 87.25 398 SER A CA 1
ATOM 3028 C C . SER A 1 398 ? 36.771 5.645 15.667 1.00 87.25 398 SER A C 1
ATOM 3030 O O . SER A 1 398 ? 36.640 5.362 16.858 1.00 87.25 398 SER A O 1
ATOM 3032 N N . GLY A 1 399 ? 36.847 4.683 14.737 1.00 86.38 399 GLY A N 1
ATOM 3033 C CA . GLY A 1 399 ? 36.642 3.256 14.993 1.00 86.38 399 GLY A CA 1
ATOM 3034 C C . GLY A 1 399 ? 35.196 2.876 15.344 1.00 86.38 399 GLY A C 1
ATOM 3035 O O . GLY A 1 399 ? 34.971 1.799 15.898 1.00 86.38 399 GLY A O 1
ATOM 3036 N N . LYS A 1 400 ? 34.221 3.757 15.079 1.00 88.31 400 LYS A N 1
ATOM 3037 C CA . LYS A 1 400 ? 32.788 3.605 15.417 1.00 88.31 400 LYS A CA 1
ATOM 3038 C C . LYS A 1 400 ? 31.877 3.569 14.187 1.00 88.31 400 LYS A C 1
ATOM 3040 O O . LYS A 1 400 ? 30.657 3.653 14.304 1.00 88.31 400 LYS A O 1
ATOM 3045 N N . GLY A 1 401 ? 32.476 3.412 13.016 1.00 87.56 401 GLY A N 1
ATOM 3046 C CA . GLY A 1 401 ? 31.808 3.345 11.728 1.00 87.56 401 GLY A CA 1
ATOM 3047 C C . GLY A 1 401 ? 32.775 2.875 10.652 1.00 87.56 401 GLY A C 1
ATOM 3048 O O . GLY A 1 401 ? 33.874 2.407 10.956 1.00 87.56 401 GLY A O 1
ATOM 3049 N N . TYR A 1 402 ? 32.373 3.026 9.398 1.00 88.38 402 TYR A N 1
ATOM 3050 C CA . TYR A 1 402 ? 33.242 2.805 8.245 1.00 88.38 402 TYR A CA 1
ATOM 3051 C C . TYR A 1 402 ? 33.179 4.007 7.300 1.00 88.38 402 TYR A C 1
ATOM 3053 O O . TYR A 1 402 ? 32.197 4.750 7.290 1.00 88.38 402 TYR A O 1
ATOM 3061 N N . CYS A 1 403 ? 34.246 4.224 6.534 1.00 85.94 403 CYS A N 1
ATOM 3062 C CA . CYS A 1 403 ? 34.287 5.282 5.532 1.00 85.94 403 CYS A CA 1
ATOM 3063 C C . CYS A 1 403 ? 33.611 4.791 4.251 1.00 85.94 403 CYS A C 1
ATOM 3065 O O . CYS A 1 403 ? 34.022 3.790 3.672 1.00 85.94 403 CYS A O 1
ATOM 3067 N N . ASP A 1 404 ? 32.585 5.503 3.809 1.00 86.25 404 ASP A N 1
ATOM 3068 C CA . ASP A 1 404 ? 31.901 5.283 2.543 1.00 86.25 404 ASP A CA 1
ATOM 3069 C C . ASP A 1 404 ? 32.205 6.466 1.620 1.00 86.25 404 ASP A C 1
ATOM 3071 O O . ASP A 1 404 ? 31.680 7.568 1.802 1.00 86.25 404 ASP A O 1
ATOM 3075 N N . CYS A 1 405 ? 33.120 6.259 0.670 1.00 83.12 405 CYS A N 1
ATOM 3076 C CA . CYS A 1 405 ? 33.473 7.228 -0.373 1.00 83.12 405 CYS A CA 1
ATOM 3077 C C . CYS A 1 405 ? 33.814 8.642 0.163 1.00 83.12 405 CYS A C 1
ATOM 3079 O O . CYS A 1 405 ? 33.311 9.656 -0.322 1.00 83.12 405 CYS A O 1
ATOM 3081 N N . GLY A 1 406 ? 34.643 8.719 1.213 1.00 80.25 406 GLY A N 1
ATOM 3082 C CA . GLY A 1 406 ? 35.053 9.981 1.846 1.00 80.25 406 GLY A CA 1
ATOM 3083 C C . GLY A 1 406 ? 34.081 10.541 2.895 1.00 80.25 406 GLY A C 1
ATOM 3084 O O . GLY A 1 406 ? 34.335 11.616 3.437 1.00 80.25 406 GLY A O 1
ATOM 3085 N N . THR A 1 407 ? 32.997 9.825 3.215 1.00 83.69 407 THR A N 1
ATOM 3086 C CA . THR A 1 407 ? 32.038 10.190 4.272 1.00 83.69 407 THR A CA 1
ATOM 3087 C C . THR A 1 407 ? 31.902 9.068 5.298 1.00 83.69 407 THR A C 1
ATOM 3089 O O . THR A 1 407 ? 31.715 7.911 4.937 1.00 83.69 407 THR A O 1
ATOM 3092 N N . CYS A 1 408 ? 31.945 9.384 6.591 1.00 86.12 408 CYS A N 1
ATOM 3093 C CA . CYS A 1 408 ? 31.759 8.373 7.629 1.00 86.12 408 CYS A CA 1
ATOM 3094 C C . CYS A 1 408 ? 30.301 7.913 7.753 1.00 86.12 408 CYS A C 1
ATOM 3096 O O . CYS A 1 408 ? 29.391 8.726 7.917 1.00 86.12 408 CYS A O 1
ATOM 3098 N N . LYS A 1 409 ? 30.090 6.594 7.720 1.00 89.38 409 LYS A N 1
ATOM 3099 C CA . LYS A 1 409 ? 28.833 5.928 8.074 1.00 89.38 409 LYS A CA 1
ATOM 3100 C C . LYS A 1 409 ? 28.959 5.377 9.487 1.00 89.38 409 LYS A C 1
ATOM 3102 O O . LYS A 1 409 ? 29.685 4.408 9.724 1.00 89.38 409 LYS A O 1
ATOM 3107 N N . CYS A 1 410 ? 28.293 6.038 10.423 1.00 86.06 410 CYS A N 1
ATOM 3108 C CA . CYS A 1 410 ? 28.372 5.715 11.839 1.00 86.06 410 CYS A CA 1
ATOM 3109 C C . CYS A 1 410 ? 27.473 4.535 12.203 1.00 86.06 410 CYS A C 1
ATOM 3111 O O . CYS A 1 410 ? 26.521 4.207 11.498 1.00 86.06 410 CYS A O 1
ATOM 3113 N N . ASN A 1 411 ? 27.814 3.845 13.289 1.00 81.19 411 ASN A N 1
ATOM 3114 C CA . ASN A 1 411 ? 26.996 2.756 13.797 1.00 81.19 411 ASN A CA 1
ATOM 3115 C C . ASN A 1 411 ? 25.793 3.308 14.585 1.00 81.19 411 ASN A C 1
ATOM 3117 O O . ASN A 1 411 ? 25.883 3.533 15.796 1.00 81.19 411 ASN A O 1
ATOM 3121 N N . ASP A 1 412 ? 24.668 3.471 13.887 1.00 67.06 412 ASP A N 1
ATOM 3122 C CA . ASP A 1 412 ? 23.418 4.021 14.430 1.00 67.06 412 ASP A CA 1
ATOM 3123 C C . ASP A 1 412 ? 22.842 3.180 15.581 1.00 67.06 412 ASP A C 1
ATOM 3125 O O . ASP A 1 412 ? 22.264 3.718 16.520 1.00 67.06 412 ASP A O 1
ATOM 3129 N N . THR A 1 413 ? 23.067 1.859 15.589 1.00 67.69 413 THR A N 1
ATOM 3130 C CA . THR A 1 413 ? 22.596 0.963 16.667 1.00 67.69 413 THR A CA 1
ATOM 3131 C C . THR A 1 413 ? 23.175 1.296 18.043 1.00 67.69 413 THR A C 1
ATOM 3133 O O . THR A 1 413 ? 22.600 0.918 19.061 1.00 67.69 413 THR A O 1
ATOM 3136 N N . LEU A 1 414 ? 24.325 1.971 18.081 1.00 63.56 414 LEU A N 1
ATOM 3137 C CA . LEU A 1 414 ? 24.968 2.439 19.309 1.00 63.56 414 LEU A CA 1
ATOM 3138 C C . LEU A 1 414 ? 24.847 3.964 19.479 1.00 63.56 414 LEU A C 1
ATOM 3140 O O . LEU A 1 414 ? 25.429 4.522 20.408 1.00 63.56 414 LEU A O 1
ATOM 3144 N N . GLY A 1 415 ? 24.090 4.625 18.597 1.00 69.00 415 GLY A N 1
ATOM 3145 C CA . GLY A 1 415 ? 23.830 6.058 18.634 1.00 69.00 415 GLY A CA 1
ATOM 3146 C C . GLY A 1 415 ? 25.064 6.922 18.374 1.00 69.00 415 GLY A C 1
ATOM 3147 O O . GLY A 1 415 ? 25.150 8.005 18.943 1.00 69.00 415 GLY A O 1
ATOM 3148 N N . PHE A 1 416 ? 26.041 6.457 17.584 1.00 78.50 416 PHE A N 1
ATOM 3149 C CA . PHE A 1 416 ? 27.203 7.277 17.218 1.00 78.50 416 PHE A CA 1
ATOM 3150 C C . PHE A 1 416 ? 26.895 8.174 16.017 1.00 78.50 416 PHE A C 1
ATOM 3152 O O . PHE A 1 416 ? 26.320 7.716 15.035 1.00 78.50 416 PHE A O 1
ATOM 3159 N N . PHE A 1 417 ? 27.326 9.431 16.068 1.00 74.88 417 PHE A N 1
ATOM 3160 C CA . PHE A 1 417 ? 27.128 10.432 15.019 1.00 74.88 417 PHE A CA 1
ATOM 3161 C C . PHE A 1 417 ? 28.304 11.428 14.982 1.00 74.88 417 PHE A C 1
ATOM 3163 O O . PHE A 1 417 ? 29.294 11.263 15.693 1.00 74.88 417 PHE A O 1
ATOM 3170 N N . GLY A 1 418 ? 28.234 12.443 14.119 1.00 72.44 418 GLY A N 1
ATOM 3171 C CA . GLY A 1 418 ? 29.326 13.397 13.882 1.00 72.44 418 GLY A CA 1
ATOM 3172 C C . GLY A 1 418 ? 30.072 13.127 12.573 1.00 72.44 418 GLY A C 1
ATOM 3173 O O . GLY A 1 418 ? 29.835 12.123 11.898 1.00 72.44 418 GLY A O 1
ATOM 3174 N N . LYS A 1 419 ? 30.961 14.045 12.174 1.00 81.38 419 LYS A N 1
ATOM 3175 C CA . LYS A 1 419 ? 31.652 13.977 10.869 1.00 81.38 419 LYS A CA 1
ATOM 3176 C C . LYS A 1 419 ? 32.568 12.752 10.765 1.00 81.38 419 LYS A C 1
ATOM 3178 O O . LYS A 1 419 ? 32.773 12.222 9.675 1.00 81.38 419 LYS A O 1
ATOM 3183 N N . TYR A 1 420 ? 33.103 12.323 11.899 1.00 86.44 420 TYR A N 1
ATOM 3184 C CA . TYR A 1 420 ? 34.024 11.211 12.073 1.00 86.44 420 TYR A CA 1
ATOM 3185 C C . TYR A 1 420 ? 33.479 10.168 13.065 1.00 86.44 420 TYR A C 1
ATOM 3187 O O . TYR A 1 420 ? 34.267 9.395 13.602 1.00 86.44 420 TYR A O 1
ATOM 3195 N N . CYS A 1 421 ? 32.164 10.126 13.321 1.00 84.88 421 CYS A N 1
ATOM 3196 C CA . CYS A 1 421 ? 31.521 9.252 14.321 1.00 84.88 421 CYS A CA 1
ATOM 3197 C C . CYS A 1 421 ? 32.080 9.399 15.746 1.00 84.88 421 CYS A C 1
ATOM 3199 O O . CYS A 1 421 ? 32.166 8.433 16.507 1.00 84.88 421 CYS A O 1
ATOM 3201 N N . GLU A 1 422 ? 32.528 10.606 16.067 1.00 79.88 422 GLU A N 1
ATOM 3202 C CA . GLU A 1 422 ? 33.164 10.982 17.321 1.00 79.88 422 GLU A CA 1
ATOM 3203 C C . GLU A 1 422 ? 32.158 11.248 18.450 1.00 79.88 422 GLU A C 1
ATOM 3205 O O . GLU A 1 422 ? 32.532 11.209 19.621 1.00 79.88 422 GLU A O 1
ATOM 3210 N N . GLU A 1 423 ? 30.889 11.498 18.116 1.00 72.00 423 GLU A N 1
ATOM 3211 C CA . GLU A 1 423 ? 29.832 11.831 19.072 1.00 72.00 423 GLU A CA 1
ATOM 3212 C C . GLU A 1 423 ? 28.921 10.624 19.343 1.00 72.00 423 GLU A C 1
ATOM 3214 O O . GLU A 1 423 ? 28.757 9.754 18.490 1.00 72.00 423 GLU A O 1
ATOM 3219 N N . CYS A 1 424 ? 28.345 10.535 20.546 1.00 73.75 424 CYS A N 1
ATOM 3220 C CA . CYS A 1 424 ? 27.555 9.383 20.985 1.00 73.75 424 CYS A CA 1
ATOM 3221 C C . CYS A 1 424 ? 26.343 9.801 21.817 1.00 73.75 424 CYS A C 1
ATOM 3223 O O . CYS A 1 424 ? 26.481 10.347 22.912 1.00 73.75 424 CYS A O 1
ATOM 3225 N N . SER A 1 425 ? 25.163 9.430 21.334 1.00 63.03 425 SER A N 1
ATOM 3226 C CA . SER A 1 425 ? 23.868 9.642 21.970 1.00 63.03 425 SER A CA 1
ATOM 3227 C C . SER A 1 425 ? 23.761 8.962 23.343 1.00 63.03 425 SER A C 1
ATOM 3229 O O . SER A 1 425 ? 23.255 9.540 24.298 1.00 63.03 425 SER A O 1
ATOM 3231 N N . ALA A 1 426 ? 24.265 7.734 23.489 1.00 61.28 426 ALA A N 1
ATOM 3232 C CA . ALA A 1 426 ? 24.064 6.923 24.696 1.00 61.28 426 ALA A CA 1
ATOM 3233 C C . ALA A 1 426 ? 25.207 7.006 25.731 1.00 61.28 426 ALA A C 1
ATOM 3235 O O . ALA A 1 426 ? 25.108 6.412 26.804 1.00 61.28 426 ALA A O 1
ATOM 3236 N N . CYS A 1 427 ? 26.304 7.710 25.434 1.00 61.50 427 CYS A N 1
ATOM 3237 C CA . CYS A 1 427 ? 27.551 7.608 26.205 1.00 61.50 427 CYS A CA 1
ATOM 3238 C C . CYS A 1 427 ? 27.630 8.539 27.434 1.00 61.50 427 CYS A C 1
ATOM 3240 O O . CYS A 1 427 ? 28.696 8.676 28.027 1.00 61.50 427 CYS A O 1
ATOM 3242 N N . GLY A 1 428 ? 26.518 9.145 27.861 1.00 54.34 428 GLY A N 1
ATOM 3243 C CA . GLY A 1 428 ? 26.391 9.830 29.159 1.00 54.34 428 GLY A CA 1
ATOM 3244 C C . GLY A 1 428 ? 27.076 11.199 29.283 1.00 54.34 428 GLY A C 1
ATOM 3245 O O . GLY A 1 428 ? 26.692 11.978 30.150 1.00 54.34 428 GLY A O 1
ATOM 3246 N N . GLU A 1 429 ? 28.011 11.539 28.396 1.00 55.72 429 GLU A N 1
ATOM 3247 C CA . GLU A 1 429 ? 28.656 12.860 28.304 1.00 55.72 429 GLU A CA 1
ATOM 3248 C C . GLU A 1 429 ? 28.149 13.655 27.091 1.00 55.72 429 GLU A C 1
ATOM 3250 O O . GLU A 1 429 ? 28.911 14.250 26.335 1.00 55.72 429 GLU A O 1
ATOM 3255 N N . GLY A 1 430 ? 26.834 13.632 26.873 1.00 63.88 430 GLY A N 1
ATOM 3256 C CA . GLY A 1 430 ? 26.200 14.474 25.864 1.00 63.88 430 GLY A CA 1
ATOM 3257 C C . GLY A 1 430 ? 26.388 15.974 26.145 1.00 63.88 430 GLY A C 1
ATOM 3258 O O . GLY A 1 430 ? 26.871 16.386 27.200 1.00 63.88 430 GLY A O 1
ATOM 3259 N N . LYS A 1 431 ? 25.912 16.831 25.241 1.00 74.56 431 LYS A N 1
ATOM 3260 C CA . LYS A 1 431 ? 26.060 18.296 25.354 1.00 74.56 431 LYS A CA 1
ATOM 3261 C C . LYS A 1 431 ? 25.124 18.966 26.370 1.00 74.56 431 LYS A C 1
ATOM 3263 O O . LYS A 1 431 ? 25.051 20.192 26.424 1.00 74.56 431 LYS A O 1
ATOM 3268 N N . CYS A 1 432 ? 24.433 18.198 27.219 1.00 79.88 432 CYS A N 1
ATOM 3269 C CA . CYS A 1 432 ? 23.542 18.750 28.245 1.00 79.88 432 CYS A CA 1
ATOM 3270 C C . CYS A 1 432 ? 24.265 19.758 29.152 1.00 79.88 432 CYS A C 1
ATOM 3272 O O . CYS A 1 432 ? 23.735 20.839 29.391 1.00 79.88 432 CYS A O 1
ATOM 3274 N N . ASN A 1 433 ? 25.493 19.450 29.591 1.00 77.19 433 ASN A N 1
ATOM 3275 C CA . ASN A 1 433 ? 26.273 20.345 30.456 1.00 77.19 433 ASN A CA 1
ATOM 3276 C C . ASN A 1 433 ? 26.774 21.599 29.726 1.00 77.19 433 ASN A C 1
ATOM 3278 O O . ASN A 1 433 ? 26.960 22.633 30.356 1.00 77.19 433 ASN A O 1
ATOM 3282 N N . GLU A 1 434 ? 26.985 21.519 28.410 1.00 77.31 434 GLU A N 1
ATOM 3283 C CA . GLU A 1 434 ? 27.391 22.664 27.588 1.00 77.31 434 GLU A CA 1
ATOM 3284 C C . GLU A 1 434 ? 26.229 23.653 27.408 1.00 77.31 434 GLU A C 1
ATOM 3286 O O . GLU A 1 434 ? 26.426 24.867 27.439 1.00 77.31 434 GLU A O 1
ATOM 3291 N N . TYR A 1 435 ? 25.005 23.137 27.256 1.00 83.69 435 TYR A N 1
ATOM 3292 C CA . TYR A 1 435 ? 23.821 23.952 26.979 1.00 83.69 435 TYR A CA 1
ATOM 3293 C C . TYR A 1 435 ? 23.001 24.322 28.219 1.00 83.69 435 TYR A C 1
ATOM 3295 O O . TYR A 1 435 ? 22.280 25.317 28.170 1.00 83.69 435 TYR A O 1
ATOM 3303 N N . GLY A 1 436 ? 23.116 23.586 29.328 1.00 82.44 436 GLY A N 1
ATOM 3304 C CA . GLY A 1 436 ? 22.289 23.756 30.528 1.00 82.44 436 GLY A CA 1
ATOM 3305 C C . GLY A 1 436 ? 22.309 25.176 31.098 1.00 82.44 436 GLY A C 1
ATOM 3306 O O . GLY A 1 436 ? 21.251 25.795 31.234 1.00 82.44 436 GLY A O 1
ATOM 3307 N N . ASP A 1 437 ? 23.503 25.727 31.337 1.00 82.56 437 ASP A N 1
ATOM 3308 C CA . ASP A 1 437 ? 23.676 27.083 31.885 1.00 82.56 437 ASP A CA 1
ATOM 3309 C C . ASP A 1 437 ? 23.109 28.162 30.945 1.00 82.56 437 ASP A C 1
ATOM 3311 O O . ASP A 1 437 ? 22.480 29.133 31.377 1.00 82.56 437 ASP A O 1
ATOM 3315 N N . CYS A 1 438 ? 23.296 27.981 29.636 1.00 82.75 438 CYS A N 1
ATOM 3316 C CA . CYS A 1 438 ? 22.813 28.913 28.622 1.00 82.75 438 CYS A CA 1
ATOM 3317 C C . CYS A 1 438 ? 21.287 28.854 28.460 1.00 82.75 438 CYS A C 1
ATOM 3319 O O . CYS A 1 438 ? 20.642 29.898 28.341 1.00 82.75 438 CYS A O 1
ATOM 3321 N N . VAL A 1 439 ? 20.696 27.654 28.489 1.00 86.00 439 VAL A N 1
ATOM 3322 C CA . VAL A 1 439 ? 19.240 27.453 28.423 1.00 86.00 439 VAL A CA 1
ATOM 3323 C C . VAL A 1 439 ? 18.563 28.055 29.651 1.00 86.00 439 VAL A C 1
ATOM 3325 O O . VAL A 1 439 ? 17.577 28.777 29.502 1.00 86.00 439 VAL A O 1
ATOM 3328 N N . GLN A 1 440 ? 19.107 27.835 30.853 1.00 84.31 440 GLN A N 1
ATOM 3329 C CA . GLN A 1 440 ? 18.555 28.404 32.084 1.00 84.31 440 GLN A CA 1
ATOM 3330 C C . GLN A 1 440 ? 18.532 29.939 32.045 1.00 84.31 440 GLN A C 1
ATOM 3332 O O . GLN A 1 440 ? 17.525 30.563 32.400 1.00 84.31 440 GLN A O 1
ATOM 3337 N N . CYS A 1 441 ? 19.609 30.545 31.543 1.00 81.38 441 CYS A N 1
ATOM 3338 C CA . CYS A 1 441 ? 19.691 31.990 31.406 1.00 81.38 441 CYS A CA 1
ATOM 3339 C C . CYS A 1 441 ? 18.691 32.547 30.379 1.00 81.38 441 CYS A C 1
ATOM 3341 O O . CYS A 1 441 ? 17.937 33.468 30.704 1.00 81.38 441 CYS A O 1
ATOM 3343 N N . PHE A 1 442 ? 18.661 32.012 29.152 1.00 80.44 442 PHE A N 1
ATOM 3344 C CA . PHE A 1 442 ? 17.823 32.569 28.084 1.00 80.44 442 PHE A CA 1
ATOM 3345 C C . PHE A 1 442 ? 16.331 32.285 28.275 1.00 80.44 442 PHE A C 1
ATOM 3347 O O . PHE A 1 442 ? 15.515 33.174 28.038 1.00 80.44 442 PHE A O 1
ATOM 3354 N N . ALA A 1 443 ? 15.967 31.073 28.700 1.00 80.94 443 ALA A N 1
ATOM 3355 C CA . ALA A 1 443 ? 14.569 30.654 28.776 1.00 80.94 443 ALA A CA 1
ATOM 3356 C C . ALA A 1 443 ? 13.893 31.035 30.102 1.00 80.94 443 ALA A C 1
ATOM 3358 O O . ALA A 1 443 ? 12.699 31.332 30.116 1.00 80.94 443 ALA A O 1
ATOM 3359 N N . PHE A 1 444 ? 14.639 31.049 31.214 1.00 80.75 444 PHE A N 1
ATOM 3360 C CA . PHE A 1 444 ? 14.063 31.194 32.558 1.00 80.75 444 PHE A CA 1
ATOM 3361 C C . PHE A 1 444 ? 14.637 32.361 33.368 1.00 80.75 444 PHE A C 1
ATOM 3363 O O . PHE A 1 444 ? 14.218 32.563 34.506 1.00 80.75 444 PHE A O 1
ATOM 3370 N N . SER A 1 445 ? 15.536 33.167 32.785 1.00 71.06 445 SER A N 1
ATOM 3371 C CA . SER A 1 445 ? 16.166 34.323 33.449 1.00 71.06 445 SER A CA 1
ATOM 3372 C C . SER A 1 445 ? 16.863 33.973 34.778 1.00 71.06 445 SER A C 1
ATOM 3374 O O . SER A 1 445 ? 16.885 34.794 35.695 1.00 71.06 445 SER A O 1
ATOM 3376 N N . GLY A 1 446 ? 17.410 32.756 34.892 1.00 65.56 446 GLY A N 1
ATOM 3377 C CA . GLY A 1 446 ? 18.077 32.232 36.093 1.00 65.56 446 GLY A CA 1
ATOM 3378 C C . GLY A 1 446 ? 19.466 31.643 35.805 1.00 65.56 446 GLY A C 1
ATOM 3379 O O . GLY A 1 446 ? 19.888 31.586 34.654 1.00 65.56 446 GLY A O 1
ATOM 3380 N N . GLY A 1 447 ? 20.175 31.198 36.849 1.00 62.94 447 GLY A N 1
ATOM 3381 C CA . GLY A 1 447 ? 21.480 30.521 36.752 1.00 62.94 447 GLY A CA 1
ATOM 3382 C C . GLY A 1 447 ? 22.640 31.240 37.472 1.00 62.94 447 GLY A C 1
ATOM 3383 O O . GLY A 1 447 ? 22.466 32.346 37.986 1.00 62.94 447 GLY A O 1
ATOM 3384 N N . PRO A 1 448 ? 23.843 30.631 37.515 1.00 57.03 448 PRO A N 1
ATOM 3385 C CA . PRO A 1 448 ? 24.995 31.110 38.294 1.00 57.03 448 PRO A CA 1
ATOM 3386 C C . PRO A 1 448 ? 25.718 32.337 37.702 1.00 57.03 448 PRO A C 1
ATOM 3388 O O . PRO A 1 448 ? 26.688 32.825 38.287 1.00 57.03 448 PRO A O 1
ATOM 3391 N N . THR A 1 449 ? 25.284 32.853 36.546 1.00 57.56 449 THR A N 1
ATOM 3392 C CA . THR A 1 449 ? 25.943 33.963 35.836 1.00 57.56 449 THR A CA 1
ATOM 3393 C C . THR A 1 449 ? 25.037 35.191 35.716 1.00 57.56 449 THR A C 1
ATOM 3395 O O . THR A 1 449 ? 23.816 35.093 35.652 1.00 57.56 449 THR A O 1
ATOM 3398 N N . THR A 1 450 ? 25.628 36.389 35.703 1.00 64.94 450 THR A N 1
ATOM 3399 C CA . THR A 1 450 ? 24.886 37.641 35.491 1.00 64.94 450 THR A CA 1
ATOM 3400 C C . THR A 1 450 ? 24.369 37.737 34.048 1.00 64.94 450 THR A C 1
ATOM 3402 O O . THR A 1 450 ? 25.009 37.230 33.126 1.00 64.94 450 THR A O 1
ATOM 3405 N N . ILE A 1 451 ? 23.248 38.444 33.829 1.00 65.44 451 ILE A N 1
ATOM 3406 C CA . ILE A 1 451 ? 22.608 38.627 32.503 1.00 65.44 451 ILE A CA 1
ATOM 3407 C C . ILE A 1 451 ? 23.619 39.083 31.425 1.00 65.44 451 ILE A C 1
ATOM 3409 O O . ILE A 1 451 ? 23.597 38.587 30.299 1.00 65.44 451 ILE A O 1
ATOM 3413 N N . GLU A 1 452 ? 24.561 39.967 31.775 1.00 66.81 452 GLU A N 1
ATOM 3414 C CA . GLU A 1 452 ? 25.621 40.442 30.866 1.00 66.81 452 GLU A CA 1
ATOM 3415 C C . GLU A 1 452 ? 26.666 39.363 30.520 1.00 66.81 452 GLU A C 1
ATOM 3417 O O . GLU A 1 452 ? 27.150 39.302 29.388 1.00 66.81 452 GLU A O 1
ATOM 3422 N N . SER A 1 453 ? 27.018 38.492 31.472 1.00 67.94 453 SER A N 1
ATOM 3423 C CA . SER A 1 453 ? 27.961 37.386 31.246 1.00 67.94 453 SER A CA 1
ATOM 3424 C C . SER A 1 453 ? 27.348 36.292 30.370 1.00 67.94 453 SER A C 1
ATOM 3426 O O . SER A 1 453 ? 28.039 35.695 29.544 1.00 67.94 453 SER A O 1
ATOM 3428 N N . CYS A 1 454 ? 26.048 36.056 30.523 1.00 71.25 454 CYS A N 1
ATOM 3429 C CA . CYS A 1 454 ? 25.307 35.082 29.738 1.00 71.25 454 CYS A CA 1
ATOM 3430 C C . CYS A 1 454 ? 25.209 35.473 28.256 1.00 71.25 454 CYS A C 1
ATOM 3432 O O . CYS A 1 454 ? 25.542 34.670 27.385 1.00 71.25 454 CYS A O 1
ATOM 3434 N N . GLN A 1 455 ? 24.860 36.728 27.945 1.00 70.00 455 GLN A N 1
ATOM 3435 C CA . GLN A 1 455 ? 24.785 37.193 26.552 1.00 70.00 455 GLN A CA 1
ATOM 3436 C C . GLN A 1 455 ? 26.129 37.090 25.817 1.00 70.00 455 GLN A C 1
ATOM 3438 O O . GLN A 1 455 ? 26.158 36.865 24.608 1.00 70.00 455 GLN A O 1
ATOM 3443 N N . LYS A 1 456 ? 27.249 37.227 26.537 1.00 72.25 456 LYS A N 1
ATOM 3444 C CA . LYS A 1 456 ? 28.594 37.130 25.961 1.00 72.25 456 LYS A CA 1
ATOM 3445 C C . LYS A 1 456 ? 29.023 35.681 25.710 1.00 72.25 456 LYS A C 1
ATOM 3447 O O . LYS A 1 456 ? 29.521 35.387 24.624 1.00 72.25 456 LYS A O 1
ATOM 3452 N N . ASN A 1 457 ? 28.815 34.790 26.681 1.00 69.62 457 ASN A N 1
ATOM 3453 C CA . ASN A 1 457 ? 29.285 33.400 26.612 1.00 69.62 457 ASN A CA 1
ATOM 3454 C C . ASN A 1 457 ? 28.349 32.477 25.817 1.00 69.62 457 ASN A C 1
ATOM 3456 O O . ASN A 1 457 ? 28.819 31.508 25.234 1.00 69.62 457 ASN A O 1
ATOM 3460 N N . CYS A 1 458 ? 27.057 32.800 25.734 1.00 74.12 458 CYS A N 1
ATOM 3461 C CA . CYS A 1 458 ? 26.042 31.965 25.086 1.00 74.12 458 CYS A CA 1
ATOM 3462 C C . CYS A 1 458 ? 25.509 32.572 23.771 1.00 74.12 458 CYS A C 1
ATOM 3464 O O . CYS A 1 458 ? 24.454 32.180 23.277 1.00 74.12 458 CYS A O 1
ATOM 3466 N N . SER A 1 459 ? 26.223 33.541 23.184 1.00 67.88 459 SER A N 1
ATOM 3467 C CA . SER A 1 459 ? 25.791 34.278 21.981 1.00 67.88 459 SER A CA 1
ATOM 3468 C C . SER A 1 459 ? 25.491 33.389 20.764 1.00 67.88 459 SER A C 1
ATOM 3470 O O . SER A 1 459 ? 24.628 33.739 19.960 1.00 67.88 459 SER A O 1
ATOM 3472 N N . ALA A 1 460 ? 26.136 32.222 20.661 1.00 66.25 460 ALA A N 1
ATOM 3473 C CA . ALA A 1 460 ? 25.912 31.243 19.595 1.00 66.25 460 ALA A CA 1
ATOM 3474 C C . ALA A 1 460 ? 24.514 30.588 19.626 1.00 66.25 460 ALA A C 1
ATOM 3476 O O . ALA A 1 460 ? 24.067 30.077 18.606 1.00 66.25 460 ALA A O 1
ATOM 3477 N N . LEU A 1 461 ? 23.813 30.623 20.767 1.00 68.56 461 LEU A N 1
ATOM 3478 C CA . LEU A 1 461 ? 22.536 29.925 20.985 1.00 68.56 461 LEU A CA 1
ATOM 3479 C C . LEU A 1 461 ? 21.300 30.805 20.767 1.00 68.56 461 LEU A C 1
ATOM 3481 O O . LEU A 1 461 ? 20.192 30.291 20.639 1.00 68.56 461 LEU A O 1
ATOM 3485 N N . ASN A 1 462 ? 21.474 32.127 20.693 1.00 62.78 462 ASN A N 1
ATOM 3486 C CA . ASN A 1 462 ? 20.371 33.095 20.690 1.00 62.78 462 ASN A CA 1
ATOM 3487 C C . ASN A 1 462 ? 19.404 32.931 19.493 1.00 62.78 462 ASN A C 1
ATOM 3489 O O . ASN A 1 462 ? 18.240 33.304 19.589 1.00 62.78 462 ASN A O 1
ATOM 3493 N N . ASN A 1 463 ? 19.871 32.341 18.385 1.00 61.88 463 ASN A N 1
ATOM 3494 C CA . ASN A 1 463 ? 19.073 32.112 17.172 1.00 61.88 463 ASN A CA 1
ATOM 3495 C C . ASN A 1 463 ? 18.677 30.637 16.948 1.00 61.88 463 ASN A C 1
ATOM 3497 O O . ASN A 1 463 ? 17.976 30.356 15.979 1.00 61.88 463 ASN A O 1
ATOM 3501 N N . SER A 1 464 ? 19.109 29.712 17.815 1.00 68.19 464 SER A N 1
ATOM 3502 C CA . SER A 1 464 ? 18.934 28.255 17.634 1.00 68.19 464 SER A CA 1
ATOM 3503 C C . SER A 1 464 ? 18.003 27.607 18.666 1.00 68.19 464 SER A C 1
ATOM 3505 O O . SER A 1 464 ? 17.835 26.387 18.655 1.00 68.19 464 SER A O 1
ATOM 3507 N N . LEU A 1 465 ? 17.400 28.407 19.554 1.00 79.62 465 LEU A N 1
ATOM 3508 C CA . LEU A 1 465 ? 16.450 27.942 20.566 1.00 79.62 465 LEU A CA 1
ATOM 3509 C C . LEU A 1 465 ? 15.022 27.909 20.011 1.00 79.62 465 LEU A C 1
ATOM 3511 O O . LEU A 1 465 ? 14.466 28.936 19.617 1.00 79.62 465 LEU A O 1
ATOM 3515 N N . LEU A 1 466 ? 14.414 26.729 20.045 1.00 84.50 466 LEU A N 1
ATOM 3516 C CA . LEU A 1 466 ? 12.992 26.508 19.799 1.00 84.50 466 LEU A CA 1
ATOM 3517 C C . LEU A 1 466 ? 12.260 26.334 21.134 1.00 84.50 466 LEU A C 1
ATOM 3519 O O . LEU A 1 466 ? 12.861 25.934 22.128 1.00 84.50 466 LEU A O 1
ATOM 3523 N N . TYR A 1 467 ? 10.966 26.648 21.175 1.00 87.00 467 TYR A N 1
ATOM 3524 C CA . TYR A 1 467 ? 10.167 26.595 22.403 1.00 87.00 467 TYR A CA 1
ATOM 3525 C C . TYR A 1 467 ? 8.863 25.834 22.177 1.00 87.00 467 TYR A C 1
ATOM 3527 O O . TYR A 1 467 ? 7.999 26.317 21.439 1.00 87.00 467 TYR A O 1
ATOM 3535 N N . GLU A 1 468 ? 8.693 24.728 22.896 1.00 88.25 468 GLU A N 1
ATOM 3536 C CA . GLU A 1 468 ? 7.547 23.817 22.794 1.00 88.25 468 GLU A CA 1
ATOM 3537 C C . GLU A 1 468 ? 6.848 23.626 24.149 1.00 88.25 468 GLU A C 1
ATOM 3539 O O . GLU A 1 468 ? 7.434 23.847 25.213 1.00 88.25 468 GLU A O 1
ATOM 3544 N N . ASP A 1 469 ? 5.578 23.218 24.126 1.00 85.81 469 ASP A N 1
ATOM 3545 C CA . ASP A 1 469 ? 4.816 22.925 25.353 1.00 85.81 469 ASP A CA 1
ATOM 3546 C C . ASP A 1 469 ? 5.185 21.550 25.941 1.00 85.81 469 ASP A C 1
ATOM 3548 O O . ASP A 1 469 ? 5.219 21.372 27.164 1.00 85.81 469 ASP A O 1
ATOM 3552 N N . ASN A 1 470 ? 5.511 20.584 25.077 1.00 85.38 470 ASN A N 1
ATOM 3553 C CA . ASN A 1 470 ? 5.986 19.251 25.432 1.00 85.38 470 ASN A CA 1
ATOM 3554 C C . ASN A 1 470 ? 7.186 18.842 24.559 1.00 85.38 470 ASN A C 1
ATOM 3556 O O . ASN A 1 470 ? 7.381 19.352 23.464 1.00 85.38 470 ASN A O 1
ATOM 3560 N N . LEU A 1 471 ? 8.013 17.923 25.060 1.00 86.88 471 LEU A N 1
ATOM 3561 C CA . LEU A 1 471 ? 9.221 17.460 24.358 1.00 86.88 471 LEU A CA 1
ATOM 3562 C C . LEU A 1 471 ? 9.078 16.032 23.806 1.00 86.88 471 LEU A C 1
ATOM 3564 O O . LEU A 1 471 ? 10.037 15.480 23.279 1.00 86.88 471 LEU A O 1
ATOM 3568 N N . GLU A 1 472 ? 7.889 15.426 23.903 1.00 84.25 472 GLU A N 1
ATOM 3569 C CA . GLU A 1 472 ? 7.642 14.036 23.480 1.00 84.25 472 GLU A CA 1
ATOM 3570 C C . GLU A 1 472 ? 7.917 13.823 21.986 1.00 84.25 472 GLU A C 1
ATOM 3572 O O . GLU A 1 472 ? 8.527 12.825 21.610 1.00 84.25 472 GLU A O 1
ATOM 3577 N N . THR A 1 473 ? 7.526 14.782 21.143 1.00 82.31 473 THR A N 1
ATOM 3578 C CA . THR A 1 473 ? 7.749 14.731 19.691 1.00 82.31 473 THR A CA 1
ATOM 3579 C C . THR A 1 473 ? 9.235 14.773 19.338 1.00 82.31 473 THR A C 1
ATOM 3581 O O . THR A 1 473 ? 9.677 14.030 18.468 1.00 82.31 473 THR A O 1
ATOM 3584 N N . GLU A 1 474 ? 10.017 15.601 20.033 1.00 80.25 474 GLU A N 1
ATOM 3585 C CA . GLU A 1 474 ? 11.464 15.711 19.813 1.00 80.25 474 GLU A CA 1
ATOM 3586 C C . GLU A 1 474 ? 12.188 14.445 20.279 1.00 80.25 474 GLU A C 1
ATOM 3588 O O . GLU A 1 474 ? 13.045 13.921 19.573 1.00 80.25 474 GLU A O 1
ATOM 3593 N N . ILE A 1 475 ? 11.794 13.896 21.431 1.00 78.19 475 ILE A N 1
ATOM 3594 C CA . ILE A 1 475 ? 12.333 12.630 21.950 1.00 78.19 475 ILE A CA 1
ATOM 3595 C C . ILE A 1 475 ? 12.019 11.474 20.989 1.00 78.19 475 ILE A C 1
ATOM 3597 O O . ILE A 1 475 ? 12.875 10.628 20.738 1.00 78.19 475 ILE A O 1
ATOM 3601 N N . ALA A 1 476 ? 10.821 11.452 20.394 1.00 75.50 476 ALA A N 1
ATOM 3602 C CA . ALA A 1 476 ? 10.458 10.477 19.364 1.00 75.50 476 ALA A CA 1
ATOM 3603 C C . ALA A 1 476 ? 11.291 10.617 18.072 1.00 75.50 476 ALA A C 1
ATOM 3605 O O . ALA A 1 476 ? 11.365 9.670 17.290 1.00 75.50 476 ALA A O 1
ATOM 3606 N N . GLN A 1 477 ? 11.930 11.771 17.857 1.00 77.00 477 GLN A N 1
ATOM 3607 C CA . GLN A 1 477 ? 12.852 12.052 16.752 1.00 77.00 477 GLN A CA 1
ATOM 3608 C C . GLN A 1 477 ? 14.332 11.935 17.163 1.00 77.00 477 GLN A C 1
ATOM 3610 O O . GLN A 1 477 ? 15.190 12.568 16.548 1.00 77.00 477 GLN A O 1
ATOM 3615 N N . ASP A 1 478 ? 14.635 11.132 18.187 1.00 71.38 478 ASP A N 1
ATOM 3616 C CA . ASP A 1 478 ? 15.996 10.871 18.683 1.00 71.38 478 ASP A CA 1
ATOM 3617 C C . ASP A 1 478 ? 16.712 12.120 19.244 1.00 71.38 478 ASP A C 1
ATOM 3619 O O . ASP A 1 478 ? 17.937 12.239 19.210 1.00 71.38 478 ASP A O 1
ATOM 3623 N N . ALA A 1 479 ? 15.950 13.091 19.765 1.00 79.81 479 ALA A N 1
ATOM 3624 C CA . ALA A 1 479 ? 16.517 14.217 20.502 1.00 79.81 479 ALA A CA 1
ATOM 3625 C C . ALA A 1 479 ? 16.823 13.835 21.960 1.00 79.81 479 ALA A C 1
ATOM 3627 O O . ALA A 1 479 ? 16.010 13.218 22.654 1.00 79.81 479 ALA A O 1
ATOM 3628 N N . HIS A 1 480 ? 17.980 14.271 22.460 1.00 81.75 480 HIS A N 1
ATOM 3629 C CA . HIS A 1 480 ? 18.422 13.987 23.828 1.00 81.75 480 HIS A CA 1
ATOM 3630 C C . HIS A 1 480 ? 17.756 14.895 24.837 1.00 81.75 480 HIS A C 1
ATOM 3632 O O . HIS A 1 480 ? 17.953 16.104 24.773 1.00 81.75 480 HIS A O 1
ATOM 3638 N N . LEU A 1 481 ? 17.031 14.317 25.797 1.00 86.94 481 LEU A N 1
ATOM 3639 C CA . LEU A 1 481 ? 16.404 15.049 26.895 1.00 86.94 481 LEU A CA 1
ATOM 3640 C C . LEU A 1 481 ? 17.415 15.376 28.001 1.00 86.94 481 LEU A C 1
ATOM 3642 O O . LEU A 1 481 ? 18.012 14.487 28.605 1.00 86.94 481 LEU A O 1
ATOM 3646 N N . CYS A 1 482 ? 17.527 16.659 28.319 1.00 87.44 482 CYS A N 1
ATOM 3647 C CA . CYS A 1 482 ? 18.279 17.191 29.441 1.00 87.44 482 CYS A CA 1
ATOM 3648 C C . CYS A 1 482 ? 17.307 17.762 30.485 1.00 87.44 482 CYS A C 1
ATOM 3650 O O . CYS A 1 482 ? 16.454 18.593 30.162 1.00 87.44 482 CYS A O 1
ATOM 3652 N N . THR A 1 483 ? 17.465 17.350 31.744 1.00 87.94 483 THR A N 1
ATOM 3653 C CA . THR A 1 483 ? 16.645 17.809 32.874 1.00 87.94 483 THR A CA 1
ATOM 3654 C C . THR A 1 483 ? 17.539 18.371 33.966 1.00 87.94 483 THR A C 1
ATOM 3656 O O . THR A 1 483 ? 18.447 17.690 34.441 1.00 87.94 483 THR A O 1
ATOM 3659 N N . TYR A 1 484 ? 17.249 19.597 34.391 1.00 86.06 484 TYR A N 1
ATOM 3660 C CA . TYR A 1 484 ? 17.993 20.304 35.429 1.00 86.06 484 TYR A CA 1
ATOM 3661 C C . TYR A 1 484 ? 17.044 20.897 36.468 1.00 86.06 484 TYR A C 1
ATOM 3663 O O . TYR A 1 484 ? 15.888 21.203 36.180 1.00 86.06 484 TYR A O 1
ATOM 3671 N N . THR A 1 485 ? 17.547 21.069 37.687 1.00 83.94 485 THR A N 1
ATOM 3672 C CA . THR A 1 485 ? 16.832 21.754 38.766 1.00 83.94 485 THR A CA 1
ATOM 3673 C C . THR A 1 485 ? 17.185 23.233 38.734 1.00 83.94 485 THR A C 1
ATOM 3675 O O . THR A 1 485 ? 18.362 23.582 38.768 1.00 83.94 485 THR A O 1
ATOM 3678 N N . ASP A 1 486 ? 16.184 24.107 38.698 1.00 81.31 486 ASP A N 1
ATOM 3679 C CA . ASP A 1 486 ? 16.404 25.538 38.868 1.00 81.31 486 ASP A CA 1
ATOM 3680 C C . ASP A 1 486 ? 16.583 25.859 40.357 1.00 81.31 486 ASP A C 1
ATOM 3682 O O . ASP A 1 486 ? 15.708 25.600 41.185 1.00 81.31 486 ASP A O 1
ATOM 3686 N N . GLU A 1 487 ? 17.735 26.425 40.708 1.00 75.31 487 GLU A N 1
ATOM 3687 C CA . GLU A 1 487 ? 18.080 26.771 42.087 1.00 75.31 487 GLU A CA 1
ATOM 3688 C C . GLU A 1 487 ? 17.181 27.872 42.681 1.00 75.31 487 GLU A C 1
ATOM 3690 O O . GLU A 1 487 ? 17.080 27.978 43.903 1.00 75.31 487 GLU A O 1
ATOM 3695 N N . ASN A 1 488 ? 16.509 28.681 41.850 1.00 73.69 488 ASN A N 1
ATOM 3696 C CA . ASN A 1 488 ? 15.686 29.800 42.323 1.00 73.69 488 ASN A CA 1
ATOM 3697 C C . ASN A 1 488 ? 14.327 29.366 42.889 1.00 73.69 488 ASN A C 1
ATOM 3699 O O . ASN A 1 488 ? 13.848 29.957 43.858 1.00 73.69 488 ASN A O 1
ATOM 3703 N N . ASP A 1 489 ? 13.683 28.375 42.270 1.00 77.50 489 ASP A N 1
ATOM 3704 C CA . ASP A 1 489 ? 12.330 27.922 42.622 1.00 77.50 489 ASP A CA 1
ATOM 3705 C C . ASP A 1 489 ? 12.252 26.423 42.964 1.00 77.50 489 ASP A C 1
ATOM 3707 O O . ASP A 1 489 ? 11.206 25.949 43.411 1.00 77.50 489 ASP A O 1
ATOM 3711 N N . GLY A 1 490 ? 13.356 25.681 42.823 1.00 75.25 490 GLY A N 1
ATOM 3712 C CA . GLY A 1 490 ? 13.427 24.246 43.095 1.00 75.25 490 GLY A CA 1
ATOM 3713 C C . GLY A 1 490 ? 12.653 23.390 42.090 1.00 75.25 490 GLY A C 1
ATOM 3714 O O . GLY A 1 490 ? 12.466 22.195 42.333 1.00 75.25 490 GLY A O 1
ATOM 3715 N N . CYS A 1 491 ? 12.179 23.975 40.987 1.00 85.62 491 CYS A N 1
ATOM 3716 C CA . CYS A 1 491 ? 11.448 23.265 39.947 1.00 85.62 491 CYS A CA 1
ATOM 3717 C C . CYS A 1 491 ? 12.398 22.679 38.897 1.00 85.62 491 CYS A C 1
ATOM 3719 O O . CYS A 1 491 ? 13.509 23.162 38.691 1.00 85.62 491 CYS A O 1
ATOM 3721 N N . LEU A 1 492 ? 11.947 21.635 38.201 1.00 86.94 492 LEU A N 1
ATOM 3722 C CA . LEU A 1 492 ? 12.708 21.029 37.110 1.00 86.94 492 LEU A CA 1
ATOM 3723 C C . LEU A 1 492 ? 12.406 21.748 35.793 1.00 86.94 492 LEU A C 1
ATOM 3725 O O . LEU A 1 492 ? 11.236 21.946 35.453 1.00 86.94 492 LEU A O 1
ATOM 3729 N N . PHE A 1 493 ? 13.439 22.099 35.034 1.00 89.69 493 PHE A N 1
ATOM 3730 C CA . PHE A 1 493 ? 13.308 22.550 33.653 1.00 89.69 493 PHE A CA 1
ATOM 3731 C C . PHE A 1 493 ? 13.910 21.523 32.694 1.00 89.69 493 PHE A C 1
ATOM 3733 O O . PHE A 1 493 ? 14.919 20.883 32.994 1.00 89.69 493 PHE A O 1
ATOM 3740 N N . ASN A 1 494 ? 13.268 21.380 31.536 1.00 91.06 494 ASN A N 1
ATOM 3741 C CA . ASN A 1 494 ? 13.610 20.382 30.533 1.00 91.06 494 ASN A CA 1
ATOM 3742 C C . ASN A 1 494 ? 13.906 21.049 29.191 1.00 91.06 494 ASN A C 1
ATOM 3744 O O . ASN A 1 494 ? 13.208 21.981 28.781 1.00 91.06 494 ASN A O 1
ATOM 3748 N N . PHE A 1 495 ? 14.896 20.528 28.480 1.00 90.69 495 PHE A N 1
ATOM 3749 C CA . PHE A 1 495 ? 15.159 20.865 27.085 1.00 90.69 495 PHE A CA 1
ATOM 3750 C C . PHE A 1 495 ? 15.713 19.648 26.351 1.00 90.69 495 PHE A C 1
ATOM 3752 O O . PHE A 1 495 ? 16.261 18.745 26.979 1.00 90.69 495 PHE A O 1
ATOM 3759 N N . THR A 1 496 ? 15.581 19.617 25.031 1.00 89.00 496 THR A N 1
ATOM 3760 C CA . THR A 1 496 ? 16.217 18.616 24.178 1.00 89.00 496 THR A CA 1
ATOM 3761 C C . THR A 1 496 ? 17.256 19.241 23.261 1.00 89.00 496 THR A C 1
ATOM 3763 O O . THR A 1 496 ? 17.191 20.435 22.968 1.00 89.00 496 THR A O 1
ATOM 3766 N N . TYR A 1 497 ? 18.209 18.441 22.782 1.00 86.06 497 TYR A N 1
ATOM 3767 C CA . TYR A 1 497 ? 19.069 18.824 21.663 1.00 86.06 497 TYR A CA 1
ATOM 3768 C C . TYR A 1 497 ? 19.204 17.693 20.640 1.00 86.06 497 TYR A C 1
ATOM 3770 O O . TYR A 1 497 ? 19.195 16.512 20.996 1.00 86.06 497 TYR A O 1
ATOM 3778 N N . ARG A 1 498 ? 19.328 18.056 19.360 1.00 83.00 498 ARG A N 1
ATOM 3779 C CA . ARG A 1 498 ? 19.458 17.113 18.240 1.00 83.00 498 ARG A CA 1
ATOM 3780 C C . ARG A 1 498 ? 20.397 17.653 17.167 1.00 83.00 498 ARG A C 1
ATOM 3782 O O . ARG A 1 498 ? 20.357 18.841 16.850 1.00 83.00 498 ARG A O 1
ATOM 3789 N N . TYR A 1 499 ? 21.214 16.776 16.585 1.00 75.88 499 TYR A N 1
ATOM 3790 C CA . TYR A 1 499 ? 22.100 17.127 15.475 1.00 75.88 499 TYR A CA 1
ATOM 3791 C C . TYR A 1 499 ? 21.353 17.113 14.134 1.00 75.88 499 TYR A C 1
ATOM 3793 O O . TYR A 1 499 ? 20.593 16.186 13.835 1.00 75.88 499 TYR A O 1
ATOM 3801 N N . ARG A 1 500 ? 21.564 18.134 13.299 1.00 74.75 500 ARG A N 1
ATOM 3802 C CA . ARG A 1 500 ? 20.971 18.233 11.960 1.00 74.75 500 ARG A CA 1
ATOM 3803 C C . ARG A 1 500 ? 22.030 17.936 10.899 1.00 74.75 500 ARG A C 1
ATOM 3805 O O . ARG A 1 500 ? 22.793 18.809 10.499 1.00 74.75 500 ARG A O 1
ATOM 3812 N N . HIS A 1 501 ? 22.022 16.712 10.369 1.00 64.06 501 HIS A N 1
ATOM 3813 C CA . HIS A 1 501 ? 23.010 16.242 9.383 1.00 64.06 501 HIS A CA 1
ATOM 3814 C C . HIS A 1 501 ? 23.133 17.105 8.113 1.00 64.06 501 HIS A C 1
ATOM 3816 O O . HIS A 1 501 ? 24.206 17.153 7.523 1.00 64.06 501 HIS A O 1
ATOM 3822 N N . GLN A 1 502 ? 22.056 17.771 7.676 1.00 61.12 502 GLN A N 1
ATOM 3823 C CA . GLN A 1 502 ? 22.058 18.578 6.447 1.00 61.12 502 GLN A CA 1
ATOM 3824 C C . GLN A 1 502 ? 22.768 19.931 6.602 1.00 61.12 502 GLN A C 1
ATOM 3826 O O . GLN A 1 502 ? 23.339 20.427 5.636 1.00 61.12 502 GLN A O 1
ATOM 3831 N N . GLU A 1 503 ? 22.732 20.521 7.799 1.00 65.94 503 GLU A N 1
ATOM 3832 C CA . GLU A 1 503 ? 23.291 21.856 8.077 1.00 65.94 503 GLU A CA 1
ATOM 3833 C C . GLU A 1 503 ? 24.563 21.792 8.930 1.00 65.94 503 GLU A C 1
ATOM 3835 O O . GLU A 1 503 ? 25.347 22.739 8.947 1.00 65.94 503 GLU A O 1
ATOM 3840 N N . GLY A 1 504 ? 24.813 20.653 9.582 1.00 64.31 504 GLY A N 1
ATOM 3841 C CA . GLY A 1 504 ? 25.995 20.427 10.404 1.00 64.31 504 GLY A CA 1
ATOM 3842 C C . GLY A 1 504 ? 25.934 21.097 11.779 1.00 64.31 504 GLY A C 1
ATOM 3843 O O . GLY A 1 504 ? 26.985 21.302 12.386 1.00 64.31 504 GLY A O 1
ATOM 3844 N N . ASP A 1 505 ? 24.738 21.440 12.265 1.00 76.44 505 ASP A N 1
ATOM 3845 C CA . ASP A 1 505 ? 24.503 22.193 13.499 1.00 76.44 505 ASP A CA 1
ATOM 3846 C C . ASP A 1 505 ? 23.594 21.459 14.509 1.00 76.44 505 ASP A C 1
ATOM 3848 O O . ASP A 1 505 ? 23.131 20.336 14.278 1.00 76.44 505 ASP A O 1
ATOM 3852 N N . TYR A 1 506 ? 23.380 22.089 15.671 1.00 77.56 506 TYR A N 1
ATOM 3853 C CA . TYR A 1 506 ? 22.547 21.579 16.764 1.00 77.56 506 TYR A CA 1
ATOM 3854 C C . TYR A 1 506 ? 21.271 22.403 16.914 1.00 77.56 506 TYR A C 1
ATOM 3856 O O . TYR A 1 506 ? 21.314 23.630 17.002 1.00 77.56 506 TYR A O 1
ATOM 3864 N N . VAL A 1 507 ? 20.141 21.708 17.021 1.00 85.31 507 VAL A N 1
ATOM 3865 C CA . VAL A 1 507 ? 18.833 22.292 17.333 1.00 85.31 507 VAL A CA 1
ATOM 3866 C C . VAL A 1 507 ? 18.526 22.030 18.791 1.00 85.31 507 VAL A C 1
ATOM 3868 O O . VAL A 1 507 ? 18.635 20.884 19.225 1.00 85.31 507 VAL A O 1
ATOM 3871 N N . ILE A 1 508 ? 18.150 23.068 19.536 1.00 88.00 508 ILE A N 1
ATOM 3872 C CA . ILE A 1 508 ? 17.841 22.959 20.963 1.00 88.00 508 ILE A CA 1
ATOM 3873 C C . ILE A 1 508 ? 16.407 23.415 21.187 1.00 88.00 508 ILE A C 1
ATOM 3875 O O . ILE A 1 508 ? 16.058 24.548 20.860 1.00 88.00 508 ILE A O 1
ATOM 3879 N N . THR A 1 509 ? 15.590 22.543 21.767 1.00 89.81 509 THR A N 1
ATOM 3880 C CA . THR A 1 509 ? 14.165 22.797 21.998 1.00 89.81 509 THR A CA 1
ATOM 3881 C C . THR A 1 509 ? 13.888 22.820 23.493 1.00 89.81 509 THR A C 1
ATOM 3883 O O . THR A 1 509 ? 14.143 21.852 24.202 1.00 89.81 509 THR A O 1
ATOM 3886 N N . VAL A 1 510 ? 13.372 23.935 24.001 1.00 90.56 510 VAL A N 1
ATOM 3887 C CA . VAL A 1 510 ? 13.136 24.160 25.430 1.00 90.56 510 VAL A CA 1
ATOM 3888 C C . VAL A 1 510 ? 11.654 24.009 25.751 1.00 90.56 510 VAL A C 1
ATOM 3890 O O . VAL A 1 510 ? 10.802 24.568 25.057 1.00 90.56 510 VAL A O 1
ATOM 3893 N N . GLN A 1 511 ? 11.336 23.297 26.833 1.00 91.56 511 GLN A N 1
ATOM 3894 C CA . GLN A 1 511 ? 9.963 23.210 27.321 1.00 91.56 511 GLN A CA 1
ATOM 3895 C C . GLN A 1 511 ? 9.556 24.522 28.004 1.00 91.56 511 GLN A C 1
ATOM 3897 O O . GLN A 1 511 ? 10.229 24.978 28.926 1.00 91.56 511 GLN A O 1
ATOM 3902 N N . ARG A 1 512 ? 8.432 25.124 27.599 1.00 85.94 512 ARG A N 1
ATOM 3903 C CA . ARG A 1 512 ? 7.992 26.438 28.114 1.00 85.94 512 ARG A CA 1
ATOM 3904 C C . ARG A 1 512 ? 7.709 26.458 29.619 1.00 85.94 512 ARG A C 1
ATOM 3906 O O . ARG A 1 512 ? 7.911 27.487 30.261 1.00 85.94 512 ARG A O 1
ATOM 3913 N N . THR A 1 513 ? 7.222 25.356 30.188 1.00 84.56 513 THR A N 1
ATOM 3914 C CA . THR A 1 513 ? 6.783 25.280 31.592 1.00 84.56 513 THR A CA 1
ATOM 3915 C C . THR A 1 513 ? 7.697 24.402 32.441 1.00 84.56 513 THR A C 1
ATOM 3917 O O . THR A 1 513 ? 7.972 23.260 32.073 1.00 84.56 513 THR A O 1
ATOM 3920 N N . LYS A 1 514 ? 8.091 24.894 33.624 1.00 86.12 514 LYS A N 1
ATOM 3921 C CA . LYS A 1 514 ? 8.819 24.106 34.631 1.00 86.12 514 LYS A CA 1
ATOM 3922 C C . LYS A 1 514 ? 7.900 23.091 35.319 1.00 86.12 514 LYS A C 1
ATOM 3924 O O . LYS A 1 514 ? 6.734 23.378 35.586 1.00 86.12 514 LYS A O 1
ATOM 3929 N N . SER A 1 515 ? 8.442 21.924 35.658 1.00 81.81 515 SER A N 1
ATOM 3930 C CA . SER A 1 515 ? 7.755 20.880 36.424 1.00 81.81 515 SER A CA 1
ATOM 3931 C C . SER A 1 515 ? 8.002 21.070 37.924 1.00 81.81 515 SER A C 1
ATOM 3933 O O . SER A 1 515 ? 9.094 20.795 38.420 1.00 81.81 515 SER A O 1
ATOM 3935 N N . CYS A 1 516 ? 6.984 21.540 38.650 1.00 81.06 516 CYS A N 1
ATOM 3936 C CA . CYS A 1 516 ? 7.030 21.762 40.099 1.00 81.06 516 CYS A CA 1
ATOM 3937 C C . CYS A 1 516 ? 6.153 20.734 40.838 1.00 81.06 516 CYS A C 1
ATOM 3939 O O . CYS A 1 516 ? 5.045 20.426 40.398 1.00 81.06 516 CYS A O 1
ATOM 3941 N N . ILE A 1 517 ? 6.611 20.230 41.989 1.00 73.50 517 ILE A N 1
ATOM 3942 C CA . ILE A 1 517 ? 5.814 19.334 42.843 1.00 73.50 517 ILE A CA 1
ATOM 3943 C C . ILE A 1 517 ? 4.765 20.177 43.597 1.00 73.50 517 ILE A C 1
ATOM 3945 O O . ILE A 1 517 ? 5.155 21.096 44.322 1.00 73.50 517 ILE A O 1
ATOM 3949 N N . PRO A 1 518 ? 3.450 19.903 43.470 1.00 69.56 518 PRO A N 1
ATOM 3950 C CA . PRO A 1 518 ? 2.438 20.636 44.223 1.00 69.56 518 PRO A CA 1
ATOM 3951 C C . PRO A 1 518 ? 2.536 20.307 45.726 1.00 69.56 518 PRO A C 1
ATOM 3953 O O . PRO A 1 518 ? 2.802 19.156 46.085 1.00 69.56 518 PRO A O 1
ATOM 3956 N N . PRO A 1 519 ? 2.309 21.278 46.631 1.00 67.25 519 PRO A N 1
ATOM 3957 C CA . PRO A 1 519 ? 2.324 21.016 48.066 1.00 67.25 519 PRO A CA 1
ATOM 3958 C C . PRO A 1 519 ? 1.214 20.017 48.454 1.00 67.25 519 PRO A C 1
ATOM 3960 O O . PRO A 1 519 ? 0.111 20.089 47.905 1.00 67.25 519 PRO A O 1
ATOM 3963 N N . PRO A 1 520 ? 1.465 19.088 49.398 1.00 64.81 520 PRO A N 1
ATOM 3964 C CA . PRO A 1 520 ? 0.471 18.100 49.807 1.00 64.81 520 PRO A CA 1
ATOM 3965 C C . PRO A 1 520 ? -0.723 18.756 50.518 1.00 64.81 520 PRO A C 1
ATOM 3967 O O . PRO A 1 520 ? -0.554 19.656 51.341 1.00 64.81 520 PRO A O 1
ATOM 3970 N N . ASP A 1 521 ? -1.935 18.261 50.252 1.00 73.12 521 ASP A N 1
ATOM 3971 C CA . ASP A 1 521 ? -3.162 18.705 50.924 1.00 73.12 521 ASP A CA 1
ATOM 3972 C C . ASP A 1 521 ? -3.246 18.140 52.354 1.00 73.12 521 ASP A C 1
ATOM 3974 O O . ASP A 1 521 ? -3.822 17.080 52.624 1.00 73.12 521 ASP A O 1
ATOM 3978 N N . VAL A 1 522 ? -2.634 18.872 53.287 1.00 77.62 522 VAL A N 1
ATOM 3979 C CA . VAL A 1 522 ? -2.575 18.543 54.720 1.00 77.62 522 VAL A CA 1
ATOM 3980 C C . VAL A 1 522 ? -3.976 18.360 55.320 1.00 77.62 522 VAL A C 1
ATOM 3982 O O . VAL A 1 522 ? -4.177 17.503 56.181 1.00 77.62 522 VAL A O 1
ATOM 3985 N N . THR A 1 523 ? -4.965 19.117 54.842 1.00 76.94 523 THR A N 1
ATOM 3986 C CA . THR A 1 523 ? -6.347 19.105 55.338 1.00 76.94 523 THR A CA 1
ATOM 3987 C C . THR A 1 523 ? -7.021 17.750 55.138 1.00 76.94 523 THR A C 1
ATOM 3989 O O . THR A 1 523 ? -7.601 17.201 56.080 1.00 76.94 523 THR A O 1
ATOM 3992 N N . SER A 1 524 ? -6.893 17.173 53.941 1.00 75.44 524 SER A N 1
ATOM 3993 C CA . SER A 1 524 ? -7.479 15.871 53.608 1.00 75.44 524 SER A CA 1
ATOM 3994 C C . SER A 1 524 ? -6.835 14.721 54.390 1.00 75.44 524 SER A C 1
ATOM 3996 O O . SER A 1 524 ? -7.532 13.822 54.866 1.00 75.44 524 SER A O 1
ATOM 3998 N N . ILE A 1 525 ? -5.515 14.776 54.600 1.00 81.06 525 ILE A N 1
ATOM 3999 C CA . ILE A 1 525 ? -4.774 13.765 55.372 1.00 81.06 525 ILE A CA 1
ATOM 4000 C C . ILE A 1 525 ? -5.217 13.776 56.842 1.00 81.06 525 ILE A C 1
ATOM 4002 O O . ILE A 1 525 ? -5.513 12.723 57.412 1.00 81.06 525 ILE A O 1
ATOM 4006 N N . VAL A 1 526 ? -5.312 14.959 57.456 1.00 85.38 526 VAL A N 1
ATOM 4007 C CA . VAL A 1 526 ? -5.705 15.091 58.868 1.00 85.38 526 VAL A CA 1
ATOM 4008 C C . VAL A 1 526 ? -7.142 14.609 59.094 1.00 85.38 526 VAL A C 1
ATOM 4010 O O . VAL A 1 526 ? -7.390 13.853 60.036 1.00 85.38 526 VAL A O 1
ATOM 4013 N N . LEU A 1 527 ? -8.085 14.977 58.219 1.00 84.00 527 LEU A N 1
ATOM 4014 C CA . LEU A 1 527 ? -9.482 14.534 58.325 1.00 84.00 527 LEU A CA 1
ATOM 4015 C C . LEU A 1 527 ? -9.628 13.012 58.185 1.00 84.00 527 LEU A C 1
ATOM 4017 O O . LEU A 1 527 ? -10.388 12.401 58.942 1.00 84.00 527 LEU A O 1
ATOM 4021 N N . GLY A 1 528 ? -8.870 12.391 57.275 1.00 88.31 528 GLY A N 1
ATOM 4022 C CA . GLY A 1 528 ? -8.876 10.939 57.087 1.00 88.31 528 GLY A CA 1
ATOM 4023 C C . GLY A 1 528 ? -8.407 10.173 58.328 1.00 88.31 528 GLY A C 1
ATOM 4024 O O . GLY A 1 528 ? -9.063 9.222 58.759 1.00 88.31 528 GLY A O 1
ATOM 4025 N N . VAL A 1 529 ? -7.311 10.618 58.953 1.00 89.25 529 VAL A N 1
ATOM 4026 C CA . VAL A 1 529 ? -6.751 9.968 60.153 1.00 89.25 529 VAL A CA 1
ATOM 4027 C C . VAL A 1 529 ? -7.688 10.105 61.354 1.00 89.25 529 VAL A C 1
ATOM 4029 O O . VAL A 1 529 ? -7.954 9.120 62.046 1.00 89.25 529 VAL A O 1
ATOM 4032 N N . VAL A 1 530 ? -8.242 11.299 61.587 1.00 92.50 530 VAL A N 1
ATOM 4033 C CA . VAL A 1 530 ? -9.191 11.530 62.690 1.00 92.50 530 VAL A CA 1
ATOM 4034 C C . VAL A 1 530 ? -10.458 10.691 62.504 1.00 92.50 530 VAL A C 1
ATOM 4036 O O . VAL A 1 530 ? -10.916 10.052 63.454 1.00 92.50 530 VAL A O 1
ATOM 4039 N N . GLY A 1 531 ? -10.991 10.628 61.279 1.00 91.94 531 GLY A N 1
ATOM 4040 C CA . GLY A 1 531 ? -12.164 9.814 60.957 1.00 91.94 531 GLY A CA 1
ATOM 4041 C C . GLY A 1 531 ? -11.955 8.325 61.247 1.00 91.94 531 GLY A C 1
ATOM 4042 O O . GLY A 1 531 ? -12.815 7.692 61.863 1.00 91.94 531 GLY A O 1
ATOM 4043 N N . ALA A 1 532 ? -10.793 7.775 60.882 1.00 91.19 532 ALA A N 1
ATOM 4044 C CA . ALA A 1 532 ? -10.462 6.371 61.122 1.00 91.19 532 ALA A CA 1
ATOM 4045 C C . ALA A 1 532 ? -10.397 6.026 62.622 1.00 91.19 532 ALA A C 1
ATOM 4047 O O . ALA A 1 532 ? -10.958 5.013 63.048 1.00 91.19 532 ALA A O 1
ATOM 4048 N N . ILE A 1 533 ? -9.778 6.887 63.439 1.00 94.06 533 ILE A N 1
ATOM 4049 C CA . ILE A 1 533 ? -9.661 6.683 64.894 1.00 94.06 533 ILE A CA 1
ATOM 4050 C C . ILE A 1 533 ? -11.046 6.655 65.557 1.00 94.06 533 ILE A C 1
ATOM 4052 O O . ILE A 1 533 ? -11.334 5.768 66.364 1.00 94.06 533 ILE A O 1
ATOM 4056 N N . VAL A 1 534 ? -11.929 7.590 65.188 1.00 94.06 534 VAL A N 1
ATOM 4057 C CA . VAL A 1 534 ? -13.299 7.655 65.724 1.00 94.06 534 VAL A CA 1
ATOM 4058 C C . VAL A 1 534 ? -14.105 6.410 65.339 1.00 94.06 534 VAL A C 1
ATOM 4060 O O . VAL A 1 534 ? -14.815 5.852 66.178 1.00 94.06 534 VAL A O 1
ATOM 4063 N N . MET A 1 535 ? -13.960 5.931 64.101 1.00 92.81 535 MET A N 1
ATOM 4064 C CA . MET A 1 535 ? -14.633 4.721 63.613 1.00 92.81 535 MET A CA 1
ATOM 4065 C C . MET A 1 535 ? -14.240 3.475 64.417 1.00 92.81 535 MET A C 1
ATOM 4067 O O . MET A 1 535 ? -15.109 2.723 64.860 1.00 92.81 535 MET A O 1
ATOM 4071 N N . VAL A 1 536 ? -12.944 3.287 64.681 1.00 94.31 536 VAL A N 1
ATOM 4072 C CA . VAL A 1 536 ? -12.448 2.168 65.501 1.00 94.31 536 VAL A CA 1
ATOM 4073 C C . VAL A 1 536 ? -12.976 2.255 66.941 1.00 94.31 536 VAL A C 1
ATOM 4075 O O . VAL A 1 536 ? -13.403 1.245 67.510 1.00 94.31 536 VAL A O 1
ATOM 4078 N N . GLY A 1 537 ? -13.024 3.459 67.521 1.00 93.19 537 GLY A N 1
ATOM 4079 C CA . GLY A 1 537 ? -13.615 3.701 68.843 1.00 93.19 537 GLY A CA 1
ATOM 4080 C C . GLY A 1 537 ? -15.107 3.346 68.924 1.00 93.19 537 GLY A C 1
ATOM 4081 O O . GLY A 1 537 ? -15.553 2.714 69.880 1.00 93.19 537 GLY A O 1
ATOM 4082 N N . LEU A 1 538 ? -15.893 3.686 67.901 1.00 93.06 538 LEU A N 1
ATOM 4083 C CA . LEU A 1 538 ? -17.318 3.342 67.852 1.00 93.06 538 LEU A CA 1
ATOM 4084 C C . LEU A 1 538 ? -17.548 1.835 67.701 1.00 93.06 538 LEU A C 1
ATOM 4086 O O . LEU A 1 538 ? -18.387 1.269 68.403 1.00 93.06 538 LEU A O 1
ATOM 4090 N N . ILE A 1 539 ? -16.783 1.170 66.831 1.00 93.62 539 ILE A N 1
ATOM 4091 C CA . ILE A 1 539 ? -16.885 -0.281 66.618 1.00 93.62 539 ILE A CA 1
ATOM 4092 C C . ILE A 1 539 ? -16.559 -1.041 67.909 1.00 93.62 539 ILE A C 1
ATOM 4094 O O . ILE A 1 539 ? -17.287 -1.960 68.288 1.00 93.62 539 ILE A O 1
ATOM 4098 N N . THR A 1 540 ? -15.505 -0.637 68.621 1.00 93.56 540 THR A N 1
ATOM 4099 C CA . THR A 1 540 ? -15.121 -1.265 69.896 1.00 93.56 540 THR A CA 1
ATOM 4100 C C . THR A 1 540 ? -16.170 -1.067 70.991 1.00 93.56 540 THR A C 1
ATOM 4102 O O . THR A 1 540 ? -16.486 -2.024 71.699 1.00 93.56 540 THR A O 1
ATOM 4105 N N . LEU A 1 541 ? -16.788 0.115 71.094 1.00 93.19 541 LEU A N 1
ATOM 4106 C CA . LEU A 1 541 ? -17.892 0.359 72.033 1.00 93.19 541 LEU A CA 1
ATOM 4107 C C . LEU A 1 541 ? -19.143 -0.467 71.703 1.00 93.19 541 LEU A C 1
ATOM 4109 O O . LEU A 1 541 ? -19.791 -0.988 72.613 1.00 93.19 541 LEU A O 1
ATOM 4113 N N . LEU A 1 542 ? -19.475 -0.613 70.417 1.00 92.00 542 LEU A N 1
ATOM 4114 C CA . LEU A 1 542 ? -20.599 -1.440 69.968 1.00 92.00 542 LEU A CA 1
ATOM 4115 C C . LEU A 1 542 ? -20.366 -2.922 70.280 1.00 92.00 542 LEU A C 1
ATOM 4117 O O . LEU A 1 542 ? -21.260 -3.578 70.817 1.00 92.00 542 LEU A O 1
ATOM 4121 N N . LEU A 1 543 ? -19.160 -3.432 70.016 1.00 93.00 543 LEU A N 1
ATOM 4122 C CA . LEU A 1 543 ? -18.756 -4.795 70.376 1.00 93.00 543 LEU A CA 1
ATOM 4123 C C . LEU A 1 543 ? -18.810 -5.024 71.887 1.00 93.00 543 LEU A C 1
ATOM 4125 O O . LEU A 1 543 ? -19.379 -6.020 72.332 1.00 93.00 543 LEU A O 1
ATOM 4129 N N . TRP A 1 544 ? -18.279 -4.093 72.683 1.00 94.44 544 TRP A N 1
ATOM 4130 C CA . TRP A 1 544 ? -18.334 -4.182 74.140 1.00 94.44 544 TRP A CA 1
ATOM 4131 C C . TRP A 1 544 ? -19.777 -4.221 74.647 1.00 94.44 544 TRP A C 1
ATOM 4133 O O . TRP A 1 544 ? -20.128 -5.123 75.405 1.00 94.44 544 TRP A O 1
ATOM 4143 N N . LYS A 1 545 ? -20.640 -3.312 74.173 1.00 93.19 545 LYS A N 1
ATOM 4144 C CA . LYS A 1 545 ? -22.058 -3.277 74.556 1.00 93.19 545 LYS A CA 1
ATOM 4145 C C . LYS A 1 545 ? -22.804 -4.544 74.139 1.00 93.19 545 LYS A C 1
ATOM 4147 O O . LYS A 1 545 ? -23.660 -5.024 74.882 1.00 93.19 545 LYS A O 1
ATOM 4152 N N . PHE A 1 546 ? -22.489 -5.099 72.973 1.00 92.31 546 PHE A N 1
ATOM 4153 C CA . PHE A 1 546 ? -23.074 -6.356 72.520 1.00 92.31 546 PHE A CA 1
ATOM 4154 C C . PHE A 1 546 ? -22.683 -7.519 73.443 1.00 92.31 546 PHE A C 1
ATOM 4156 O O . PHE A 1 546 ? -23.558 -8.238 73.927 1.00 92.31 546 PHE A O 1
ATOM 4163 N N . ILE A 1 547 ? -21.390 -7.662 73.749 1.00 92.25 547 ILE A N 1
ATOM 4164 C CA . ILE A 1 547 ? -20.874 -8.731 74.615 1.00 92.25 547 ILE A CA 1
ATOM 4165 C C . ILE A 1 547 ? -21.454 -8.623 76.030 1.00 92.25 547 ILE A C 1
ATOM 4167 O O . ILE A 1 547 ? -21.926 -9.626 76.567 1.00 92.25 547 ILE A O 1
ATOM 4171 N N . THR A 1 548 ? -21.473 -7.426 76.624 1.00 91.44 548 THR A N 1
ATOM 4172 C CA . THR A 1 548 ? -22.018 -7.227 77.977 1.00 91.44 548 THR A CA 1
ATOM 4173 C C . THR A 1 548 ? -23.514 -7.501 78.031 1.00 91.44 548 THR A C 1
ATOM 4175 O O . THR A 1 548 ? -23.961 -8.212 78.920 1.00 91.44 548 THR A O 1
ATOM 4178 N N . THR A 1 549 ? -24.285 -7.070 77.028 1.00 90.44 549 THR A N 1
ATOM 4179 C CA . THR A 1 549 ? -25.730 -7.356 76.964 1.00 90.44 549 THR A CA 1
ATOM 4180 C C . THR A 1 549 ? -26.016 -8.860 76.877 1.00 90.44 549 THR A C 1
ATOM 4182 O O . THR A 1 549 ? -26.976 -9.350 77.475 1.00 90.44 549 THR A O 1
ATOM 4185 N N . VAL A 1 550 ? -25.197 -9.615 76.137 1.00 91.12 550 VAL A N 1
ATOM 4186 C CA . VAL A 1 550 ? -25.322 -11.078 76.051 1.00 91.12 550 VAL A CA 1
ATOM 4187 C C . VAL A 1 550 ? -24.953 -11.741 77.379 1.00 91.12 550 VAL A C 1
ATOM 4189 O O . VAL A 1 550 ? -25.662 -12.648 77.819 1.00 91.12 550 VAL A O 1
ATOM 4192 N N . HIS A 1 551 ? -23.878 -11.290 78.028 1.00 91.00 551 HIS A N 1
ATOM 4193 C CA . HIS A 1 551 ? -23.452 -11.818 79.322 1.00 91.00 551 HIS A CA 1
ATOM 4194 C C . HIS A 1 551 ? -24.492 -11.541 80.416 1.00 91.00 551 HIS A C 1
ATOM 4196 O O . HIS A 1 551 ? -24.936 -12.481 81.071 1.00 91.00 551 HIS A O 1
ATOM 4202 N N . ASP A 1 552 ? -24.978 -10.303 80.517 1.00 89.12 552 ASP A N 1
ATOM 4203 C CA . ASP A 1 552 ? -26.008 -9.897 81.477 1.00 89.12 552 ASP A CA 1
ATOM 4204 C C . ASP A 1 552 ? -27.307 -10.679 81.273 1.00 89.12 552 ASP A C 1
ATOM 4206 O O . ASP A 1 552 ? -27.916 -11.128 82.239 1.00 89.12 552 ASP A O 1
ATOM 4210 N N . ARG A 1 553 ? -27.729 -10.919 80.021 1.00 89.06 553 ARG A N 1
ATOM 4211 C CA . ARG A 1 553 ? -28.902 -11.767 79.743 1.00 89.06 553 ARG A CA 1
ATOM 4212 C C . ARG A 1 553 ? -28.709 -13.203 80.219 1.00 89.06 553 ARG A C 1
ATOM 4214 O O . ARG A 1 553 ? -29.663 -13.813 80.701 1.00 89.06 553 ARG A O 1
ATOM 4221 N N . LYS A 1 554 ? -27.502 -13.750 80.071 1.00 89.25 554 LYS A N 1
ATOM 4222 C CA . LYS A 1 554 ? -27.187 -15.120 80.485 1.00 89.25 554 LYS A CA 1
ATOM 4223 C C . LYS A 1 554 ? -27.136 -15.247 82.007 1.00 89.25 554 LYS A C 1
ATOM 4225 O O . LYS A 1 554 ? -27.724 -16.179 82.548 1.00 89.25 554 LYS A O 1
ATOM 4230 N N . GLU A 1 555 ? -26.495 -14.300 82.687 1.00 86.75 555 GLU A N 1
ATOM 4231 C CA . GLU A 1 555 ? -26.450 -14.256 84.152 1.00 86.75 555 GLU A CA 1
ATOM 4232 C C . GLU A 1 555 ? -27.833 -13.966 84.751 1.00 86.75 555 GLU A C 1
ATOM 4234 O O . GLU A 1 555 ? -28.222 -14.599 85.726 1.00 86.75 555 GLU A O 1
ATOM 4239 N N . TYR A 1 556 ? -28.640 -13.104 84.123 1.00 87.19 556 TYR A N 1
ATOM 4240 C CA . TYR A 1 556 ? -30.020 -12.861 84.550 1.00 87.19 556 TYR A CA 1
ATOM 4241 C C . TYR A 1 556 ? -30.896 -14.117 84.440 1.00 87.19 556 TYR A C 1
ATOM 4243 O O . TYR A 1 556 ? -31.662 -14.421 85.354 1.00 87.19 556 TYR A O 1
ATOM 4251 N N . ALA A 1 557 ? -30.759 -14.884 83.352 1.00 85.75 557 ALA A N 1
ATOM 4252 C CA . ALA A 1 557 ? -31.459 -16.159 83.198 1.00 85.75 557 ALA A CA 1
ATOM 4253 C C . ALA A 1 557 ? -31.021 -17.186 84.257 1.00 85.75 557 ALA A C 1
ATOM 4255 O O . ALA A 1 557 ? -31.864 -17.861 84.847 1.00 85.75 557 ALA A O 1
ATOM 4256 N N . ARG A 1 558 ? -29.714 -17.258 84.548 1.00 85.62 558 ARG A N 1
ATOM 4257 C CA . ARG A 1 558 ? -29.155 -18.114 85.604 1.00 85.62 558 ARG A CA 1
ATOM 4258 C C . ARG A 1 558 ? -29.677 -17.728 86.988 1.00 85.62 558 ARG A C 1
ATOM 4260 O O . ARG A 1 558 ? -30.092 -18.597 87.747 1.00 85.62 558 ARG A O 1
ATOM 4267 N N . PHE A 1 559 ? -29.722 -16.431 87.283 1.00 85.12 559 PHE A N 1
ATOM 4268 C CA . PHE A 1 559 ? -30.248 -15.900 88.536 1.00 85.12 559 PHE A CA 1
ATOM 4269 C C . PHE A 1 559 ? -31.734 -16.236 88.728 1.00 85.12 559 PHE A C 1
ATOM 4271 O O . PHE A 1 559 ? -32.126 -16.662 89.813 1.00 85.12 559 PHE A O 1
ATOM 4278 N N . GLN A 1 560 ? -32.565 -16.109 87.684 1.00 82.38 560 GLN A N 1
ATOM 4279 C CA . GLN A 1 560 ? -33.976 -16.514 87.762 1.00 82.38 560 GLN A CA 1
ATOM 4280 C C . GLN A 1 560 ? -34.139 -18.021 88.010 1.00 82.38 560 GLN A C 1
ATOM 4282 O O . GLN A 1 560 ? -35.009 -18.432 88.782 1.00 82.38 560 GLN A O 1
ATOM 4287 N N . GLU A 1 561 ? -33.294 -18.853 87.394 1.00 82.25 561 GLU A N 1
ATOM 4288 C CA . GLU A 1 561 ? -33.307 -20.298 87.625 1.00 82.25 561 GLU A CA 1
ATOM 4289 C C . GLU A 1 561 ? -32.903 -20.641 89.067 1.00 82.25 561 GLU A C 1
ATOM 4291 O O . GLU A 1 561 ? -33.587 -21.427 89.726 1.00 82.25 561 GLU A O 1
ATOM 4296 N N . GLU A 1 562 ? -31.853 -20.011 89.597 1.00 80.12 562 GLU A N 1
ATOM 4297 C CA . GLU A 1 562 ? -31.429 -20.170 90.992 1.00 80.12 562 GLU A CA 1
ATOM 4298 C C . GLU A 1 562 ? -32.517 -19.710 91.969 1.00 80.12 562 GLU A C 1
ATOM 4300 O O . GLU A 1 562 ? -32.848 -20.451 92.894 1.00 80.12 562 GLU A O 1
ATOM 4305 N N . GLN A 1 563 ? -33.160 -18.564 91.720 1.00 76.56 563 GLN A N 1
ATOM 4306 C CA . GLN A 1 563 ? -34.265 -18.060 92.541 1.00 76.56 563 GLN A CA 1
ATOM 4307 C C . GLN A 1 563 ? -35.458 -19.029 92.566 1.00 76.56 563 GLN A C 1
ATOM 4309 O O . GLN A 1 563 ? -36.054 -19.241 93.620 1.00 76.56 563 GLN A O 1
ATOM 4314 N N . SER A 1 564 ? -35.778 -19.673 91.438 1.00 71.25 564 SER A N 1
ATOM 4315 C CA . SER A 1 564 ? -36.860 -20.668 91.358 1.00 71.25 564 SER A CA 1
ATOM 4316 C C . SER A 1 564 ? -36.562 -21.977 92.107 1.00 71.25 564 SER A C 1
ATOM 4318 O O . SER A 1 564 ? -37.482 -22.721 92.452 1.00 71.25 564 SER A O 1
ATOM 4320 N N . ARG A 1 565 ? -35.280 -22.263 92.380 1.00 66.81 565 ARG A N 1
ATOM 4321 C CA . ARG A 1 565 ? -34.815 -23.457 93.106 1.00 66.81 565 ARG A CA 1
ATOM 4322 C C . ARG A 1 565 ? -34.648 -23.226 94.609 1.00 66.81 565 ARG A C 1
ATOM 4324 O O . ARG A 1 565 ? -34.446 -24.194 95.345 1.00 66.81 565 ARG A O 1
ATOM 4331 N N . VAL A 1 566 ? -34.763 -21.986 95.084 1.00 65.31 566 VAL A N 1
ATOM 4332 C CA . VAL A 1 566 ? -34.761 -21.679 96.518 1.00 65.31 566 VAL A CA 1
ATOM 4333 C C . VAL A 1 566 ? -36.091 -22.127 97.125 1.00 65.31 566 VAL A C 1
ATOM 4335 O O . VAL A 1 566 ? -37.124 -21.482 96.966 1.00 65.31 566 VAL A O 1
ATOM 4338 N N . ARG A 1 567 ? -36.068 -23.240 97.864 1.00 59.72 567 ARG A N 1
ATOM 4339 C CA . ARG A 1 567 ? -37.085 -23.521 98.882 1.00 59.72 567 ARG A CA 1
ATOM 4340 C C . ARG A 1 567 ? -36.657 -22.842 100.177 1.00 59.72 567 ARG A C 1
ATOM 4342 O O . ARG A 1 567 ? -35.640 -23.216 100.754 1.00 59.72 567 ARG A O 1
ATOM 4349 N N . PHE A 1 568 ? -37.436 -21.865 100.630 1.00 57.34 568 PHE A N 1
ATOM 4350 C CA . PHE A 1 568 ? -37.312 -21.340 101.985 1.00 57.34 568 PHE A CA 1
ATOM 4351 C C . PHE A 1 568 ? -37.699 -22.451 102.973 1.00 57.34 568 PHE A C 1
ATOM 4353 O O . PHE A 1 568 ? -38.779 -23.029 102.865 1.00 57.34 568 PHE A O 1
ATOM 4360 N N . ALA A 1 569 ? -36.791 -22.795 103.886 1.00 54.25 569 ALA A N 1
ATOM 4361 C CA . ALA A 1 569 ? -37.124 -23.554 105.084 1.00 54.25 569 ALA A CA 1
ATOM 4362 C C . ALA A 1 569 ? -37.584 -22.550 106.153 1.00 54.25 569 ALA A C 1
ATOM 4364 O O . ALA A 1 569 ? -36.871 -21.586 106.427 1.00 54.25 569 ALA A O 1
ATOM 4365 N N . ASP A 1 570 ? -38.767 -22.771 106.727 1.00 54.12 570 ASP A N 1
ATOM 4366 C CA . ASP A 1 570 ? -39.471 -21.866 107.653 1.00 54.12 570 ASP A CA 1
ATOM 4367 C C . ASP A 1 570 ? -38.879 -21.795 109.079 1.00 54.12 570 ASP A C 1
ATOM 4369 O O . ASP A 1 570 ? -39.601 -21.489 110.022 1.00 54.12 570 ASP A O 1
ATOM 4373 N N . ASP A 1 571 ? -37.579 -22.031 109.280 1.00 57.59 571 ASP A N 1
ATOM 4374 C CA . ASP A 1 571 ? -36.976 -21.923 110.615 1.00 57.59 571 ASP A CA 1
ATOM 4375 C C . ASP A 1 571 ? -35.766 -20.987 110.633 1.00 57.59 571 ASP A C 1
ATOM 4377 O O . ASP A 1 571 ? -34.695 -21.264 110.090 1.00 57.59 571 ASP A O 1
ATOM 4381 N N . ASN A 1 572 ? -35.965 -19.845 111.295 1.00 55.88 572 ASN A N 1
ATOM 4382 C CA . ASN A 1 572 ? -34.951 -18.837 111.560 1.00 55.88 572 ASN A CA 1
ATOM 4383 C C . ASN A 1 572 ? -34.058 -19.291 112.736 1.00 55.88 572 ASN A C 1
ATOM 4385 O O . ASN A 1 572 ? -34.533 -19.311 113.874 1.00 55.88 572 ASN A O 1
ATOM 4389 N N . PRO A 1 573 ? -32.758 -19.568 112.525 1.00 59.16 573 PRO A N 1
ATOM 4390 C CA . PRO A 1 573 ? -31.855 -20.056 113.572 1.00 59.16 573 PRO A CA 1
ATOM 4391 C C . PRO A 1 573 ? -31.525 -19.022 114.670 1.00 59.16 573 PRO A C 1
ATOM 4393 O O . PRO A 1 573 ? -30.783 -19.336 115.598 1.00 59.16 573 PRO A O 1
ATOM 4396 N N . LEU A 1 574 ? -32.059 -17.797 114.590 1.00 56.12 574 LEU A N 1
ATOM 4397 C CA . LEU A 1 574 ? -31.905 -16.744 115.603 1.00 56.12 574 LEU A CA 1
ATOM 4398 C C . LEU A 1 574 ? -33.172 -16.504 116.444 1.00 56.12 574 LEU A C 1
ATOM 4400 O O . LEU A 1 574 ? -33.161 -15.647 117.329 1.00 56.12 574 LEU A O 1
ATOM 4404 N N . TYR A 1 575 ? -34.266 -17.227 116.187 1.00 58.75 575 TYR A N 1
ATOM 4405 C CA . TYR A 1 575 ? -35.524 -17.053 116.912 1.00 58.75 575 TYR A CA 1
ATOM 4406 C C . TYR A 1 575 ? -35.661 -18.074 118.053 1.00 58.75 575 TYR A C 1
ATOM 4408 O O . TYR A 1 575 ? -35.970 -19.240 117.830 1.00 58.75 575 TYR A O 1
ATOM 4416 N N . ASN A 1 576 ? -35.463 -17.626 119.297 1.00 57.03 576 ASN A N 1
ATOM 4417 C CA . ASN A 1 576 ? -35.787 -18.408 120.493 1.00 57.03 576 ASN A CA 1
ATOM 4418 C C . ASN A 1 576 ? -37.218 -18.089 120.947 1.00 57.03 576 ASN A C 1
ATOM 4420 O O . ASN A 1 576 ? -37.511 -16.965 121.356 1.00 57.03 576 ASN A O 1
ATOM 4424 N N . ASN A 1 577 ? -38.103 -19.085 120.889 1.00 56.59 577 ASN A N 1
ATOM 4425 C CA . ASN A 1 577 ? -39.492 -18.972 121.332 1.00 56.59 577 ASN A CA 1
ATOM 4426 C C . ASN A 1 577 ? -39.549 -18.714 122.862 1.00 56.59 577 ASN A C 1
ATOM 4428 O O . ASN A 1 577 ? -38.943 -19.476 123.618 1.00 56.59 577 ASN A O 1
ATOM 4432 N N . PRO A 1 578 ? -40.240 -17.667 123.356 1.00 54.62 578 PRO A N 1
ATOM 4433 C CA . PRO A 1 578 ? -40.213 -17.273 124.772 1.00 54.62 578 PRO A CA 1
ATOM 4434 C C . PRO A 1 578 ? -40.999 -18.191 125.729 1.00 54.62 578 PRO A C 1
ATOM 4436 O O . PRO A 1 578 ? -41.095 -17.891 126.919 1.00 54.62 578 PRO A O 1
ATOM 4439 N N . SER A 1 579 ? -41.568 -19.306 125.264 1.00 56.16 579 SER A N 1
ATOM 4440 C CA . SER A 1 579 ? -42.325 -20.235 126.111 1.00 56.16 579 SER A CA 1
ATOM 4441 C C . SER A 1 579 ? -41.448 -21.365 126.667 1.00 56.16 579 SER A C 1
ATOM 4443 O O . SER A 1 579 ? -41.112 -22.312 125.954 1.00 56.16 579 SER A O 1
ATOM 4445 N N . THR A 1 580 ? -41.124 -21.318 127.961 1.00 56.84 580 THR A N 1
ATOM 4446 C CA . THR A 1 580 ? -40.527 -22.447 128.688 1.00 56.84 580 THR A CA 1
ATOM 4447 C C . THR A 1 580 ? -41.625 -23.382 129.199 1.00 56.84 580 THR A C 1
ATOM 4449 O O . THR A 1 580 ? -42.469 -23.009 130.011 1.00 56.84 580 THR A O 1
ATOM 4452 N N . THR A 1 581 ? -41.631 -24.626 128.717 1.00 62.03 581 THR A N 1
ATOM 4453 C CA . THR A 1 581 ? -42.557 -25.662 129.200 1.00 62.03 581 THR A CA 1
ATOM 4454 C C . THR A 1 581 ? -41.924 -26.352 130.406 1.00 62.03 581 THR A C 1
ATOM 4456 O O . THR A 1 581 ? -40.947 -27.083 130.261 1.00 62.03 581 THR A O 1
ATOM 4459 N N . ILE A 1 582 ? -42.444 -26.095 131.607 1.00 57.38 582 ILE A N 1
ATOM 4460 C CA . ILE A 1 582 ? -41.979 -26.730 132.847 1.00 57.38 582 ILE A CA 1
ATOM 4461 C C . ILE A 1 582 ? -42.787 -28.013 133.051 1.00 57.38 582 ILE A C 1
ATOM 4463 O O . ILE A 1 582 ? -43.996 -27.967 133.272 1.00 57.38 582 ILE A O 1
ATOM 4467 N N . VAL A 1 583 ? -42.123 -29.166 132.972 1.00 58.75 583 VAL A N 1
ATOM 4468 C CA . VAL A 1 583 ? -42.750 -30.470 133.216 1.00 58.75 583 VAL A CA 1
ATOM 4469 C C . VAL A 1 583 ? -42.808 -30.711 134.727 1.00 58.75 583 VAL A C 1
ATOM 4471 O O . VAL A 1 583 ? -41.779 -30.783 135.396 1.00 58.75 583 VAL A O 1
ATOM 4474 N N . ASN A 1 584 ? -44.021 -30.791 135.272 1.00 47.22 584 ASN A N 1
ATOM 4475 C CA . ASN A 1 584 ? -44.280 -31.021 136.693 1.00 47.22 584 ASN A CA 1
ATOM 4476 C C . ASN A 1 584 ? -44.012 -32.503 137.067 1.00 47.22 584 ASN A C 1
ATOM 4478 O O . ASN A 1 584 ? -44.653 -33.375 136.480 1.00 47.22 584 ASN A O 1
ATOM 4482 N N . PRO A 1 585 ? -43.134 -32.827 138.042 1.00 55.28 585 PRO A N 1
ATOM 4483 C CA . PRO A 1 585 ? -42.780 -34.213 138.377 1.00 55.28 585 PRO A CA 1
ATOM 4484 C C . PRO A 1 585 ? -43.858 -35.052 139.099 1.00 55.28 585 PRO A C 1
ATOM 4486 O O . PRO A 1 585 ? -43.540 -36.151 139.550 1.00 55.28 585 PRO A O 1
ATOM 4489 N N . THR A 1 586 ? -45.103 -34.585 139.266 1.00 53.22 586 THR A N 1
ATOM 4490 C CA . THR A 1 586 ? -46.107 -35.256 140.132 1.00 53.22 586 THR A CA 1
ATOM 4491 C C . THR A 1 586 ? -47.459 -35.613 139.498 1.00 53.22 586 THR A C 1
ATOM 4493 O O . THR A 1 586 ? -48.401 -35.939 140.214 1.00 53.22 586 THR A O 1
ATOM 4496 N N . TYR A 1 587 ? -47.562 -35.692 138.172 1.00 46.41 587 TYR A N 1
ATOM 4497 C CA . TYR A 1 587 ? -48.687 -36.348 137.479 1.00 46.41 587 TYR A CA 1
ATOM 4498 C C . TYR A 1 587 ? -48.099 -37.247 136.385 1.00 46.41 587 TYR A C 1
ATOM 4500 O O . TYR A 1 587 ? -47.407 -36.748 135.514 1.00 46.41 587 TYR A O 1
ATOM 4508 N N . GLY A 1 588 ? -48.269 -38.561 136.310 1.00 43.12 588 GLY A N 1
ATOM 4509 C CA . GLY A 1 588 ? -49.084 -39.536 137.022 1.00 43.12 588 GLY A CA 1
ATOM 4510 C C . GLY A 1 588 ? -49.133 -40.755 136.092 1.00 43.12 588 GLY A C 1
ATOM 4511 O O . GLY A 1 588 ? -49.454 -40.613 134.918 1.00 43.12 588 GLY A O 1
ATOM 4512 N N . LYS A 1 589 ? -48.713 -41.918 136.594 1.00 44.69 589 LYS A N 1
ATOM 4513 C CA . LYS A 1 589 ? -48.629 -43.200 135.878 1.00 44.69 589 LYS A CA 1
ATOM 4514 C C . LYS A 1 589 ? -49.990 -43.665 135.346 1.00 44.69 589 LYS A C 1
ATOM 4516 O O . LYS A 1 589 ? -50.943 -43.663 136.120 1.00 44.69 589 LYS A O 1
ATOM 4521 N N . THR A 1 590 ? -49.987 -44.227 134.139 1.00 40.84 590 THR A N 1
ATOM 4522 C CA . THR A 1 590 ? -50.467 -45.593 133.832 1.00 40.84 590 THR A CA 1
ATOM 4523 C C . THR A 1 590 ? -49.717 -46.115 132.626 1.00 40.84 590 THR A C 1
ATOM 4525 O O . THR A 1 590 ? -49.628 -45.342 131.647 1.00 40.84 590 THR A O 1
#

Foldseek 3Di:
DDPQADEDAQEADQDADDDDVVVVVVSVVVHGHHDDDDFAHLVLQNLLLCLAVCVSNVDDQQDAAEAEAEDATHHDAPPPCVVVVADAADPSHHQADPPRRGRDCPSHHGRYHLVSSLVSCVVSLHAYEHAYQDPQVVVQVSQVSRPRYDYDHAHPVRPCVVVRVVVVVCQVVQKKFKDKDCVVVVVQKDKWKWKDFPPRPGTDRGRMGGRDDPPGDMDIDIDIDGPDCDPDQDWDWMWMDISRDIDIDIDRDDDDPCQCDPPRPQWDQLDVQLVNQAIRTPNFTDGHPQFFARSSPEGVVNDDPPPQQLQDDDPPHRLNVQAGDHHSFGDGDPQFDDRSSQAGQQLQFDPPDDRDGLNVAADDDRSFTDGHPQFDDRSSQAGDQPLLADVPGPDRLVVQAHDDRSFTDGDPVQQFDDRSSPDGLPPPPPCLVVCVQLCCCPQPVAHDDDVVVSCVSVVVCPPQEAEDQDCVVVVVVVWHKHWDAGPVQRWIWIKTWDADPVVRDIHIYTNNDTHDDDDDPPPVVVVVVVVVVVVVVVVVVVVVVVVVVVVCVVVVVVVVVVVVPDDDDPDDPPDDDPDDDDDDPPDDDD

Radius of gyration: 48.55 Å; chains: 1; bounding box: 97×86×196 Å

Secondary structure (DSSP, 8-state):
--TTPPPP-S-B--S---S-HHHHHHHHHHPPP---SSSEE-HHHHHHHHHH-HHHHT--TTS-EEEEEEESSEE--TTGGGGGT--SPP-----B-TTT-BBS-TTTSPPPPHHHHHHHHHHTTEEEEEEESS-HHHHHHHHHHSTTEEEEEPPTT-TTHHHHHHHHHHHHHT-EE-EE-GGGTTT-EEEEEEEE-TT-SS-EE-SEE-S--TT---EEEEEEEE-S--SS---EEEEEE-SS-EEEEEE----S-STTSTT-TTEETT-GGGTTSEEEETTEEEEPTTEESTTS-EETTTS-TTS--TT---SS-GGGGSEEEETTEEEEPTTEESTTS-EESGGGB-TTTTT-BGGGSEEEETTEEEEPTTEESTTS-EE-GGGGB-TT--SBGGGSEEEETTEEEE-GGGTEESTTS-EETTSS--THHHHHHHHHHHHHS-SSS-HHHHHHHSGGGTTTEEEES-SHHHHHTTPEEEEEE-TTT--EEEEEEEEETTTTEEEEEEESS-B-PPPP-HHHHHHHHHHHHHHHHHHHHHHHHHHHHHHHHHHHHHHHHHHHH----S--TT---S------TT----

pLDDT: mean 83.06, std 11.96, range [40.84, 97.81]

InterPro domains:
  IPR002369 Integrin beta subunit, VWA domain [PF00362] (4-176)
  IPR002369 Integrin beta subunit, VWA domain [SM00187] (1-257)
  IPR012896 Integrin beta subunit, tail [PF07965] (431-520)
  IPR012896 Integrin beta subunit, tail [SM01242] (432-521)
  IPR014836 Integrin beta subunit, cytoplasmic domain [PF08725] (545-587)
  IPR014836 Integrin beta subunit, cytoplasmic domain [SM01241] (545-590)
  IPR015812 Integrin beta subunit [PR01186] (5-24)
  IPR015812 Integrin beta subunit [PR01186] (38-60)
  IPR015812 Integrin beta subunit [PR01186] (65-80)
  IPR015812 Integrin beta subunit [PR01186] (110-133)
  IPR015812 Integrin beta subunit [PR01186] (145-169)
  IPR015812 Integrin beta subunit [PR01186] (319-332)
  IPR015812 Integrin beta subunit [PR01186] (520-537)
  IPR015812 Integrin beta subunit [PR01186] (537-555)
  IPR015812 Integrin beta subunit [PR01186] (571-581)
  IPR015812 Integrin beta subunit [PTHR10082] (1-589)
  IPR032695 Integrin domain superfamily [SSF69179] (169-260)
  IPR036349 Integrin beta tail domain superfamily [SSF69687] (430-519)
  IPR036465 von Willebrand factor A-like domain superfamily [G3DSA:3.40.50.410] (1-175)
  IPR036465 von Willebrand factor A-like domain superfamily [SSF53300] (4-174)